Protein AF-A0A2B4R4J8-F1 (afdb_monomer)

Sequence (377 aa):
HWNKFLAARKRVHRNLKSGREEYISNHLGEAIKENPKRFWSYVKRLNHDNPGVADFEVDGKVVSDSGLKSEILNSVFTKENLESIPEMRSDPTPGLGPLIISEQGVLKLVSSLNRNKAWGPDQVPPWFLKTFAADITPILTDIFQDSIDRGTVPRRWREANVCAVFKKGKKSDPANYRRISLTFVASKILEHIVHSYIMKHLNDHNILTDCQHGFRAKTFTEMQLILTLHDMAKAIQSSSIHAVVLELAKAFDKVPHRRLLWKLYYYGFQGPLLTWLDSFLTQLFQSVVCEGQTSSQSPVTSGVPQVAGFNPTQPLKLPKECKGNCIYIPRAVEAEIRECGLGSVFKERVSVPWKEFNVKQHGFVRRILLDMLVLLT

Structure (mmCIF, N/CA/C/O backbone):
data_AF-A0A2B4R4J8-F1
#
_entry.id   AF-A0A2B4R4J8-F1
#
loop_
_atom_site.group_PDB
_atom_site.id
_atom_site.type_symbol
_atom_site.label_atom_id
_atom_site.label_alt_id
_atom_site.label_comp_id
_atom_site.label_asym_id
_atom_site.label_entity_id
_atom_site.label_seq_id
_atom_site.pdbx_PDB_ins_code
_atom_site.Cartn_x
_atom_site.Cartn_y
_atom_site.Cartn_z
_atom_site.occupancy
_atom_site.B_iso_or_equiv
_atom_site.auth_seq_id
_atom_site.auth_comp_id
_atom_site.auth_asym_id
_atom_site.auth_atom_id
_atom_site.pdbx_PDB_model_num
ATOM 1 N N . HIS A 1 1 ? -36.448 -19.530 42.719 1.00 71.38 1 HIS A N 1
ATOM 2 C CA . HIS A 1 1 ? -35.685 -19.214 41.485 1.00 71.38 1 HIS A CA 1
ATOM 3 C C . HIS A 1 1 ? -34.434 -18.359 41.740 1.00 71.38 1 HIS A C 1
ATOM 5 O O . HIS A 1 1 ? -33.359 -18.782 41.330 1.00 71.38 1 HIS A O 1
ATOM 11 N N . TRP A 1 2 ? -34.522 -17.238 42.469 1.00 79.06 2 TRP A N 1
ATOM 12 C CA . TRP A 1 2 ? -33.404 -16.309 42.748 1.00 79.06 2 TRP A CA 1
ATOM 13 C C . TRP A 1 2 ? -32.066 -16.950 43.183 1.00 79.06 2 TRP A C 1
ATOM 15 O O . TRP A 1 2 ? -31.022 -16.657 42.605 1.00 79.06 2 TRP A O 1
ATOM 25 N N . ASN A 1 3 ? -32.081 -17.909 44.117 1.00 88.38 3 ASN A N 1
ATOM 26 C CA . ASN A 1 3 ? -30.848 -18.559 44.593 1.00 88.38 3 ASN A CA 1
ATOM 27 C C . ASN A 1 3 ? -30.099 -19.343 43.494 1.00 88.38 3 ASN A C 1
ATOM 29 O O . ASN A 1 3 ? -28.868 -19.373 43.497 1.00 88.38 3 ASN A O 1
ATOM 33 N N . LYS A 1 4 ? -30.812 -19.911 42.504 1.00 85.62 4 LYS A N 1
ATOM 34 C CA . LYS A 1 4 ? -30.188 -20.562 41.335 1.00 85.62 4 LYS A CA 1
ATOM 35 C C . LYS A 1 4 ? -29.491 -19.531 40.433 1.00 85.62 4 LYS A C 1
ATOM 37 O O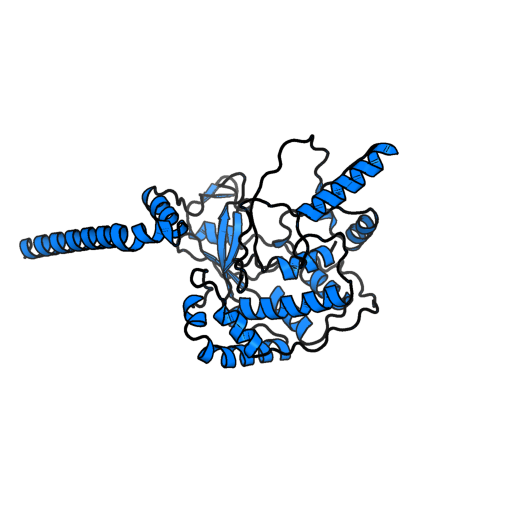 . LYS A 1 4 ? -28.385 -19.789 39.965 1.00 85.62 4 LYS A O 1
ATOM 42 N N . PHE A 1 5 ? -30.083 -18.345 40.256 1.00 88.00 5 PHE A N 1
ATOM 43 C CA . PHE A 1 5 ? -29.462 -17.227 39.532 1.00 88.00 5 PHE A CA 1
ATOM 44 C C . PHE A 1 5 ? -28.200 -16.712 40.243 1.00 88.00 5 PHE A C 1
ATOM 46 O O . PHE A 1 5 ? -27.158 -16.571 39.605 1.00 88.00 5 PHE A O 1
ATOM 53 N N . LEU A 1 6 ? -28.240 -16.514 41.566 1.00 87.00 6 LEU A N 1
ATOM 54 C CA . LEU A 1 6 ? -27.062 -16.106 42.343 1.00 87.00 6 LEU A CA 1
ATOM 55 C C . LEU A 1 6 ? -25.921 -17.133 42.263 1.00 87.00 6 LEU A C 1
ATOM 57 O O . LEU A 1 6 ? -24.762 -16.748 42.098 1.00 87.00 6 LEU A O 1
ATOM 61 N N . ALA A 1 7 ? -26.233 -18.431 42.327 1.00 89.06 7 ALA A N 1
ATOM 62 C CA . ALA A 1 7 ? -25.249 -19.498 42.147 1.00 89.06 7 ALA A CA 1
ATOM 63 C C . ALA A 1 7 ? -24.638 -19.486 40.732 1.00 89.06 7 ALA A C 1
ATOM 65 O O . ALA A 1 7 ? -23.414 -19.546 40.592 1.00 89.06 7 ALA A O 1
ATOM 66 N N . ALA A 1 8 ? -25.463 -19.330 39.690 1.00 85.50 8 ALA A N 1
ATOM 67 C CA . ALA A 1 8 ? -25.005 -19.215 38.306 1.00 85.50 8 ALA A CA 1
ATOM 68 C C . ALA A 1 8 ? -24.117 -17.975 38.092 1.00 85.50 8 ALA A C 1
ATOM 70 O O . ALA A 1 8 ? -23.019 -18.104 37.552 1.00 85.50 8 ALA A O 1
ATOM 71 N N . ARG A 1 9 ? -24.518 -16.801 38.600 1.00 88.12 9 ARG A N 1
ATOM 72 C CA . ARG A 1 9 ? -23.722 -15.561 38.563 1.00 88.12 9 ARG A CA 1
ATOM 73 C C . ARG A 1 9 ? -22.372 -15.736 39.264 1.00 88.12 9 ARG A C 1
ATOM 75 O O . ARG A 1 9 ? -21.347 -15.386 38.686 1.00 88.12 9 ARG A O 1
ATOM 82 N N . LYS A 1 10 ? -22.341 -16.329 40.466 1.00 89.75 10 LYS A N 1
ATOM 83 C CA . LYS A 1 10 ? -21.090 -16.642 41.191 1.00 89.75 10 LYS A CA 1
ATOM 84 C C . LYS A 1 10 ? -20.200 -17.640 40.436 1.00 89.75 10 LYS A C 1
ATOM 86 O O . LYS A 1 10 ? -18.978 -17.551 40.541 1.00 89.75 10 LYS A O 1
ATOM 91 N N . ARG A 1 11 ? -20.781 -18.583 39.683 1.00 89.00 11 ARG A N 1
ATOM 92 C CA . ARG A 1 11 ? -20.036 -19.522 38.824 1.00 89.00 11 ARG A CA 1
ATOM 93 C C . ARG A 1 11 ? -19.429 -18.811 37.613 1.00 89.00 11 ARG A C 1
ATOM 95 O O . ARG A 1 11 ? -18.233 -18.935 37.401 1.00 89.00 11 ARG A O 1
ATOM 102 N N . VAL A 1 12 ? -20.205 -18.000 36.892 1.00 89.19 12 VAL A N 1
ATOM 103 C CA . VAL A 1 12 ? -19.705 -17.189 35.763 1.00 89.19 12 VAL A CA 1
ATOM 104 C C . VAL A 1 12 ? -18.571 -16.263 36.209 1.00 89.19 12 VAL A C 1
ATOM 106 O O . VAL A 1 12 ? -17.537 -16.212 35.554 1.00 89.19 12 VAL A O 1
ATOM 109 N N . HIS A 1 13 ? -18.712 -15.587 37.354 1.00 85.69 13 HIS A N 1
ATOM 110 C CA . HIS A 1 13 ? -17.671 -14.689 37.863 1.00 85.69 13 HIS A CA 1
ATOM 111 C C . HIS A 1 13 ? -16.378 -15.427 38.254 1.00 85.69 13 HIS A C 1
ATOM 113 O O . HIS A 1 13 ? -15.290 -14.926 37.977 1.00 85.69 13 HIS A O 1
ATOM 119 N N . ARG A 1 14 ? -16.477 -16.635 38.836 1.00 89.06 14 ARG A N 1
ATOM 120 C CA . ARG A 1 14 ? -15.307 -17.499 39.071 1.00 89.06 14 ARG A CA 1
ATOM 121 C C . ARG A 1 14 ? -14.652 -17.932 37.764 1.00 89.06 14 ARG A C 1
ATOM 123 O O . ARG A 1 14 ? -13.457 -17.730 37.620 1.00 89.06 14 ARG A O 1
ATOM 130 N N . ASN A 1 15 ? -15.422 -18.442 36.805 1.00 88.06 15 ASN A N 1
ATOM 131 C CA . ASN A 1 15 ? -14.883 -18.906 35.525 1.00 88.06 15 ASN A CA 1
ATOM 132 C C . ASN A 1 15 ? -14.195 -17.769 34.744 1.00 88.06 15 ASN A C 1
ATOM 134 O O . ASN A 1 15 ? -13.118 -17.975 34.195 1.00 88.06 15 ASN A O 1
ATOM 138 N N . LEU A 1 16 ? -14.768 -16.557 34.747 1.00 82.88 16 LEU A N 1
ATOM 139 C CA . LEU A 1 16 ? -14.143 -15.364 34.161 1.00 82.88 16 LEU A CA 1
ATOM 140 C C . LEU A 1 16 ? -12.836 -14.982 34.867 1.00 82.88 16 LEU A C 1
ATOM 142 O O . LEU A 1 16 ? -11.876 -14.601 34.200 1.00 82.88 16 LEU A O 1
ATOM 146 N N . LYS A 1 17 ? -12.787 -15.080 36.202 1.00 80.69 17 LYS A N 1
ATOM 147 C CA . LYS A 1 17 ? -11.570 -14.814 36.976 1.00 80.69 17 LYS A CA 1
ATOM 148 C C . LYS A 1 17 ? -10.486 -15.853 36.668 1.00 80.69 17 LYS A C 1
ATOM 150 O O . LYS A 1 17 ? -9.402 -15.460 36.254 1.00 80.69 17 LYS A O 1
ATOM 155 N N . SER A 1 18 ? -10.799 -17.144 36.774 1.00 83.50 18 SER A N 1
ATOM 156 C CA . SER A 1 18 ? -9.845 -18.230 36.522 1.00 83.50 18 SER A CA 1
ATOM 157 C C . SER A 1 18 ? -9.337 -18.238 35.080 1.00 83.50 18 SER A C 1
ATOM 159 O O . SER A 1 18 ? -8.132 -18.290 34.878 1.00 83.50 18 SER A O 1
ATOM 161 N N . GLY A 1 19 ? -10.207 -18.069 34.076 1.00 81.50 19 GLY A N 1
ATOM 162 C CA . GLY A 1 19 ? -9.773 -17.976 32.675 1.00 81.50 19 GLY A CA 1
ATOM 163 C C . GLY A 1 19 ? -8.913 -16.737 32.384 1.00 81.50 19 GLY A C 1
ATOM 164 O O . GLY A 1 19 ? -8.020 -16.777 31.538 1.00 81.50 19 GLY A O 1
ATOM 165 N N . ARG A 1 20 ? -9.123 -15.631 33.115 1.00 78.06 20 ARG A N 1
ATOM 166 C CA . ARG A 1 20 ? -8.241 -14.455 33.049 1.00 78.06 20 ARG A CA 1
ATOM 167 C C . ARG A 1 20 ? -6.886 -14.728 33.705 1.00 78.06 20 ARG A C 1
ATOM 169 O O . ARG A 1 20 ? -5.871 -14.337 33.139 1.00 78.06 20 ARG A O 1
ATOM 176 N N . GLU A 1 21 ? -6.862 -15.371 34.868 1.00 78.38 21 GLU A N 1
ATOM 177 C CA . GLU A 1 21 ? -5.631 -15.755 35.574 1.00 78.38 21 GLU A CA 1
ATOM 178 C C . GLU A 1 21 ? -4.802 -16.746 34.744 1.00 78.38 21 GLU A C 1
ATOM 180 O O . GLU A 1 21 ? -3.603 -16.542 34.575 1.00 78.38 21 GLU A O 1
ATOM 185 N N . GLU A 1 22 ? -5.445 -17.732 34.121 1.00 81.81 22 GLU A N 1
ATOM 186 C CA . GLU A 1 22 ? -4.823 -18.704 33.216 1.00 81.81 22 GLU A CA 1
ATOM 187 C C . GLU A 1 22 ? -4.245 -18.041 31.953 1.00 81.81 22 GLU A C 1
ATOM 189 O O . GLU A 1 22 ? -3.104 -18.308 31.573 1.00 81.81 22 GLU A O 1
ATOM 194 N N . TYR A 1 23 ? -4.977 -17.107 31.333 1.00 77.25 23 TYR A N 1
ATOM 195 C CA . TYR A 1 23 ? -4.468 -16.323 30.202 1.00 77.25 23 TYR A CA 1
ATOM 196 C C . TYR A 1 23 ? -3.265 -15.442 30.594 1.00 77.25 23 TYR A C 1
ATOM 198 O O . TYR A 1 23 ? -2.303 -15.338 29.831 1.00 77.25 23 TYR A O 1
ATOM 206 N N . ILE A 1 24 ? -3.283 -14.829 31.785 1.00 73.44 24 ILE A N 1
ATOM 207 C CA . ILE A 1 24 ? -2.156 -14.029 32.298 1.00 73.44 24 ILE A CA 1
ATOM 208 C C . ILE A 1 24 ? -0.934 -14.917 32.573 1.00 73.44 24 ILE A C 1
ATOM 210 O O . ILE A 1 24 ? 0.166 -14.598 32.123 1.00 73.44 24 ILE A O 1
ATOM 214 N N . SER A 1 25 ? -1.130 -16.023 33.290 1.00 72.75 25 SER A N 1
ATOM 215 C CA . SER A 1 25 ? -0.071 -16.956 33.682 1.00 72.75 25 SER A CA 1
ATOM 216 C C . SER A 1 25 ? 0.562 -17.621 32.461 1.00 72.75 25 SER A C 1
ATOM 218 O O . SER A 1 25 ? 1.752 -17.453 32.199 1.00 72.75 25 SER A O 1
ATOM 220 N N . ASN A 1 26 ? -0.251 -18.322 31.669 1.00 69.50 26 ASN A N 1
ATOM 221 C CA . ASN A 1 26 ? 0.248 -19.288 30.696 1.00 69.50 26 ASN A CA 1
ATOM 222 C C . ASN A 1 26 ? 0.538 -18.625 29.341 1.00 69.50 26 ASN A C 1
ATOM 224 O O . ASN A 1 26 ? 1.566 -18.889 28.734 1.00 69.50 26 ASN A O 1
ATOM 228 N N . HIS A 1 27 ? -0.326 -17.717 28.871 1.00 65.81 27 HIS A N 1
ATOM 229 C CA . HIS A 1 27 ? -0.175 -17.110 27.538 1.00 65.81 27 HIS A CA 1
ATOM 230 C C . HIS A 1 27 ? 0.595 -15.782 27.545 1.00 65.81 27 HIS A C 1
ATOM 232 O O . HIS A 1 27 ? 1.206 -15.411 26.541 1.00 65.81 27 HIS A O 1
ATOM 238 N N . LEU A 1 28 ? 0.551 -15.032 28.648 1.00 67.19 28 LEU A N 1
ATOM 239 C CA . LEU A 1 28 ? 1.202 -13.724 28.775 1.00 67.19 28 LEU A CA 1
ATOM 240 C C . LEU A 1 28 ? 2.599 -13.814 29.395 1.00 67.19 28 LEU A C 1
ATOM 242 O O . LEU A 1 28 ? 3.474 -13.061 28.966 1.00 67.19 28 LEU A O 1
ATOM 246 N N . GLY A 1 29 ? 2.825 -14.742 30.332 1.00 66.12 29 GLY A N 1
ATOM 247 C CA . GLY A 1 29 ? 4.145 -15.017 30.907 1.00 66.12 29 GLY A CA 1
ATOM 248 C C . GLY A 1 29 ? 5.169 -15.434 29.848 1.00 66.12 29 GLY A C 1
ATOM 249 O O . GLY A 1 29 ? 6.230 -14.818 29.733 1.00 66.12 29 GLY A O 1
ATOM 250 N N . GLU A 1 30 ? 4.829 -16.406 28.999 1.00 66.69 30 GLU A N 1
ATOM 251 C CA . GLU A 1 30 ? 5.697 -16.839 27.892 1.00 66.69 30 GLU A CA 1
ATOM 252 C C . GLU A 1 30 ? 5.849 -15.758 26.811 1.00 66.69 30 GLU A C 1
ATOM 254 O O . GLU A 1 30 ? 6.946 -15.531 26.289 1.00 66.69 30 GLU A O 1
ATOM 259 N N . ALA A 1 31 ? 4.787 -14.987 26.545 1.00 60.34 31 ALA A N 1
ATOM 260 C CA . ALA A 1 31 ? 4.833 -13.893 25.579 1.00 60.34 31 ALA A CA 1
ATOM 261 C C . ALA A 1 31 ? 5.821 -12.772 25.951 1.00 60.34 31 ALA A C 1
ATOM 263 O O . ALA A 1 31 ? 6.239 -12.043 25.053 1.00 60.34 31 ALA A O 1
ATOM 264 N N . ILE A 1 32 ? 6.247 -12.626 27.213 1.00 65.12 32 ILE A N 1
ATOM 265 C CA . ILE A 1 32 ? 7.338 -11.699 27.573 1.00 65.12 32 ILE A CA 1
ATOM 266 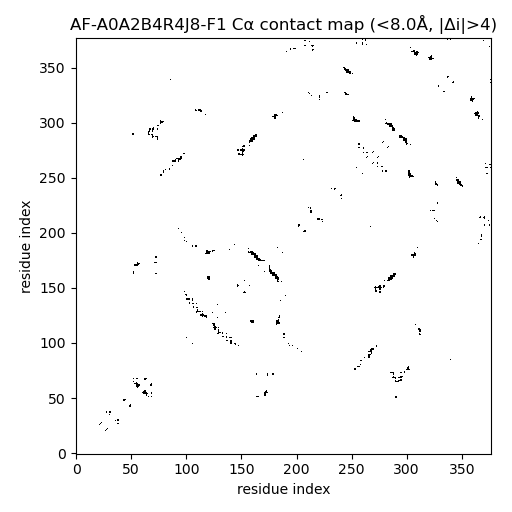C C . ILE A 1 32 ? 8.652 -12.109 26.890 1.00 65.12 32 ILE A C 1
ATOM 268 O O . ILE A 1 32 ? 9.405 -11.236 26.460 1.00 65.12 32 ILE A O 1
ATOM 272 N N . LYS A 1 33 ? 8.915 -13.415 26.752 1.00 63.84 33 LYS A N 1
ATOM 273 C CA . LYS A 1 33 ? 10.133 -13.950 26.124 1.00 63.84 33 LYS A CA 1
ATOM 274 C C . LYS A 1 33 ? 10.015 -13.984 24.599 1.00 63.84 33 LYS A C 1
ATOM 276 O O . LYS A 1 33 ? 10.921 -13.526 23.909 1.00 63.84 33 LYS A O 1
ATOM 281 N N . GLU A 1 34 ? 8.893 -14.472 24.068 1.00 67.50 34 GLU A N 1
ATOM 282 C CA . GLU A 1 34 ? 8.732 -14.675 22.619 1.00 67.50 34 GLU A CA 1
ATOM 283 C C . GLU A 1 34 ? 8.249 -13.438 21.849 1.00 67.50 34 GLU A C 1
ATOM 285 O O . GLU A 1 34 ? 8.653 -13.194 20.709 1.00 67.50 34 GLU A O 1
ATOM 290 N N . ASN A 1 35 ? 7.341 -12.650 22.431 1.00 64.94 35 ASN A N 1
ATOM 291 C CA . ASN A 1 35 ? 6.701 -11.530 21.743 1.00 64.94 35 ASN A CA 1
ATOM 292 C C . ASN A 1 35 ? 6.307 -10.403 22.717 1.00 64.94 35 ASN A C 1
ATOM 294 O O . ASN A 1 35 ? 5.110 -10.189 22.959 1.00 64.94 35 ASN A O 1
ATOM 298 N N . PRO A 1 36 ? 7.285 -9.613 23.214 1.00 72.44 36 PRO A N 1
ATOM 299 C CA . PRO A 1 36 ? 7.059 -8.564 24.213 1.00 72.44 36 PRO A CA 1
ATOM 300 C C . PRO A 1 36 ? 5.936 -7.576 23.862 1.00 72.44 36 PRO A C 1
ATOM 302 O O . PRO A 1 36 ? 5.342 -6.958 24.743 1.00 72.44 36 PRO A O 1
ATOM 305 N N . LYS A 1 37 ? 5.609 -7.416 22.571 1.00 66.88 37 LYS A N 1
ATOM 306 C CA . LYS A 1 37 ? 4.506 -6.558 22.119 1.00 66.88 37 LYS A CA 1
ATOM 307 C C . LYS A 1 37 ? 3.147 -7.027 22.641 1.00 66.88 37 LYS A C 1
ATOM 309 O O . LYS A 1 37 ? 2.340 -6.170 22.974 1.00 66.88 37 LYS A O 1
ATOM 314 N N . ARG A 1 38 ? 2.889 -8.339 22.745 1.00 67.19 38 ARG A N 1
ATOM 315 C CA . ARG A 1 38 ? 1.624 -8.863 23.303 1.00 67.19 38 ARG A CA 1
ATOM 316 C C . ARG A 1 38 ? 1.466 -8.471 24.772 1.00 67.19 38 ARG A C 1
ATOM 318 O O . ARG A 1 38 ? 0.401 -7.989 25.150 1.00 67.19 38 ARG A O 1
ATOM 325 N N . PHE A 1 39 ? 2.542 -8.580 25.554 1.00 74.06 39 PHE A N 1
ATOM 326 C CA . PHE A 1 39 ? 2.578 -8.122 26.943 1.00 74.06 39 PHE A CA 1
ATOM 327 C C . PHE A 1 39 ? 2.311 -6.616 27.057 1.00 74.06 39 PHE A C 1
ATOM 329 O O . PHE A 1 39 ? 1.361 -6.207 27.721 1.00 74.06 39 PHE A O 1
ATOM 336 N N . TRP A 1 40 ? 3.057 -5.780 26.328 1.00 70.81 40 TRP A N 1
ATOM 337 C CA . TRP A 1 40 ? 2.850 -4.326 26.364 1.00 70.81 40 TRP A CA 1
ATOM 338 C C . TRP A 1 40 ? 1.478 -3.884 25.831 1.00 70.81 40 TRP A C 1
ATOM 340 O O . TRP A 1 40 ? 0.920 -2.908 26.328 1.00 70.81 40 TRP A O 1
ATOM 350 N N . SER A 1 41 ? 0.892 -4.599 24.866 1.00 66.00 41 SER A N 1
ATOM 351 C CA . SER A 1 41 ? -0.495 -4.380 24.435 1.00 66.00 41 SER A CA 1
ATOM 352 C C . SER A 1 41 ? -1.509 -4.726 25.527 1.00 66.00 41 SER A C 1
ATOM 354 O O . SER A 1 41 ? -2.489 -4.002 25.674 1.00 66.00 41 SER A O 1
ATOM 356 N N . TYR A 1 42 ? -1.288 -5.787 26.307 1.00 70.50 42 TYR A N 1
ATOM 357 C CA . TYR A 1 42 ? -2.144 -6.126 27.446 1.00 70.50 42 TYR A CA 1
ATOM 358 C C . TYR A 1 42 ? -2.042 -5.078 28.563 1.00 70.50 42 TYR A C 1
ATOM 360 O O . TYR A 1 42 ? -3.071 -4.558 28.987 1.00 70.50 42 TYR A O 1
ATOM 368 N N . VAL A 1 43 ? -0.825 -4.682 28.958 1.00 71.31 43 VAL A N 1
ATOM 369 C CA . VAL A 1 43 ? -0.591 -3.624 29.963 1.00 71.31 43 VAL A CA 1
ATOM 370 C C . VAL A 1 43 ? -1.279 -2.313 29.563 1.00 71.31 43 VAL A C 1
ATOM 372 O O . VAL A 1 43 ? -2.009 -1.735 30.362 1.00 71.31 43 VAL A O 1
ATOM 375 N N . LYS A 1 44 ? -1.167 -1.887 28.298 1.00 65.50 44 LYS A N 1
ATOM 376 C CA . LYS A 1 44 ? -1.868 -0.686 27.804 1.00 65.50 44 LYS A CA 1
ATOM 377 C C . LYS A 1 44 ? -3.394 -0.778 27.871 1.00 65.50 44 LYS A C 1
ATOM 379 O O . LYS A 1 44 ? -4.045 0.243 28.064 1.00 65.50 44 LYS A O 1
ATOM 384 N N . ARG A 1 45 ? -3.978 -1.976 27.726 1.00 65.25 45 ARG A N 1
ATOM 385 C CA . ARG A 1 45 ? -5.427 -2.175 27.920 1.00 65.25 45 ARG A CA 1
ATOM 386 C C . ARG A 1 45 ? -5.829 -2.109 29.394 1.00 65.25 45 ARG A C 1
ATOM 388 O O . ARG A 1 45 ? -6.950 -1.700 29.662 1.00 65.25 45 ARG A O 1
ATOM 395 N N . LEU A 1 46 ? -4.948 -2.484 30.326 1.00 68.00 46 LEU A N 1
ATOM 396 C CA . LEU A 1 46 ? -5.201 -2.353 31.767 1.00 68.00 46 LEU A CA 1
ATOM 397 C C . LEU A 1 46 ? -5.173 -0.895 32.235 1.00 68.00 46 LEU A C 1
ATOM 399 O O . LEU A 1 46 ? -6.010 -0.507 33.039 1.00 68.00 46 LEU A O 1
ATOM 403 N N . ASN A 1 47 ? -4.261 -0.083 31.699 1.00 60.47 47 ASN A N 1
ATOM 404 C CA . ASN A 1 47 ? -4.141 1.332 32.063 1.00 60.47 47 ASN A CA 1
ATOM 405 C C . ASN A 1 47 ? -5.264 2.233 31.511 1.00 60.47 47 ASN A C 1
ATOM 407 O O . ASN A 1 47 ? -5.243 3.432 31.757 1.00 60.47 47 ASN A O 1
ATOM 411 N N . HIS A 1 48 ? -6.190 1.709 30.696 1.00 54.84 48 HIS A N 1
ATOM 412 C CA . HIS A 1 48 ? -7.109 2.514 29.873 1.00 54.84 48 HIS A CA 1
ATOM 413 C C . HIS A 1 48 ? -6.405 3.518 28.916 1.00 54.84 48 HIS A C 1
ATOM 415 O O . HIS A 1 48 ? -7.065 4.352 28.300 1.00 54.84 48 HIS A O 1
ATOM 421 N N . ASP A 1 49 ? -5.091 3.365 28.687 1.00 47.69 49 ASP A N 1
ATOM 422 C CA . ASP A 1 49 ? -4.189 4.221 27.881 1.00 47.69 49 ASP A CA 1
ATOM 423 C C . ASP A 1 49 ? -4.455 4.194 26.354 1.00 47.69 49 ASP A C 1
ATOM 425 O O . ASP A 1 49 ? -3.584 4.502 25.533 1.00 47.69 49 ASP A O 1
ATOM 429 N N . ASN A 1 50 ? -5.659 3.810 25.932 1.00 53.19 50 ASN A N 1
ATOM 430 C CA . ASN A 1 50 ? -6.075 3.783 24.534 1.00 53.19 50 ASN A CA 1
ATOM 431 C C . ASN A 1 50 ? -7.280 4.718 24.312 1.00 53.19 50 ASN A C 1
ATOM 433 O O . ASN A 1 50 ? -8.385 4.220 24.090 1.00 53.19 50 ASN A O 1
ATOM 437 N N . PRO A 1 51 ? -7.084 6.054 24.343 1.00 55.47 51 PRO A N 1
ATOM 438 C CA . PRO A 1 51 ? -8.146 7.064 24.246 1.00 55.47 51 PRO A CA 1
ATOM 439 C C . PRO A 1 51 ? -8.690 7.239 22.812 1.00 55.47 51 PRO A C 1
ATOM 441 O O . PRO A 1 51 ? -9.026 8.349 22.413 1.00 55.47 51 PRO A O 1
ATOM 444 N N . GLY A 1 52 ? -8.695 6.160 22.022 1.00 65.69 52 GLY A N 1
ATOM 445 C CA . GLY A 1 52 ? -9.251 6.114 20.673 1.00 65.69 52 GLY A CA 1
ATOM 446 C C . GLY A 1 52 ? -8.782 7.243 19.750 1.00 65.69 52 GLY A C 1
ATOM 447 O O . GLY A 1 52 ? -7.589 7.571 19.683 1.00 65.69 52 GLY A O 1
ATOM 448 N N . VAL A 1 53 ? -9.734 7.814 19.017 1.00 77.56 53 VAL A N 1
ATOM 449 C CA . VAL A 1 53 ? -9.572 9.062 18.273 1.00 77.56 53 VAL A CA 1
ATOM 450 C C . VAL A 1 53 ? -10.123 10.182 19.151 1.00 77.56 53 VAL A C 1
ATOM 452 O O . VAL A 1 53 ? -11.305 10.205 19.487 1.00 77.56 53 VAL A O 1
ATOM 455 N N . ALA A 1 54 ? -9.238 11.106 19.530 1.00 83.69 54 ALA A N 1
ATOM 456 C CA . ALA A 1 54 ? -9.592 12.239 20.373 1.00 83.69 54 ALA A CA 1
ATOM 457 C C . ALA A 1 54 ? -10.683 13.104 19.729 1.00 83.69 54 ALA A C 1
ATOM 459 O O . ALA A 1 54 ? -10.842 13.122 18.508 1.00 83.69 54 ALA A O 1
ATOM 460 N N . ASP A 1 55 ? -11.411 13.832 20.567 1.00 87.38 55 ASP A N 1
ATOM 461 C CA . ASP A 1 55 ? -12.458 14.746 20.126 1.00 87.38 55 ASP A CA 1
ATOM 462 C C . ASP A 1 55 ? -11.872 15.856 19.257 1.00 87.38 55 ASP A C 1
ATOM 464 O O . ASP A 1 55 ? -10.850 16.459 19.603 1.00 87.38 55 ASP A O 1
ATOM 468 N N . PHE A 1 56 ? -12.507 16.093 18.111 1.00 88.25 56 PHE A N 1
ATOM 469 C CA . PHE A 1 56 ? -12.036 17.070 17.139 1.00 88.25 56 PHE A CA 1
ATOM 470 C C . PHE A 1 56 ? -12.629 18.448 17.393 1.00 88.25 56 PHE A C 1
ATOM 472 O O . PHE A 1 56 ? -13.737 18.572 17.897 1.00 88.25 56 PHE A O 1
ATOM 479 N N . GLU A 1 57 ? -11.896 19.482 17.008 1.00 85.94 57 GLU A N 1
ATOM 480 C CA . GLU A 1 57 ? -12.336 20.871 17.025 1.00 85.94 57 GLU A CA 1
ATOM 481 C C . GLU A 1 57 ? -12.474 21.327 15.570 1.00 85.94 57 GLU A C 1
ATOM 483 O O . GLU A 1 57 ? -11.478 21.465 14.857 1.00 85.94 57 GLU A O 1
ATOM 488 N N . VAL A 1 58 ? -13.714 21.498 15.112 1.00 82.81 58 VAL A N 1
ATOM 489 C CA . VAL A 1 58 ? -14.048 21.921 13.744 1.00 82.81 58 VAL A CA 1
ATOM 490 C C . VAL A 1 58 ? -14.970 23.128 13.846 1.00 82.81 58 VAL A C 1
ATOM 492 O O . VAL A 1 58 ? -15.992 23.068 14.526 1.00 82.81 58 VAL A O 1
ATOM 495 N N . ASP A 1 59 ? -14.574 24.243 13.232 1.00 83.75 59 ASP A N 1
ATOM 496 C CA . ASP A 1 59 ? -15.305 25.519 13.239 1.00 83.75 59 ASP A CA 1
ATOM 497 C C . ASP A 1 59 ? -15.738 25.982 14.649 1.00 83.75 59 ASP A C 1
ATOM 499 O O . ASP A 1 59 ? -16.853 26.454 14.872 1.00 83.75 59 ASP A O 1
ATOM 503 N N . GLY A 1 60 ? -14.846 25.798 15.631 1.00 80.81 60 GLY A N 1
ATOM 504 C CA . GLY A 1 60 ? -15.071 26.148 17.040 1.00 80.81 60 GLY A CA 1
ATOM 505 C C . GLY A 1 60 ? -16.001 25.199 17.809 1.00 80.81 60 GLY A C 1
ATOM 506 O O . GLY A 1 60 ? -16.321 25.469 18.965 1.00 80.81 60 GLY A O 1
ATOM 507 N N . LYS A 1 61 ? -16.440 24.087 17.204 1.00 85.69 61 LYS A N 1
ATOM 508 C CA . LYS A 1 61 ? -17.283 23.063 17.839 1.00 85.69 61 LYS A CA 1
ATOM 509 C C . LYS A 1 61 ? -16.486 21.797 18.132 1.00 85.69 61 LYS A C 1
ATOM 511 O O . LYS A 1 61 ? -15.696 21.342 17.306 1.00 85.69 61 LYS A O 1
ATOM 516 N N . VAL A 1 62 ? -16.739 21.207 19.300 1.00 88.38 62 VAL A N 1
ATOM 517 C CA . VAL A 1 62 ? -16.157 19.919 19.698 1.00 88.38 62 VAL A CA 1
ATOM 518 C C . VAL A 1 62 ? -17.003 18.774 19.138 1.00 88.38 62 VAL A C 1
ATOM 520 O O . VAL A 1 62 ? -18.215 18.730 19.344 1.00 88.38 62 VAL A O 1
ATOM 523 N N . VAL A 1 63 ? -16.361 17.840 18.438 1.00 87.81 63 VAL A N 1
ATOM 524 C CA . VAL A 1 63 ? -16.971 16.651 17.836 1.00 87.81 63 VAL A CA 1
ATOM 525 C C . VAL A 1 63 ? -16.451 15.404 18.547 1.00 87.81 63 VAL A C 1
ATOM 527 O O . VAL A 1 63 ? -15.347 14.924 18.274 1.00 87.81 63 VAL A O 1
ATOM 530 N N . SER A 1 64 ? -17.268 14.879 19.461 1.00 86.75 64 SER A N 1
ATOM 531 C CA . SER A 1 64 ? -16.973 13.664 20.233 1.00 86.75 64 SER A CA 1
ATOM 532 C C . SER A 1 64 ? -17.535 12.384 19.603 1.00 86.75 64 SER A C 1
ATOM 534 O O . SER A 1 64 ? -17.004 11.303 19.858 1.00 86.75 64 SER A O 1
ATOM 536 N N . ASP A 1 65 ? -18.569 12.492 18.760 1.00 88.25 65 ASP A N 1
ATOM 537 C CA . ASP A 1 65 ? -19.219 11.343 18.118 1.00 88.25 65 ASP A CA 1
ATOM 538 C C . ASP A 1 65 ? -18.287 10.607 17.138 1.00 88.25 65 ASP A C 1
ATOM 540 O O . ASP A 1 65 ? -17.696 11.209 16.238 1.00 88.25 65 ASP A O 1
ATOM 544 N N . SER A 1 66 ? -18.173 9.287 17.299 1.00 84.69 66 SER A N 1
ATOM 545 C CA . SER A 1 66 ? -17.272 8.439 16.511 1.00 84.69 66 SER A CA 1
ATOM 546 C C . SER A 1 66 ? -17.680 8.333 15.034 1.00 84.69 66 SER A C 1
ATOM 548 O O . SER A 1 66 ? -16.807 8.165 14.180 1.00 84.69 66 SER A O 1
ATOM 550 N N . GLY A 1 67 ? -18.972 8.477 14.714 1.00 84.88 67 GLY A N 1
ATOM 551 C CA . GLY A 1 67 ? -19.475 8.538 13.340 1.00 84.88 67 GLY A CA 1
ATOM 552 C C . GLY A 1 67 ? -19.029 9.821 12.641 1.00 84.88 67 GLY A C 1
ATOM 553 O O . GLY A 1 67 ? -18.320 9.761 11.636 1.00 84.88 67 GLY A O 1
ATOM 554 N N . LEU A 1 68 ? -19.326 10.984 13.223 1.00 86.31 68 LEU A N 1
ATOM 555 C CA . LEU A 1 68 ? -18.899 12.288 12.704 1.00 86.31 68 LEU A CA 1
ATOM 556 C C . LEU A 1 68 ? -17.369 12.409 12.619 1.00 86.31 68 LEU A C 1
ATOM 558 O O . LEU A 1 68 ? -16.853 12.886 11.607 1.00 86.31 68 LEU A O 1
ATOM 562 N N . LYS A 1 69 ? -16.621 11.910 13.616 1.00 87.69 69 LYS A N 1
ATOM 563 C CA . LYS A 1 69 ? -15.149 11.796 13.549 1.00 87.69 69 LYS A CA 1
ATOM 564 C C . LYS A 1 69 ? -14.695 11.024 12.306 1.00 87.69 69 LYS A C 1
ATOM 566 O O . LYS A 1 69 ? -13.735 11.439 11.655 1.00 87.69 69 LYS A O 1
ATOM 571 N N . SER A 1 70 ? -15.366 9.919 11.973 1.00 86.06 70 SER A N 1
ATOM 572 C CA . SER A 1 70 ? -15.013 9.100 10.809 1.00 86.06 70 SER A CA 1
ATOM 573 C C . SER A 1 70 ? -15.249 9.840 9.484 1.00 86.06 70 SER A C 1
ATOM 575 O O . SER A 1 70 ? -14.357 9.841 8.637 1.00 86.06 70 SER A O 1
ATOM 577 N N . GLU A 1 71 ? -16.362 10.567 9.338 1.00 88.50 71 GLU A N 1
ATOM 578 C CA . GLU A 1 71 ? -16.648 11.382 8.144 1.00 88.50 71 GLU A CA 1
ATOM 579 C C . GLU A 1 71 ? -15.652 12.542 7.974 1.00 88.50 71 GLU A C 1
ATOM 581 O O . GLU A 1 71 ? -15.116 12.753 6.883 1.00 88.50 71 GLU A O 1
ATOM 586 N N . ILE A 1 72 ? -15.319 13.248 9.062 1.00 86.25 72 ILE A N 1
ATOM 587 C CA . ILE A 1 72 ? -14.327 14.342 9.067 1.00 86.25 72 ILE A CA 1
ATOM 588 C C . ILE A 1 72 ? -12.949 13.853 8.594 1.00 86.25 72 ILE A C 1
ATOM 590 O O . ILE A 1 72 ? -12.231 14.559 7.887 1.00 86.25 72 ILE A O 1
ATOM 594 N N . LEU A 1 73 ? -12.562 12.631 8.959 1.00 84.06 73 LEU A N 1
ATOM 595 C CA . LEU A 1 73 ? -11.314 12.012 8.502 1.00 84.06 73 LEU A CA 1
ATOM 596 C C . LEU A 1 73 ? -11.387 11.523 7.042 1.00 84.06 73 LEU A C 1
ATOM 598 O O . LEU A 1 73 ? -10.344 11.362 6.395 1.00 84.06 73 LEU A O 1
ATOM 602 N N . ASN A 1 74 ? -12.589 11.285 6.514 1.00 83.12 74 ASN A N 1
ATOM 603 C CA . ASN A 1 74 ? -12.806 10.758 5.169 1.00 83.12 74 ASN A CA 1
ATOM 604 C C . ASN A 1 74 ? -12.701 11.849 4.085 1.00 83.12 74 ASN A C 1
ATOM 606 O O . ASN A 1 74 ? -12.211 11.580 2.990 1.00 83.12 74 ASN A O 1
ATOM 610 N N . SER A 1 75 ? -13.071 13.094 4.402 1.00 75.94 75 SER A N 1
ATOM 611 C CA . SER A 1 75 ? -13.168 14.216 3.448 1.00 75.94 75 SER A CA 1
ATOM 612 C C . SER A 1 75 ? -11.837 14.876 3.037 1.00 75.94 75 SER A C 1
ATOM 614 O O . SER A 1 75 ? -11.821 15.762 2.184 1.00 75.94 75 SER A O 1
ATOM 616 N N . VAL A 1 76 ? -10.698 14.468 3.610 1.00 65.06 76 VAL A N 1
ATOM 617 C CA . VAL A 1 76 ? -9.410 15.187 3.484 1.00 65.06 76 VAL A CA 1
ATOM 618 C C . VAL A 1 76 ? -8.634 14.819 2.202 1.00 65.06 76 VAL A C 1
ATOM 620 O O . VAL A 1 76 ? -7.504 14.324 2.267 1.00 65.06 76 VAL A O 1
ATOM 623 N N . PHE A 1 77 ? -9.226 15.032 1.028 1.00 67.12 77 PHE A N 1
ATOM 624 C CA . PHE A 1 77 ? -8.566 14.865 -0.276 1.00 67.12 77 PHE A CA 1
ATOM 625 C C . PHE A 1 77 ? -8.407 16.190 -1.022 1.00 67.12 77 PHE A C 1
ATOM 627 O O . PHE A 1 77 ? -9.118 17.160 -0.773 1.00 67.12 77 PHE A O 1
ATOM 634 N N . THR A 1 78 ? -7.436 16.237 -1.931 1.00 68.81 78 THR A N 1
ATOM 635 C CA . THR A 1 78 ? -7.248 17.358 -2.858 1.00 68.81 78 THR A CA 1
ATOM 636 C C . THR A 1 78 ? -7.889 17.039 -4.206 1.00 68.81 78 THR A C 1
ATOM 638 O O . THR A 1 78 ? -7.990 15.877 -4.591 1.00 68.81 78 THR A O 1
ATOM 641 N N . LYS A 1 79 ? -8.311 18.070 -4.942 1.00 74.88 79 LYS A N 1
ATOM 642 C CA . LYS A 1 79 ? -8.720 17.944 -6.344 1.00 74.88 79 LYS A CA 1
ATOM 643 C C . LYS A 1 79 ? -7.538 18.354 -7.225 1.00 74.88 79 LYS A C 1
ATOM 645 O O . LYS A 1 79 ? -7.001 19.443 -7.044 1.00 74.88 79 LYS A O 1
ATOM 650 N N . GLU A 1 80 ? -7.111 17.478 -8.130 1.00 77.25 80 GLU A N 1
ATOM 651 C CA . GLU A 1 80 ? -6.058 17.783 -9.108 1.00 77.25 80 GLU A CA 1
ATOM 652 C C . GLU A 1 80 ? -6.552 18.848 -10.106 1.00 77.25 80 GLU A C 1
ATOM 654 O O . GLU A 1 80 ? -7.695 18.771 -10.561 1.00 77.25 80 GLU A O 1
ATOM 659 N N . ASN A 1 81 ? -5.706 19.831 -10.454 1.00 79.81 81 ASN A N 1
ATOM 660 C CA . ASN A 1 81 ? -5.978 20.700 -11.603 1.00 79.81 81 ASN A CA 1
ATOM 661 C C . ASN A 1 81 ? -5.454 20.031 -12.887 1.00 79.81 81 ASN A C 1
ATOM 663 O O . ASN A 1 81 ? -4.249 19.782 -13.027 1.00 79.81 81 ASN A O 1
ATOM 667 N N . LEU A 1 82 ? -6.388 19.755 -13.800 1.00 82.31 82 LEU A N 1
ATOM 668 C CA . LEU A 1 82 ? -6.175 19.084 -15.081 1.00 82.31 82 LEU A CA 1
ATOM 669 C C . LEU A 1 82 ? -5.920 20.062 -16.246 1.00 82.31 82 LEU A C 1
ATOM 671 O O . LEU A 1 82 ? -5.514 19.622 -17.313 1.00 82.31 82 LEU A O 1
ATOM 675 N N . GLU A 1 83 ? -6.115 21.370 -16.051 1.00 80.81 83 GLU A N 1
ATOM 676 C CA . GLU A 1 83 ? -5.961 22.408 -17.090 1.00 80.81 83 GLU A CA 1
ATOM 677 C C . GLU A 1 83 ? -4.500 22.623 -17.526 1.00 80.81 83 GLU A C 1
ATOM 679 O O . GLU A 1 83 ? -4.246 23.190 -18.582 1.00 80.81 83 GLU A O 1
ATOM 684 N N . SER A 1 84 ? -3.533 22.183 -16.714 1.00 78.69 84 SER A N 1
ATOM 685 C CA . SER A 1 84 ? -2.095 22.414 -16.915 1.00 78.69 84 SER A CA 1
ATOM 686 C C . SER A 1 84 ? -1.266 21.124 -16.900 1.00 78.69 84 SER A C 1
ATOM 688 O O . SER A 1 84 ? -0.167 21.084 -16.336 1.00 78.69 84 SER A O 1
ATOM 690 N N . ILE A 1 85 ? -1.814 20.030 -17.436 1.00 77.44 85 ILE A N 1
ATOM 691 C CA . ILE A 1 85 ? -1.055 18.786 -17.640 1.00 77.44 85 ILE A CA 1
ATOM 692 C C . ILE A 1 85 ? -0.034 19.027 -18.771 1.00 77.44 85 ILE A C 1
ATOM 694 O O . ILE A 1 85 ? -0.439 19.510 -19.826 1.00 77.44 85 ILE A O 1
ATOM 698 N N . PRO A 1 86 ? 1.265 18.716 -18.581 1.00 75.31 86 PRO A N 1
ATOM 699 C CA . PRO A 1 86 ? 2.271 18.899 -19.626 1.00 75.31 86 PRO A CA 1
ATOM 700 C C . PRO A 1 86 ? 1.969 18.086 -20.890 1.00 75.31 86 PRO A C 1
ATOM 702 O O . PRO A 1 86 ? 1.487 16.953 -20.819 1.00 75.31 86 PRO A O 1
ATOM 705 N N . GLU A 1 87 ? 2.308 18.631 -22.057 1.00 75.69 87 GLU A N 1
ATOM 706 C CA . GLU A 1 87 ? 2.257 17.873 -23.308 1.00 75.69 87 GLU A CA 1
ATOM 707 C C . GLU A 1 87 ? 3.280 16.733 -23.295 1.00 75.69 87 GLU A C 1
ATOM 709 O O . GLU A 1 87 ? 4.418 16.891 -22.850 1.00 75.69 87 GLU A O 1
ATOM 714 N N . MET A 1 88 ? 2.867 15.563 -23.780 1.00 70.06 88 MET A N 1
ATOM 715 C CA . MET A 1 88 ? 3.665 14.346 -23.694 1.00 70.06 88 MET A CA 1
ATOM 716 C C . MET A 1 88 ? 4.783 14.350 -24.741 1.00 70.06 88 MET A C 1
ATOM 718 O O . MET A 1 88 ? 4.553 14.083 -25.918 1.00 70.06 88 MET A O 1
ATOM 722 N N . ARG A 1 89 ? 6.005 14.661 -24.299 1.00 67.12 89 ARG A N 1
ATOM 723 C CA . ARG A 1 89 ? 7.226 14.540 -25.106 1.00 67.12 89 ARG A CA 1
ATOM 724 C C . ARG A 1 89 ? 7.720 13.094 -25.059 1.00 67.12 89 ARG A C 1
ATOM 726 O O . ARG A 1 89 ? 7.670 12.463 -24.007 1.00 67.12 89 ARG A O 1
ATOM 733 N N . SER A 1 90 ? 8.174 12.566 -26.192 1.00 60.78 90 SER A N 1
ATOM 734 C CA . SER A 1 90 ? 8.705 11.204 -26.286 1.00 60.78 90 SER A CA 1
ATOM 735 C C . SER A 1 90 ? 10.165 11.147 -25.830 1.00 60.78 90 SER A C 1
ATOM 737 O O . SER A 1 90 ? 11.031 11.680 -26.525 1.00 60.78 90 SER A O 1
ATOM 739 N N . ASP A 1 91 ? 10.431 10.465 -24.719 1.00 62.47 91 ASP A N 1
ATOM 740 C CA . ASP A 1 91 ? 11.780 10.052 -24.308 1.00 62.47 91 ASP A CA 1
ATOM 741 C C . ASP A 1 91 ? 12.064 8.627 -24.834 1.00 62.47 91 ASP A C 1
ATOM 743 O O . ASP A 1 91 ? 11.127 7.830 -24.956 1.00 62.47 91 ASP A O 1
ATOM 747 N N . PRO A 1 92 ? 13.316 8.246 -25.156 1.00 64.50 92 PRO A N 1
ATOM 748 C CA . PRO A 1 92 ? 13.627 6.950 -25.752 1.00 64.50 92 PRO A CA 1
ATOM 749 C C . PRO A 1 92 ? 13.839 5.852 -24.694 1.00 64.50 92 PRO A C 1
ATOM 751 O O . PRO A 1 92 ? 14.616 4.921 -24.914 1.00 64.50 92 PRO A O 1
ATOM 754 N N . THR A 1 93 ? 13.186 5.940 -23.529 1.00 69.44 93 THR A N 1
ATOM 755 C CA . THR A 1 93 ? 13.276 4.886 -22.507 1.00 69.44 93 THR A CA 1
ATOM 756 C C . THR A 1 93 ? 12.683 3.580 -23.043 1.00 69.44 93 THR A C 1
ATOM 758 O O . THR A 1 93 ? 11.550 3.599 -23.537 1.00 69.44 93 THR A O 1
ATOM 761 N N . PRO A 1 94 ? 13.392 2.438 -22.945 1.00 77.38 94 PRO A N 1
ATOM 762 C CA . PRO A 1 94 ? 12.865 1.156 -23.398 1.00 77.38 94 PRO A CA 1
ATOM 763 C C . PRO A 1 94 ? 11.545 0.811 -22.706 1.00 77.38 94 PRO A C 1
ATOM 765 O O . PRO A 1 94 ? 11.399 1.007 -21.504 1.00 77.38 94 PRO A O 1
ATOM 768 N N . GLY A 1 95 ? 10.583 0.275 -23.456 1.00 80.00 95 GLY A N 1
ATOM 769 C CA . GLY A 1 95 ? 9.289 -0.102 -22.889 1.00 80.00 95 GLY A CA 1
ATOM 770 C C . GLY A 1 95 ? 9.406 -1.216 -21.842 1.00 80.00 95 GLY A C 1
ATOM 771 O O . GLY A 1 95 ? 10.225 -2.131 -21.980 1.00 80.00 95 GLY A O 1
ATOM 772 N N . LEU A 1 96 ? 8.553 -1.188 -20.812 1.00 83.69 96 LEU A N 1
ATOM 773 C CA . LEU A 1 96 ? 8.364 -2.362 -19.954 1.00 83.69 96 LEU A CA 1
ATOM 774 C C . LEU A 1 96 ? 7.763 -3.508 -20.782 1.00 83.69 96 LEU A C 1
ATOM 776 O O . LEU A 1 96 ? 6.799 -3.321 -21.524 1.00 83.69 96 LEU A O 1
ATOM 780 N N . GLY A 1 97 ? 8.317 -4.709 -20.616 1.00 85.81 97 GLY A N 1
ATOM 781 C CA . GLY A 1 97 ? 7.728 -5.928 -21.167 1.00 85.81 97 GLY A CA 1
ATOM 782 C C . GLY A 1 97 ? 6.445 -6.353 -20.431 1.00 85.81 97 GLY A C 1
ATOM 783 O O . GLY A 1 97 ? 5.982 -5.676 -19.509 1.00 85.81 97 GLY A O 1
ATOM 784 N N . PRO A 1 98 ? 5.869 -7.512 -20.793 1.00 89.56 98 PRO A N 1
ATOM 785 C CA . PRO A 1 98 ? 4.773 -8.096 -20.031 1.00 89.56 98 PRO A CA 1
ATOM 786 C C . PRO A 1 98 ? 5.247 -8.555 -18.642 1.00 89.56 98 PRO A C 1
ATOM 788 O O . PRO A 1 98 ? 6.344 -9.100 -18.477 1.00 89.56 98 PRO A O 1
ATOM 791 N N . LEU A 1 99 ? 4.387 -8.371 -17.638 1.00 93.19 99 LEU A N 1
ATOM 792 C CA . LEU A 1 99 ? 4.569 -8.922 -16.298 1.00 93.19 99 LEU A CA 1
ATOM 793 C C . LEU A 1 99 ? 3.962 -10.329 -16.242 1.00 93.19 99 LEU A C 1
ATOM 795 O O . LEU A 1 99 ? 2.744 -10.485 -16.243 1.00 93.19 99 LEU A O 1
ATOM 799 N N . ILE A 1 100 ? 4.828 -11.340 -16.164 1.00 95.88 100 ILE A N 1
ATOM 800 C CA . ILE A 1 100 ? 4.444 -12.744 -15.979 1.00 95.88 100 ILE A CA 1
ATOM 801 C C . ILE A 1 100 ? 4.592 -13.125 -14.504 1.00 95.88 100 ILE A C 1
ATOM 803 O O . ILE A 1 100 ? 5.649 -12.918 -13.898 1.00 95.88 100 ILE A O 1
ATOM 807 N N . ILE A 1 101 ? 3.538 -13.689 -13.921 1.00 96.88 101 ILE A N 1
ATOM 808 C CA . ILE A 1 101 ? 3.455 -14.017 -12.499 1.00 96.88 101 ILE A CA 1
ATOM 809 C C . ILE A 1 101 ? 3.727 -15.510 -12.294 1.00 96.88 101 ILE A C 1
ATOM 811 O O . ILE A 1 101 ? 2.965 -16.373 -12.708 1.00 96.88 101 ILE A O 1
ATOM 815 N N . SER A 1 102 ? 4.842 -15.818 -11.625 1.00 96.69 102 SER A N 1
ATOM 816 C CA . SER A 1 102 ? 5.208 -17.191 -11.256 1.00 96.69 102 SER A CA 1
ATOM 817 C C . SER A 1 102 ? 4.496 -17.627 -9.977 1.00 96.69 102 SER A C 1
ATOM 819 O O . SER A 1 102 ? 4.623 -16.972 -8.936 1.00 96.69 102 SER A O 1
ATOM 821 N N . GLU A 1 103 ? 3.854 -18.794 -10.032 1.00 97.62 103 GLU A N 1
ATOM 822 C CA . GLU A 1 103 ? 3.235 -19.462 -8.883 1.00 97.62 103 GLU A CA 1
ATOM 823 C C . GLU A 1 103 ? 4.232 -19.655 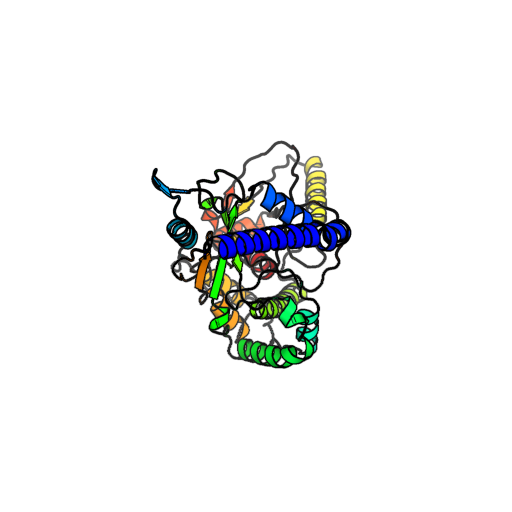-7.726 1.00 97.62 103 GLU A C 1
ATOM 825 O O . GLU A 1 103 ? 3.931 -19.344 -6.577 1.00 97.62 103 GLU A O 1
ATOM 830 N N . GLN A 1 104 ? 5.475 -20.059 -8.010 1.00 97.00 104 GLN A N 1
ATOM 831 C CA . GLN A 1 104 ? 6.524 -20.220 -6.992 1.00 97.00 104 GLN A CA 1
ATOM 832 C C . GLN A 1 104 ? 6.902 -18.875 -6.346 1.00 97.00 104 GLN A C 1
ATOM 834 O O . GLN A 1 104 ? 7.214 -18.812 -5.151 1.00 97.00 104 GLN A O 1
ATOM 839 N N . GLY A 1 105 ? 6.839 -17.783 -7.114 1.00 95.38 105 GLY A N 1
ATOM 840 C CA . GLY A 1 105 ? 6.962 -16.418 -6.605 1.00 95.38 105 GLY A CA 1
ATOM 841 C C . GLY A 1 105 ? 5.827 -16.059 -5.642 1.00 95.38 105 GLY A C 1
ATOM 842 O O . GLY A 1 105 ? 6.092 -15.586 -4.533 1.00 95.38 105 GLY A O 1
ATOM 843 N N . VAL A 1 106 ? 4.579 -16.347 -6.019 1.00 97.38 106 VAL A N 1
ATOM 844 C CA . VAL A 1 106 ? 3.394 -16.141 -5.169 1.00 97.38 106 VAL A CA 1
ATOM 845 C C . VAL A 1 106 ? 3.480 -16.995 -3.899 1.00 97.38 106 VAL A C 1
ATOM 847 O O . VAL A 1 106 ? 3.357 -16.447 -2.801 1.00 97.38 106 VAL A O 1
ATOM 850 N N . LEU A 1 107 ? 3.815 -18.287 -4.007 1.00 97.38 107 LEU A N 1
ATOM 851 C CA . LEU A 1 107 ? 3.953 -19.212 -2.876 1.00 97.38 107 LEU A CA 1
ATOM 852 C C . LEU A 1 107 ? 4.958 -18.691 -1.855 1.00 97.38 107 LEU A C 1
ATOM 854 O O . LEU A 1 107 ? 4.701 -18.711 -0.648 1.00 97.38 107 LEU A O 1
ATOM 858 N N . LYS A 1 108 ? 6.099 -18.179 -2.328 1.00 96.38 108 LYS A N 1
ATOM 859 C CA . LYS A 1 108 ? 7.137 -17.580 -1.485 1.00 96.38 108 LYS A CA 1
ATOM 860 C C . LYS A 1 108 ? 6.614 -16.357 -0.732 1.00 96.38 108 LYS A C 1
ATOM 862 O O . LYS A 1 108 ? 6.916 -16.213 0.454 1.00 96.38 108 LYS A O 1
ATOM 867 N N . LEU A 1 109 ? 5.820 -15.496 -1.370 1.00 94.38 109 LEU A N 1
ATOM 868 C CA . LEU A 1 109 ? 5.221 -14.312 -0.737 1.00 94.38 109 LEU A CA 1
ATOM 869 C C . LEU A 1 109 ? 4.139 -14.690 0.286 1.00 94.38 109 LEU A C 1
ATOM 871 O O . LEU A 1 109 ? 4.171 -14.185 1.411 1.00 94.38 109 LEU A O 1
ATOM 875 N N . VAL A 1 110 ? 3.242 -15.621 -0.051 1.00 94.94 110 VAL A N 1
ATOM 876 C CA . VAL A 1 110 ? 2.185 -16.127 0.845 1.00 94.94 110 VAL A CA 1
ATOM 877 C C . VAL A 1 110 ? 2.794 -16.839 2.063 1.00 94.94 110 VAL A C 1
ATOM 879 O O . VAL A 1 110 ? 2.484 -16.515 3.213 1.00 94.94 110 VAL A O 1
ATOM 882 N N . SER A 1 111 ? 3.753 -17.736 1.837 1.00 93.56 111 SER A N 1
ATOM 883 C CA . SER A 1 111 ? 4.442 -18.492 2.894 1.00 93.56 111 SER A CA 1
ATOM 884 C C . SER A 1 111 ? 5.253 -17.602 3.834 1.00 93.56 111 SER A C 1
ATOM 886 O O . SER A 1 111 ? 5.490 -17.959 4.989 1.00 93.56 111 SER A O 1
ATOM 888 N N . SER A 1 112 ? 5.675 -16.417 3.392 1.00 90.75 112 SER A N 1
ATOM 889 C CA . SER A 1 112 ? 6.469 -15.487 4.201 1.00 90.75 112 SER A CA 1
ATOM 890 C C . SER A 1 112 ? 5.641 -14.381 4.877 1.00 90.75 112 SER A C 1
ATOM 892 O O . SER A 1 112 ? 6.160 -13.678 5.741 1.00 90.75 112 SER A O 1
ATOM 894 N N . LEU A 1 113 ? 4.318 -14.323 4.653 1.00 88.81 113 LEU A N 1
ATOM 895 C CA . LEU A 1 113 ? 3.397 -13.419 5.360 1.00 88.81 113 LEU A CA 1
ATOM 896 C C . LEU A 1 113 ? 3.605 -13.396 6.888 1.00 88.81 113 LEU A C 1
ATOM 898 O O . LEU A 1 113 ? 3.824 -14.416 7.558 1.00 88.81 113 LEU A O 1
ATOM 902 N N . ASN A 1 114 ? 3.463 -12.204 7.470 1.00 84.94 114 ASN A N 1
ATOM 903 C CA . ASN A 1 114 ? 3.465 -12.025 8.917 1.00 84.94 114 ASN A CA 1
ATOM 904 C C . ASN A 1 114 ? 2.063 -12.293 9.487 1.00 84.94 114 ASN A C 1
ATOM 906 O O . ASN A 1 114 ? 1.157 -11.472 9.343 1.00 84.94 114 ASN A O 1
ATOM 910 N N . ARG A 1 115 ? 1.926 -13.422 10.194 1.00 86.88 115 ARG A N 1
ATOM 911 C CA . ARG A 1 115 ? 0.676 -13.945 10.783 1.00 86.88 115 ARG A CA 1
ATOM 912 C C . ARG A 1 115 ? -0.109 -12.940 11.644 1.00 86.88 115 ARG A C 1
ATOM 914 O O . ARG A 1 115 ? -1.320 -13.074 11.753 1.00 86.88 115 ARG A O 1
ATOM 921 N N . ASN A 1 116 ? 0.559 -11.953 12.251 1.00 79.31 116 ASN A N 1
ATOM 922 C CA . ASN A 1 116 ? -0.044 -10.989 13.186 1.00 79.31 116 ASN A CA 1
ATOM 923 C C . ASN A 1 116 ? -0.308 -9.601 12.554 1.00 79.31 116 ASN A C 1
ATOM 925 O O . ASN A 1 116 ? -0.431 -8.609 13.275 1.00 79.31 116 ASN A O 1
ATOM 929 N N . LYS A 1 117 ? -0.317 -9.482 11.219 1.00 79.75 117 LYS A N 1
ATOM 930 C CA . LYS A 1 117 ? -0.672 -8.232 10.522 1.00 79.75 117 LYS A CA 1
ATOM 931 C C . LYS A 1 117 ? -2.191 -8.059 10.412 1.00 79.75 117 LYS A C 1
ATOM 933 O O . LYS A 1 117 ? -2.932 -9.034 10.406 1.00 79.75 117 LYS A O 1
ATOM 938 N N . ALA A 1 118 ? -2.631 -6.804 10.311 1.00 77.44 118 ALA A N 1
ATOM 939 C CA . ALA A 1 118 ? -4.035 -6.462 10.102 1.00 77.44 118 ALA A CA 1
ATOM 940 C C . ALA A 1 118 ? -4.526 -6.888 8.704 1.00 77.44 118 ALA A C 1
ATOM 942 O O . ALA A 1 118 ? -3.797 -6.748 7.714 1.00 77.44 118 ALA A O 1
ATOM 943 N N . TRP A 1 119 ? -5.759 -7.389 8.663 1.00 83.00 119 TRP A N 1
ATOM 944 C CA . TRP A 1 119 ? -6.519 -7.760 7.466 1.00 83.00 119 TRP A CA 1
ATOM 945 C C . TRP A 1 119 ? -7.223 -6.551 6.827 1.00 83.00 119 TRP A C 1
ATOM 947 O O . TRP A 1 119 ? -7.125 -5.440 7.351 1.00 83.00 119 TRP A O 1
ATOM 957 N N . GLY A 1 120 ? -7.863 -6.758 5.673 1.00 85.06 120 GLY A N 1
ATOM 958 C CA . GLY A 1 120 ? -8.625 -5.736 4.948 1.00 85.06 120 GLY A CA 1
ATOM 959 C C . GLY A 1 120 ? -10.133 -5.806 5.232 1.00 85.06 120 GLY A C 1
ATOM 960 O O . GLY A 1 120 ? -10.545 -6.383 6.241 1.00 85.06 120 GLY A O 1
ATOM 961 N N . PRO A 1 121 ? -10.978 -5.245 4.349 1.00 86.19 121 PRO A N 1
ATOM 962 C CA . PRO A 1 121 ? -12.437 -5.350 4.449 1.00 86.19 121 PRO A CA 1
ATOM 963 C C . PRO A 1 121 ? -12.958 -6.794 4.344 1.00 86.19 121 PRO A C 1
ATOM 965 O O . PRO A 1 121 ? -14.023 -7.099 4.871 1.00 86.19 121 PRO A O 1
ATOM 968 N N . ASP A 1 122 ? -12.180 -7.689 3.721 1.00 88.12 122 ASP A N 1
ATOM 969 C CA . ASP A 1 122 ? -12.436 -9.133 3.606 1.00 88.12 122 ASP A CA 1
ATOM 970 C C . ASP A 1 122 ? -12.498 -9.893 4.938 1.00 88.12 122 ASP A C 1
ATOM 972 O O . ASP A 1 122 ? -13.015 -11.006 4.978 1.00 88.12 122 ASP A O 1
ATOM 976 N N . GLN A 1 123 ? -11.948 -9.328 6.014 1.00 86.88 123 GLN A N 1
ATOM 977 C CA . GLN A 1 123 ? -11.758 -10.010 7.299 1.00 86.88 123 GLN A CA 1
ATOM 978 C C . GLN A 1 123 ? -10.895 -11.284 7.213 1.00 86.88 123 GLN A C 1
ATOM 980 O O . GLN A 1 123 ? -10.876 -12.080 8.151 1.00 86.88 123 GLN A O 1
ATOM 985 N N . VAL A 1 124 ? -10.118 -11.461 6.133 1.00 89.62 124 VAL A N 1
ATOM 986 C CA . VAL A 1 124 ? -9.241 -12.626 5.938 1.00 89.62 124 VAL A CA 1
ATOM 987 C C . VAL A 1 124 ? -7.873 -12.348 6.572 1.00 89.62 124 VAL A C 1
ATOM 989 O O . VAL A 1 124 ? -7.106 -11.512 6.079 1.00 89.62 124 VAL A O 1
ATOM 992 N N . PRO A 1 125 ? -7.509 -13.025 7.677 1.00 88.12 125 PRO A N 1
ATOM 993 C CA . PRO A 1 125 ? -6.276 -12.727 8.383 1.00 88.12 125 PRO A CA 1
ATOM 994 C C . PRO A 1 125 ? -5.052 -13.309 7.649 1.00 88.12 125 PRO A C 1
ATOM 996 O O . PRO A 1 125 ? -5.109 -14.429 7.142 1.00 88.12 125 PRO A O 1
ATOM 999 N N . PRO A 1 126 ? -3.884 -12.635 7.664 1.00 89.56 126 PRO A N 1
ATOM 1000 C CA . PRO A 1 126 ? -2.670 -13.125 7.000 1.00 89.56 126 PRO A CA 1
ATOM 1001 C C . PRO A 1 126 ? -2.184 -14.506 7.461 1.00 89.56 126 PRO A C 1
ATOM 1003 O O . PRO A 1 126 ? -1.439 -15.163 6.739 1.00 89.56 126 PRO A O 1
ATOM 1006 N N . TRP A 1 127 ? -2.564 -14.953 8.666 1.00 89.81 127 TRP A N 1
ATOM 1007 C CA . TRP A 1 127 ? -2.245 -16.307 9.119 1.00 89.81 127 TRP A CA 1
ATOM 1008 C C . TRP A 1 127 ? -3.021 -17.381 8.354 1.00 89.81 127 TRP A C 1
ATOM 1010 O O . TRP A 1 127 ? -2.460 -18.451 8.162 1.00 89.81 127 TRP A O 1
ATOM 1020 N N . PHE A 1 128 ? -4.249 -17.101 7.903 1.00 93.25 128 PHE A N 1
ATOM 1021 C CA . PHE A 1 128 ? -5.087 -18.052 7.171 1.00 93.25 128 PHE A CA 1
ATOM 1022 C C . PHE A 1 128 ? -4.469 -18.354 5.804 1.00 93.25 128 PHE A C 1
ATOM 1024 O O . PHE A 1 128 ? -4.135 -19.502 5.525 1.00 93.25 128 PHE A O 1
ATOM 1031 N N . LEU A 1 129 ? -4.182 -17.306 5.020 1.00 93.56 129 LEU A N 1
ATOM 1032 C CA . LEU A 1 129 ? -3.510 -17.433 3.719 1.00 93.56 129 LEU A CA 1
ATOM 1033 C C . LEU A 1 129 ? -2.167 -18.167 3.832 1.00 93.56 129 LEU A C 1
ATOM 1035 O O . LEU A 1 129 ? -1.826 -18.973 2.979 1.00 93.56 129 LEU A O 1
ATOM 1039 N N . LYS A 1 130 ? -1.415 -17.919 4.910 1.00 94.19 130 LYS A N 1
ATOM 1040 C CA . LYS A 1 130 ? -0.136 -18.589 5.174 1.00 94.19 130 LYS A CA 1
ATOM 1041 C C . LYS A 1 130 ? -0.275 -20.051 5.613 1.00 94.19 130 LYS A C 1
ATOM 1043 O O . LYS A 1 130 ? 0.645 -20.826 5.379 1.00 94.19 130 LYS A O 1
ATOM 1048 N N . THR A 1 131 ? -1.369 -20.421 6.276 1.00 94.38 131 THR A N 1
ATOM 1049 C CA . THR A 1 131 ? -1.640 -21.814 6.660 1.00 94.38 131 THR A CA 1
ATOM 1050 C C . THR A 1 131 ? -2.024 -22.649 5.439 1.00 94.38 131 THR A C 1
ATOM 1052 O O . THR A 1 131 ? -1.489 -23.738 5.283 1.00 94.38 131 THR A O 1
ATOM 1055 N N . PHE A 1 132 ? -2.860 -22.114 4.548 1.00 95.44 132 PHE A N 1
ATOM 1056 C CA . PHE A 1 132 ? -3.313 -22.776 3.315 1.00 95.44 132 PHE A CA 1
ATOM 1057 C C . PHE A 1 132 ? -2.531 -22.291 2.084 1.00 95.44 132 PHE A C 1
ATOM 1059 O O . PHE A 1 132 ? -3.088 -22.063 1.012 1.00 95.44 132 PHE A O 1
ATOM 1066 N N . ALA A 1 133 ? -1.226 -22.048 2.256 1.00 96.12 133 ALA A N 1
ATOM 1067 C CA . ALA A 1 133 ? -0.412 -21.396 1.235 1.00 96.12 133 ALA A CA 1
ATOM 1068 C C . ALA A 1 133 ? -0.317 -22.226 -0.052 1.00 96.12 133 ALA A C 1
ATOM 1070 O O . ALA A 1 133 ? -0.399 -21.656 -1.134 1.00 96.12 133 ALA A O 1
ATOM 1071 N N . ALA A 1 134 ? -0.174 -23.550 0.060 1.00 96.12 134 ALA A N 1
ATOM 1072 C CA . ALA A 1 134 ? -0.109 -24.443 -1.094 1.00 96.12 134 ALA A CA 1
ATOM 1073 C C . ALA A 1 134 ? -1.423 -24.438 -1.894 1.00 96.12 134 ALA A C 1
ATOM 1075 O O . ALA A 1 134 ? -1.393 -24.276 -3.108 1.00 96.12 134 ALA A O 1
ATOM 1076 N N . ASP A 1 135 ? -2.566 -24.522 -1.210 1.00 96.69 135 ASP A N 1
ATOM 1077 C CA . ASP A 1 135 ? -3.888 -24.646 -1.839 1.00 96.69 135 ASP A CA 1
ATOM 1078 C C . ASP A 1 135 ? -4.368 -23.329 -2.473 1.00 96.69 135 ASP A C 1
ATOM 1080 O O . ASP A 1 135 ? -5.033 -23.319 -3.506 1.00 96.69 135 ASP A O 1
ATOM 1084 N N . ILE A 1 136 ? -4.030 -22.194 -1.851 1.00 96.00 136 ILE A N 1
ATOM 1085 C CA . ILE A 1 136 ? -4.490 -20.862 -2.275 1.00 96.00 136 ILE A CA 1
ATOM 1086 C C . ILE A 1 136 ? -3.579 -20.243 -3.349 1.00 96.00 136 ILE A C 1
ATOM 1088 O O . ILE A 1 136 ? -4.028 -19.384 -4.110 1.00 96.00 136 ILE A O 1
ATOM 1092 N N . THR A 1 137 ? -2.306 -20.644 -3.435 1.00 97.69 137 THR A N 1
ATOM 1093 C CA . THR A 1 137 ? -1.341 -20.021 -4.360 1.00 97.69 137 THR A CA 1
ATOM 1094 C C . THR A 1 137 ? -1.736 -20.139 -5.839 1.00 97.69 137 THR A C 1
ATOM 1096 O O . THR A 1 137 ? -1.682 -19.097 -6.498 1.00 97.69 137 THR A O 1
ATOM 1099 N N . PRO A 1 138 ? -2.147 -21.304 -6.383 1.00 97.94 138 PRO A N 1
ATOM 1100 C CA . PRO A 1 138 ? -2.544 -21.403 -7.791 1.00 97.94 138 PRO A CA 1
ATOM 1101 C C . PRO A 1 138 ? -3.696 -20.442 -8.117 1.00 97.94 138 PRO A C 1
ATOM 1103 O O . PRO A 1 138 ? -3.577 -19.598 -8.998 1.00 97.94 138 PRO A O 1
ATOM 1106 N N . ILE A 1 139 ? -4.737 -20.445 -7.276 1.00 97.69 139 ILE A N 1
ATOM 1107 C CA . ILE A 1 139 ? -5.915 -19.572 -7.406 1.00 97.69 139 ILE A CA 1
ATOM 1108 C C . ILE A 1 139 ? -5.522 -18.086 -7.379 1.00 97.69 139 ILE A C 1
ATOM 1110 O O . ILE A 1 139 ? -6.026 -17.287 -8.166 1.00 97.69 139 ILE A O 1
ATOM 1114 N N . LEU A 1 140 ? -4.620 -17.687 -6.473 1.00 97.12 140 LEU A N 1
ATOM 1115 C CA . LEU A 1 140 ? -4.123 -16.309 -6.441 1.00 97.12 140 LEU A CA 1
ATOM 1116 C C . LEU A 1 140 ? -3.291 -15.967 -7.678 1.00 97.12 140 LEU A C 1
ATOM 1118 O O . LEU A 1 140 ? -3.393 -14.844 -8.155 1.00 97.12 140 LEU A O 1
ATOM 1122 N N . THR A 1 141 ? -2.496 -16.904 -8.193 1.00 98.25 141 THR A N 1
ATOM 1123 C CA . THR A 1 141 ? -1.667 -16.709 -9.392 1.00 98.25 141 THR A CA 1
ATOM 1124 C C . THR A 1 141 ? -2.543 -16.411 -10.606 1.00 98.25 141 THR A C 1
ATOM 1126 O O . THR A 1 141 ? -2.320 -15.393 -11.261 1.00 98.25 141 THR A O 1
ATOM 1129 N N . ASP A 1 142 ? -3.597 -17.199 -10.825 1.00 98.12 142 ASP A N 1
ATOM 1130 C CA . ASP A 1 142 ? -4.552 -16.995 -11.921 1.00 98.12 142 ASP A CA 1
ATOM 1131 C C . ASP A 1 142 ? -5.269 -15.639 -11.813 1.00 98.12 142 ASP A C 1
ATOM 1133 O O . ASP A 1 142 ? -5.307 -14.869 -12.773 1.00 98.12 142 ASP A O 1
ATOM 1137 N N . ILE A 1 143 ? -5.783 -15.293 -10.623 1.00 97.75 143 ILE A N 1
ATOM 1138 C CA . ILE A 1 143 ? -6.457 -14.002 -10.381 1.00 97.75 143 ILE A CA 1
ATOM 1139 C C . ILE A 1 143 ? -5.488 -12.825 -10.569 1.00 97.75 143 ILE A C 1
ATOM 1141 O O . ILE A 1 143 ? -5.881 -11.766 -11.065 1.00 97.75 143 ILE A O 1
ATOM 1145 N N . PHE A 1 144 ? -4.230 -12.973 -10.151 1.00 97.75 144 PHE A N 1
ATOM 1146 C CA . PHE A 1 144 ? -3.216 -11.938 -10.324 1.00 97.75 144 PHE A CA 1
ATOM 1147 C C . PHE A 1 144 ? -2.855 -11.744 -11.799 1.00 97.75 144 PHE A C 1
ATOM 1149 O O . PHE A 1 144 ? -2.755 -10.595 -12.229 1.00 97.75 144 PHE A O 1
ATOM 1156 N N . GLN A 1 145 ? -2.682 -12.822 -12.569 1.00 98.06 145 GLN A N 1
ATOM 1157 C CA . GLN A 1 145 ? -2.348 -12.726 -13.990 1.00 98.06 145 GLN A CA 1
ATOM 1158 C C . GLN A 1 145 ? -3.522 -12.140 -14.788 1.00 98.06 145 GLN A C 1
ATOM 1160 O O . GLN A 1 145 ? -3.330 -11.143 -15.475 1.00 98.06 145 GLN A O 1
ATOM 1165 N N . ASP A 1 146 ? -4.752 -12.636 -14.596 1.00 97.69 146 ASP A N 1
ATOM 1166 C CA . ASP A 1 146 ? -5.961 -12.089 -15.239 1.00 97.69 146 ASP A CA 1
ATOM 1167 C C . ASP A 1 146 ? -6.176 -10.598 -14.904 1.00 97.69 146 ASP A C 1
ATOM 1169 O O . ASP A 1 146 ? -6.519 -9.798 -15.776 1.00 97.69 146 ASP A O 1
ATOM 1173 N N . SER A 1 147 ? -5.894 -10.185 -13.661 1.00 97.38 147 SER A N 1
ATOM 1174 C CA . SER A 1 147 ? -5.933 -8.773 -13.258 1.00 97.38 147 SER A CA 1
ATOM 1175 C C . SER A 1 147 ? -4.939 -7.909 -14.042 1.00 97.38 147 SER A C 1
ATOM 1177 O O . SER A 1 147 ? -5.311 -6.821 -14.494 1.00 97.38 147 SER A O 1
ATOM 1179 N N . ILE A 1 148 ? -3.697 -8.375 -14.208 1.00 96.69 148 ILE A N 1
ATOM 1180 C CA . ILE A 1 148 ? -2.653 -7.666 -14.960 1.00 96.69 148 ILE A CA 1
ATOM 1181 C C . ILE A 1 148 ? -2.970 -7.650 -16.454 1.00 96.69 148 ILE A C 1
ATOM 1183 O O . ILE A 1 148 ? -2.927 -6.577 -17.050 1.00 96.69 148 ILE A O 1
ATOM 1187 N N . ASP A 1 149 ? -3.356 -8.781 -17.041 1.00 96.25 149 ASP A N 1
ATOM 1188 C CA . ASP A 1 149 ? -3.625 -8.920 -18.477 1.00 96.25 149 ASP A CA 1
ATOM 1189 C C . ASP A 1 149 ? -4.828 -8.075 -18.920 1.00 96.25 149 ASP A C 1
ATOM 1191 O O . ASP A 1 149 ? -4.798 -7.442 -19.977 1.00 96.25 149 ASP A O 1
ATOM 1195 N N . ARG A 1 150 ? -5.872 -7.987 -18.083 1.00 96.12 150 ARG A N 1
ATOM 1196 C CA . ARG A 1 150 ? -7.012 -7.073 -18.295 1.00 96.12 150 ARG A CA 1
ATOM 1197 C C . ARG A 1 150 ? -6.691 -5.613 -17.987 1.00 96.12 150 ARG A C 1
ATOM 1199 O O . ARG A 1 150 ? -7.522 -4.751 -18.263 1.00 96.12 150 ARG A O 1
ATOM 1206 N N . GLY A 1 151 ? -5.564 -5.332 -17.340 1.00 95.19 151 GLY A N 1
ATOM 1207 C CA . GLY A 1 151 ? -5.215 -3.998 -16.869 1.00 95.19 151 GLY A CA 1
ATOM 1208 C C . GLY A 1 151 ? -6.188 -3.431 -15.830 1.00 95.19 151 GLY A C 1
ATOM 1209 O O . GLY A 1 151 ? -6.437 -2.229 -15.821 1.00 95.19 151 GLY A O 1
ATOM 1210 N N . THR A 1 152 ? -6.789 -4.261 -14.967 1.00 94.94 152 THR A N 1
ATOM 1211 C CA . THR A 1 152 ? -7.753 -3.781 -13.955 1.00 94.94 152 THR A CA 1
ATOM 1212 C C . THR A 1 152 ? -7.596 -4.453 -12.597 1.00 94.94 152 THR A C 1
ATOM 1214 O O . THR A 1 152 ? -7.374 -5.658 -12.490 1.00 94.94 152 THR A O 1
ATOM 1217 N N . VAL A 1 153 ? -7.782 -3.682 -11.524 1.00 91.94 153 VAL A N 1
ATOM 1218 C CA . VAL A 1 153 ? -7.829 -4.217 -10.154 1.00 91.94 153 VAL A CA 1
ATOM 1219 C C . VAL A 1 153 ? -9.179 -4.913 -9.922 1.00 91.94 153 VAL A C 1
ATOM 1221 O O . VAL A 1 153 ? -10.212 -4.311 -10.242 1.00 91.94 153 VAL A O 1
ATOM 1224 N N . PRO A 1 154 ? -9.242 -6.122 -9.326 1.00 94.00 154 PRO A N 1
ATOM 1225 C CA . PRO A 1 154 ? -10.502 -6.797 -9.019 1.00 94.00 154 PRO A CA 1
ATOM 1226 C C . PRO A 1 154 ? -11.415 -5.923 -8.156 1.00 94.00 154 PRO A C 1
ATOM 1228 O O . PRO A 1 154 ? -10.964 -5.343 -7.170 1.00 94.00 154 PRO A O 1
ATOM 1231 N N . ARG A 1 155 ? -12.712 -5.847 -8.494 1.00 91.75 155 ARG A N 1
ATOM 1232 C CA . ARG A 1 155 ? -13.672 -4.902 -7.881 1.00 91.75 155 ARG A CA 1
ATOM 1233 C C . ARG A 1 155 ? -13.613 -4.867 -6.351 1.00 91.75 155 ARG A C 1
ATOM 1235 O O . ARG A 1 155 ? -13.617 -3.784 -5.785 1.00 91.75 155 ARG A O 1
ATOM 1242 N N . ARG A 1 156 ? -13.525 -6.031 -5.695 1.00 90.44 156 ARG A N 1
ATOM 1243 C CA . ARG A 1 156 ? -13.429 -6.129 -4.228 1.00 90.44 156 ARG A CA 1
ATOM 1244 C C . ARG A 1 156 ? -12.170 -5.462 -3.675 1.00 90.44 156 ARG A C 1
ATOM 1246 O O . ARG A 1 156 ? -12.256 -4.734 -2.699 1.00 90.44 156 ARG A O 1
ATOM 1253 N N . TRP A 1 157 ? -11.013 -5.655 -4.310 1.00 90.56 157 TRP A N 1
ATOM 1254 C CA . TRP A 1 157 ? -9.730 -5.121 -3.828 1.00 90.56 157 TRP A CA 1
ATOM 1255 C C . TRP A 1 157 ? -9.622 -3.597 -3.925 1.00 90.56 157 TRP A C 1
ATOM 1257 O O . TRP A 1 157 ? -8.699 -3.018 -3.358 1.00 90.56 157 TRP A O 1
ATOM 1267 N N . ARG A 1 158 ? -10.587 -2.949 -4.586 1.00 89.75 158 ARG A N 1
ATOM 1268 C CA . ARG A 1 158 ? -10.708 -1.492 -4.644 1.00 89.75 158 ARG A CA 1
ATOM 1269 C C . ARG A 1 158 ? -11.219 -0.868 -3.341 1.00 89.75 158 ARG A C 1
ATOM 1271 O O . ARG A 1 158 ? -11.214 0.351 -3.224 1.00 89.75 158 ARG A O 1
ATOM 1278 N N . GLU A 1 159 ? -11.663 -1.672 -2.376 1.00 89.94 159 GLU A N 1
ATOM 1279 C CA . GLU A 1 159 ? -12.186 -1.214 -1.084 1.00 89.94 159 GLU A CA 1
ATOM 1280 C C . GLU A 1 159 ? -11.080 -1.198 -0.003 1.00 89.94 159 GLU A C 1
ATOM 1282 O O . GLU A 1 159 ? -10.286 -2.139 0.121 1.00 89.94 159 GLU A O 1
ATOM 1287 N N . ALA A 1 160 ? -11.037 -0.151 0.829 1.00 88.38 160 ALA A N 1
ATOM 1288 C CA . ALA A 1 160 ? -10.086 -0.029 1.938 1.00 88.38 160 ALA A CA 1
ATOM 1289 C C . ALA A 1 160 ? -10.719 0.524 3.226 1.00 88.38 160 ALA A C 1
ATOM 1291 O O . ALA A 1 160 ? -11.362 1.573 3.221 1.00 88.38 160 ALA A O 1
ATOM 1292 N N . ASN A 1 161 ? -10.432 -0.115 4.364 1.00 87.88 161 ASN A N 1
ATOM 1293 C CA . ASN A 1 161 ? -10.802 0.417 5.680 1.00 87.88 161 ASN A CA 1
ATOM 1294 C C . ASN A 1 161 ? -9.680 1.321 6.202 1.00 87.88 161 ASN A C 1
ATOM 1296 O O . ASN A 1 161 ? -8.536 0.886 6.313 1.00 87.88 161 ASN A O 1
ATOM 1300 N N . VAL A 1 162 ? -9.969 2.573 6.536 1.00 86.00 162 VAL A N 1
ATOM 1301 C CA . VAL A 1 162 ? -8.966 3.543 6.992 1.00 86.00 162 VAL A CA 1
ATOM 1302 C C . VAL A 1 162 ? -8.990 3.677 8.508 1.00 86.00 162 VAL A C 1
ATOM 1304 O O . VAL A 1 162 ? -9.995 4.060 9.096 1.00 86.00 162 VAL A O 1
ATOM 1307 N N . CYS A 1 163 ? -7.849 3.434 9.150 1.00 84.50 163 CYS A N 1
ATOM 1308 C CA . CYS A 1 163 ? -7.655 3.711 10.572 1.00 84.50 163 CYS A CA 1
ATOM 1309 C C . CYS A 1 163 ? -6.845 4.998 10.757 1.00 84.50 163 CYS A C 1
ATOM 1311 O O . CYS A 1 163 ? -5.768 5.148 10.173 1.00 84.50 163 CYS A O 1
ATOM 1313 N N . ALA A 1 164 ? -7.320 5.911 11.602 1.00 84.25 164 ALA A N 1
ATOM 1314 C CA . ALA A 1 164 ? -6.598 7.136 11.933 1.00 84.25 164 ALA A CA 1
ATOM 1315 C C . ALA A 1 164 ? -5.597 6.914 13.081 1.00 84.25 164 ALA A C 1
ATOM 1317 O O . ALA A 1 164 ? -5.937 6.387 14.138 1.00 84.25 164 ALA A O 1
ATOM 1318 N N . VAL A 1 165 ? -4.349 7.347 12.888 1.00 82.44 165 VAL A N 1
ATOM 1319 C CA . VAL A 1 165 ? -3.264 7.248 13.875 1.00 82.44 165 VAL A CA 1
ATOM 1320 C C . VAL A 1 165 ? -2.630 8.618 14.083 1.00 82.44 165 VAL A C 1
ATOM 1322 O O . VAL A 1 165 ? -2.028 9.182 13.168 1.00 82.44 165 VAL A O 1
ATOM 1325 N N . PHE A 1 166 ? -2.724 9.147 15.302 1.00 82.75 166 PHE A N 1
ATOM 1326 C CA . PHE A 1 166 ? -2.153 10.444 15.669 1.00 82.75 166 PHE A CA 1
ATOM 1327 C C . PHE A 1 166 ? -0.639 10.529 15.370 1.00 82.75 166 PHE A C 1
ATOM 1329 O O . PHE A 1 166 ? 0.123 9.610 15.686 1.00 82.75 166 PHE A O 1
ATOM 1336 N N . LYS A 1 167 ? -0.191 11.629 14.743 1.00 78.88 167 LYS A N 1
ATOM 1337 C CA . LYS A 1 167 ? 1.198 11.831 14.282 1.00 78.88 167 LYS A CA 1
ATOM 1338 C C . LYS A 1 167 ? 2.019 12.729 15.213 1.00 78.88 167 LYS A C 1
ATOM 1340 O O . LYS A 1 167 ? 3.099 12.315 15.632 1.00 78.88 167 LYS A O 1
ATOM 1345 N N . LYS A 1 168 ? 1.576 13.975 15.414 1.00 79.88 168 LYS A N 1
ATOM 1346 C CA . LYS A 1 168 ? 2.189 15.062 16.215 1.00 79.88 168 LYS A CA 1
ATOM 1347 C C . LYS A 1 168 ? 1.236 16.268 16.219 1.00 79.88 168 LYS A C 1
ATOM 1349 O O . LYS A 1 168 ? 0.421 16.341 15.315 1.00 79.88 168 LYS A O 1
ATOM 1354 N N . GLY A 1 169 ? 1.396 17.234 17.126 1.00 86.12 169 GLY A N 1
ATOM 1355 C CA . GLY A 1 169 ? 0.601 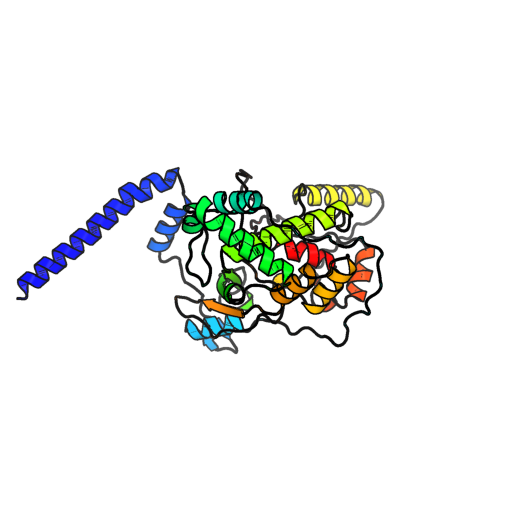18.478 17.131 1.00 86.12 169 GLY A CA 1
ATOM 1356 C C . GLY A 1 169 ? -0.593 18.436 18.089 1.00 86.12 169 GLY A C 1
ATOM 1357 O O . GLY A 1 169 ? -0.548 17.723 19.092 1.00 86.12 169 GLY A O 1
ATOM 1358 N N . LYS A 1 170 ? -1.656 19.197 17.801 1.00 86.12 170 LYS A N 1
ATOM 1359 C CA . LYS A 1 170 ? -2.905 19.154 18.581 1.00 86.12 170 LYS A CA 1
ATOM 1360 C C . LYS A 1 170 ? -3.683 17.881 18.237 1.00 86.12 170 LYS A C 1
ATOM 1362 O O . LYS A 1 170 ? -3.854 17.575 17.059 1.00 86.12 170 LYS A O 1
ATOM 1367 N N . LYS A 1 171 ? -4.172 17.158 19.251 1.00 86.75 171 LYS A N 1
ATOM 1368 C CA . LYS A 1 171 ? -5.033 15.973 19.063 1.00 86.75 171 LYS A CA 1
ATOM 1369 C C . LYS A 1 171 ? -6.450 16.321 18.583 1.00 86.75 171 LYS A C 1
ATOM 1371 O O . LYS A 1 171 ? -7.084 15.463 17.992 1.00 86.75 171 LYS A O 1
ATOM 1376 N N . SER A 1 172 ? -6.916 17.551 18.801 1.00 86.75 172 SER A N 1
ATOM 1377 C CA . SER A 1 172 ? -8.221 18.014 18.315 1.00 86.75 172 SER A CA 1
ATOM 1378 C C . SER A 1 172 ? -8.244 18.377 16.826 1.00 86.75 172 SER A C 1
ATOM 1380 O O . SER A 1 172 ? -9.309 18.582 16.265 1.00 86.75 172 SER A O 1
ATOM 1382 N N . ASP A 1 173 ? -7.088 18.432 16.162 1.00 86.00 173 ASP A N 1
ATOM 1383 C CA . ASP A 1 173 ? -6.986 18.761 14.740 1.00 86.00 173 ASP A CA 1
ATOM 1384 C C . ASP A 1 173 ? -6.889 17.467 13.894 1.00 86.00 173 ASP A C 1
ATOM 1386 O O . ASP A 1 173 ? -5.875 16.757 13.982 1.00 86.00 173 ASP A O 1
ATOM 1390 N N . PRO A 1 174 ? -7.887 17.156 13.039 1.00 84.31 174 PRO A N 1
ATOM 1391 C CA . PRO A 1 174 ? -7.870 15.979 12.167 1.00 84.31 174 PRO A CA 1
ATOM 1392 C C . PRO A 1 174 ? -6.649 15.919 11.236 1.00 84.31 174 PRO A C 1
ATOM 1394 O O . PRO A 1 174 ? -6.168 14.831 10.910 1.00 84.31 174 PRO A O 1
ATOM 1397 N N . ALA A 1 175 ? -6.078 17.062 10.834 1.00 83.25 175 ALA A N 1
ATOM 1398 C CA . ALA A 1 175 ? -4.905 17.114 9.958 1.00 83.25 175 ALA A CA 1
ATOM 1399 C C . ALA A 1 175 ? -3.627 16.558 10.612 1.00 83.25 175 ALA A C 1
ATOM 1401 O O . ALA A 1 175 ? -2.667 16.242 9.898 1.00 83.25 175 ALA A O 1
ATOM 1402 N N . ASN A 1 176 ? -3.621 16.399 11.939 1.00 83.25 176 ASN A N 1
ATOM 1403 C CA . ASN A 1 176 ? -2.540 15.786 12.712 1.00 83.25 176 ASN A CA 1
ATOM 1404 C C . ASN A 1 176 ? -2.631 14.253 12.800 1.00 83.25 176 ASN A C 1
ATOM 1406 O O . ASN A 1 176 ? -1.742 13.615 13.380 1.00 83.25 176 ASN A O 1
ATOM 1410 N N . TYR A 1 177 ? -3.646 13.637 12.192 1.00 83.44 177 TYR A N 1
ATOM 1411 C CA . TYR A 1 177 ? -3.777 12.188 12.078 1.00 83.44 177 TYR A CA 1
ATOM 1412 C C . TYR A 1 177 ? -3.230 11.690 10.738 1.00 83.44 177 TYR A C 1
ATOM 1414 O O . TYR A 1 177 ? -3.408 12.294 9.683 1.00 83.44 177 TYR A O 1
ATOM 1422 N N . ARG A 1 178 ? -2.541 10.549 10.774 1.00 77.62 178 ARG A N 1
ATOM 1423 C CA . ARG A 1 178 ? -2.240 9.751 9.585 1.00 77.62 178 ARG A CA 1
ATOM 1424 C C . ARG A 1 178 ? -3.368 8.765 9.368 1.00 77.62 178 ARG A C 1
ATOM 1426 O O . ARG A 1 178 ? -3.633 7.941 10.238 1.00 77.62 178 ARG A O 1
ATOM 1433 N N . ARG A 1 179 ? -3.960 8.810 8.186 1.00 79.06 179 ARG A N 1
ATOM 1434 C CA . ARG A 1 179 ? -4.827 7.751 7.675 1.00 79.06 179 ARG A CA 1
ATOM 1435 C C . ARG A 1 179 ? -3.948 6.555 7.313 1.00 79.06 179 ARG A C 1
ATOM 1437 O O . ARG A 1 179 ? -2.919 6.742 6.672 1.00 79.06 179 ARG A O 1
ATOM 1444 N N . ILE A 1 180 ? -4.302 5.356 7.765 1.00 79.31 180 ILE A N 1
ATOM 1445 C CA . ILE A 1 180 ? -3.641 4.102 7.390 1.00 79.31 180 ILE A CA 1
ATOM 1446 C C . ILE A 1 180 ? -4.678 3.209 6.727 1.00 79.31 180 ILE A C 1
ATOM 1448 O O . ILE A 1 180 ? -5.629 2.782 7.379 1.00 79.31 180 ILE A O 1
ATOM 1452 N N . SER A 1 181 ? -4.473 2.910 5.449 1.00 82.62 181 SER A N 1
ATOM 1453 C CA . SER A 1 181 ? -5.376 2.070 4.668 1.00 82.62 181 SER A CA 1
ATOM 1454 C C . SER A 1 181 ? -5.129 0.590 4.975 1.00 82.62 181 SER A C 1
ATOM 1456 O O . SER A 1 181 ? -4.008 0.074 4.895 1.00 82.62 181 SER A O 1
ATOM 1458 N N . LEU A 1 182 ? -6.191 -0.120 5.323 1.00 84.12 182 LEU A N 1
ATOM 1459 C CA . LEU A 1 182 ? -6.242 -1.566 5.440 1.00 84.12 182 LEU A CA 1
ATOM 1460 C C . LEU A 1 182 ? -6.898 -2.107 4.170 1.00 84.12 182 LEU A C 1
ATOM 1462 O O . LEU A 1 182 ? -8.116 -2.222 4.094 1.00 84.12 182 LEU A O 1
ATOM 1466 N N . THR A 1 183 ? -6.074 -2.399 3.162 1.00 87.19 183 THR A N 1
ATOM 1467 C CA . THR A 1 183 ? -6.481 -3.110 1.939 1.00 87.19 183 THR A CA 1
ATOM 1468 C C . THR A 1 183 ? -6.442 -4.629 2.147 1.00 87.19 183 THR A C 1
ATOM 1470 O O . THR A 1 183 ? -5.911 -5.122 3.154 1.00 87.19 183 THR A O 1
ATOM 1473 N N . PHE A 1 184 ? -6.987 -5.372 1.185 1.00 90.19 184 PHE A N 1
ATOM 1474 C CA . PHE A 1 184 ? -7.007 -6.837 1.131 1.00 90.19 184 PHE A CA 1
ATOM 1475 C C . PHE A 1 184 ? -5.588 -7.413 1.190 1.00 90.19 184 PHE A C 1
ATOM 1477 O O . PHE A 1 184 ? -4.646 -6.844 0.634 1.00 90.19 184 PHE A O 1
ATOM 1484 N N . VAL A 1 185 ? -5.407 -8.557 1.854 1.00 90.25 185 VAL A N 1
ATOM 1485 C CA . VAL A 1 185 ? -4.067 -9.169 1.968 1.00 90.25 185 VAL A CA 1
ATOM 1486 C C . VAL A 1 185 ? -3.585 -9.694 0.609 1.00 90.25 185 VAL A C 1
ATOM 1488 O O . VAL A 1 185 ? -2.403 -9.558 0.305 1.00 90.25 185 VAL A O 1
ATOM 1491 N N . ALA A 1 186 ? -4.502 -10.198 -0.225 1.00 92.31 186 ALA A N 1
ATOM 1492 C CA . ALA A 1 186 ? -4.231 -10.597 -1.607 1.00 92.31 186 ALA A CA 1
ATOM 1493 C C . ALA A 1 186 ? -3.777 -9.413 -2.484 1.00 92.31 186 ALA A C 1
ATOM 1495 O O . ALA A 1 186 ? -2.737 -9.509 -3.129 1.00 92.31 186 ALA A O 1
ATOM 1496 N N . SER A 1 187 ? -4.473 -8.267 -2.417 1.00 91.31 187 SER A N 1
ATOM 1497 C CA . SER A 1 187 ? -4.071 -7.034 -3.120 1.00 91.31 187 SER A CA 1
ATOM 1498 C C . SER A 1 187 ? -2.622 -6.651 -2.812 1.00 91.31 187 SER A C 1
ATOM 1500 O O . SER A 1 187 ? -1.829 -6.449 -3.724 1.00 91.31 187 SER A O 1
ATOM 1502 N N . LYS A 1 188 ? -2.222 -6.679 -1.531 1.00 86.44 188 LYS A N 1
ATOM 1503 C CA . LYS A 1 188 ? -0.849 -6.339 -1.107 1.00 86.44 188 LYS A CA 1
ATOM 1504 C C . LYS A 1 188 ? 0.224 -7.279 -1.666 1.00 86.44 188 LYS A C 1
ATOM 1506 O O . LYS A 1 188 ? 1.380 -6.869 -1.771 1.00 86.44 188 LYS A O 1
ATOM 1511 N N . ILE A 1 189 ? -0.128 -8.527 -1.993 1.00 91.69 189 ILE A N 1
ATOM 1512 C CA . ILE A 1 189 ? 0.777 -9.467 -2.670 1.00 91.69 189 ILE A CA 1
ATOM 1513 C C . ILE A 1 189 ? 0.954 -9.036 -4.132 1.00 91.69 189 ILE A C 1
ATOM 1515 O O . ILE A 1 189 ? 2.095 -8.908 -4.572 1.00 91.69 189 ILE A O 1
ATOM 1519 N N . LEU A 1 190 ? -0.130 -8.724 -4.851 1.00 92.75 190 LEU A N 1
ATOM 1520 C CA . LEU A 1 190 ? -0.048 -8.220 -6.227 1.00 92.75 190 LEU A CA 1
ATOM 1521 C C . LEU A 1 190 ? 0.689 -6.874 -6.307 1.00 92.75 190 LEU A C 1
ATOM 1523 O O . LEU A 1 190 ? 1.626 -6.734 -7.088 1.00 92.75 190 LEU A O 1
ATOM 1527 N N . GLU A 1 191 ? 0.360 -5.926 -5.424 1.00 88.94 191 GLU A N 1
ATOM 1528 C CA . GLU A 1 191 ? 1.076 -4.652 -5.260 1.00 88.94 191 GLU A CA 1
ATOM 1529 C C . GLU A 1 191 ? 2.589 -4.875 -5.061 1.00 88.94 191 GLU A C 1
ATOM 1531 O O . GLU A 1 191 ? 3.405 -4.133 -5.601 1.00 88.94 191 GLU A O 1
ATOM 1536 N N . HIS A 1 192 ? 2.993 -5.914 -4.317 1.00 86.19 192 HIS A N 1
ATOM 1537 C CA . HIS A 1 192 ? 4.401 -6.266 -4.111 1.00 86.19 192 HIS A CA 1
ATOM 1538 C C . HIS A 1 192 ? 5.069 -6.861 -5.361 1.00 86.19 192 HIS A C 1
ATOM 1540 O O . HIS A 1 192 ? 6.247 -6.584 -5.605 1.00 86.19 192 HIS A O 1
ATOM 1546 N N . ILE A 1 193 ? 4.346 -7.661 -6.147 1.00 90.25 193 ILE A N 1
ATOM 1547 C CA . ILE A 1 193 ? 4.832 -8.231 -7.414 1.00 90.25 193 ILE A CA 1
ATOM 1548 C C . ILE A 1 193 ? 5.038 -7.104 -8.434 1.00 90.25 193 ILE A C 1
ATOM 1550 O O . ILE A 1 193 ? 6.154 -6.930 -8.927 1.00 90.25 193 ILE A O 1
ATOM 1554 N N . VAL A 1 194 ? 4.012 -6.272 -8.643 1.00 89.69 194 VAL A N 1
ATOM 1555 C CA . VAL A 1 194 ? 4.051 -5.076 -9.501 1.00 89.69 194 VAL A CA 1
ATOM 1556 C C . VAL A 1 194 ? 5.181 -4.136 -9.078 1.00 89.69 194 VAL A C 1
ATOM 1558 O O . VAL A 1 194 ? 6.006 -3.758 -9.905 1.00 89.69 194 VAL A O 1
ATOM 1561 N N . HIS A 1 195 ? 5.300 -3.831 -7.782 1.00 84.56 195 HIS A N 1
ATOM 1562 C CA . HIS A 1 195 ? 6.404 -3.029 -7.251 1.00 84.56 195 HIS A CA 1
ATOM 1563 C C . HIS A 1 195 ? 7.778 -3.587 -7.629 1.00 84.56 195 HIS A C 1
ATOM 1565 O O . HIS A 1 195 ? 8.656 -2.849 -8.067 1.00 84.56 195 HIS A O 1
ATOM 1571 N N . SER A 1 196 ? 7.983 -4.888 -7.422 1.00 85.25 196 SER A N 1
ATOM 1572 C CA . SER A 1 196 ? 9.286 -5.523 -7.625 1.00 85.25 196 SER A CA 1
ATOM 1573 C C . SER A 1 196 ? 9.669 -5.560 -9.104 1.00 85.25 196 SER A C 1
ATOM 1575 O O . SER A 1 196 ? 10.837 -5.366 -9.431 1.00 85.25 196 SER A O 1
ATOM 1577 N N . TYR A 1 197 ? 8.685 -5.746 -9.987 1.00 88.12 197 TYR A N 1
ATOM 1578 C CA . TYR A 1 197 ? 8.859 -5.667 -11.435 1.00 88.12 197 TYR A CA 1
ATOM 1579 C C . TYR A 1 197 ? 9.249 -4.256 -11.891 1.00 88.12 197 TYR A C 1
ATOM 1581 O O . TYR A 1 197 ? 10.268 -4.071 -12.554 1.00 88.12 197 TYR A O 1
ATOM 1589 N N . ILE A 1 198 ? 8.490 -3.252 -11.447 1.00 85.56 198 ILE A N 1
ATOM 1590 C CA . ILE A 1 198 ? 8.722 -1.842 -11.770 1.00 85.56 198 ILE A CA 1
ATOM 1591 C C . ILE A 1 198 ? 10.090 -1.374 -11.267 1.00 85.56 198 ILE A C 1
ATOM 1593 O O . ILE A 1 198 ? 10.870 -0.809 -12.029 1.00 85.56 198 ILE A O 1
ATOM 1597 N N . MET A 1 199 ? 10.423 -1.648 -10.004 1.00 81.50 199 MET A N 1
ATOM 1598 C CA . MET A 1 199 ? 11.718 -1.248 -9.450 1.00 81.50 199 MET A CA 1
ATOM 1599 C C . MET A 1 199 ? 12.882 -1.946 -10.137 1.00 81.50 199 MET A C 1
ATOM 1601 O O . MET A 1 199 ? 13.948 -1.345 -10.240 1.00 81.50 199 MET A O 1
ATOM 1605 N N . LYS A 1 200 ? 12.710 -3.184 -10.616 1.00 85.69 200 LYS A N 1
ATOM 1606 C CA . LYS A 1 200 ? 13.731 -3.827 -11.442 1.00 85.69 200 LYS A CA 1
ATOM 1607 C C . LYS A 1 200 ? 13.962 -3.005 -12.713 1.00 85.69 200 LYS A C 1
ATOM 1609 O O . LYS A 1 200 ? 15.081 -2.558 -12.918 1.00 85.69 200 LYS A O 1
ATOM 1614 N N . HIS A 1 201 ? 12.912 -2.716 -13.486 1.00 84.44 201 HIS A N 1
ATOM 1615 C CA . HIS A 1 201 ? 13.032 -1.914 -14.708 1.00 84.44 201 HIS A CA 1
ATOM 1616 C C . HIS A 1 201 ? 13.700 -0.547 -14.463 1.00 84.44 201 HIS A C 1
ATOM 1618 O O . HIS A 1 201 ? 14.633 -0.189 -15.179 1.00 84.44 201 HIS A O 1
ATOM 1624 N N . LEU A 1 202 ? 13.267 0.186 -13.430 1.00 82.31 202 LEU A N 1
ATOM 1625 C CA . LEU A 1 202 ? 13.800 1.513 -13.094 1.00 82.31 202 LEU A CA 1
ATOM 1626 C C . LEU A 1 202 ? 15.290 1.494 -12.702 1.00 82.31 202 LEU A C 1
ATOM 1628 O O . LEU A 1 202 ? 15.998 2.464 -12.968 1.00 82.31 202 LEU A O 1
ATOM 1632 N N . ASN A 1 203 ? 15.774 0.414 -12.073 1.00 82.25 203 ASN A N 1
ATOM 1633 C CA . ASN A 1 203 ? 17.202 0.252 -11.771 1.00 82.25 203 ASN A CA 1
ATOM 1634 C C . ASN A 1 203 ? 17.990 -0.251 -12.991 1.00 82.25 203 ASN A C 1
ATOM 1636 O O . ASN A 1 203 ? 19.069 0.270 -13.246 1.00 82.25 203 ASN A O 1
ATOM 1640 N N . ASP A 1 204 ? 17.458 -1.213 -13.752 1.00 86.19 204 ASP A N 1
ATOM 1641 C CA . ASP A 1 204 ? 18.127 -1.793 -14.929 1.00 86.19 204 ASP A CA 1
ATOM 1642 C C . ASP A 1 204 ? 18.408 -0.735 -16.020 1.00 86.19 204 ASP A C 1
ATOM 1644 O O . ASP A 1 204 ? 19.388 -0.855 -16.753 1.00 86.19 204 ASP A O 1
ATOM 1648 N N . HIS A 1 205 ? 17.594 0.327 -16.088 1.00 83.75 205 HIS A N 1
ATOM 1649 C CA . HIS A 1 205 ? 17.745 1.449 -17.028 1.00 83.75 205 HIS A CA 1
ATOM 1650 C C . HIS A 1 205 ? 18.315 2.734 -16.395 1.00 83.75 205 HIS A C 1
ATOM 1652 O O . HIS A 1 205 ? 18.338 3.770 -17.052 1.00 83.75 205 HIS A O 1
ATOM 1658 N N . ASN A 1 206 ? 18.775 2.691 -15.136 1.00 82.88 206 ASN A N 1
ATOM 1659 C CA . ASN A 1 206 ? 19.313 3.846 -14.390 1.00 82.88 206 ASN A CA 1
ATOM 1660 C C . ASN A 1 206 ? 18.395 5.088 -14.379 1.00 82.88 206 ASN A C 1
ATOM 1662 O 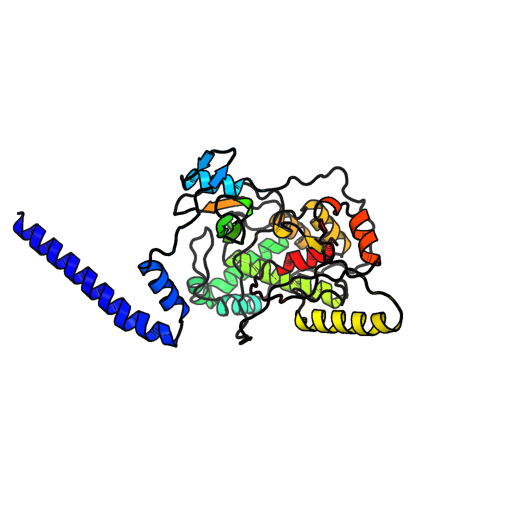O . ASN A 1 206 ? 18.866 6.222 -14.381 1.00 82.88 206 ASN A O 1
ATOM 1666 N N . ILE A 1 207 ? 17.077 4.876 -14.350 1.00 80.94 207 ILE A N 1
ATOM 1667 C CA . ILE A 1 207 ? 16.077 5.955 -14.382 1.00 80.94 207 ILE A CA 1
ATOM 1668 C C . ILE A 1 207 ? 16.025 6.702 -13.032 1.00 80.94 207 ILE A C 1
ATOM 1670 O O . ILE A 1 207 ? 15.703 7.886 -12.975 1.00 80.94 207 ILE A O 1
ATOM 1674 N N . LEU A 1 208 ? 16.362 6.026 -11.926 1.00 74.75 208 LEU A N 1
ATOM 1675 C CA . LEU A 1 208 ? 16.447 6.639 -10.595 1.00 74.75 208 LEU A CA 1
ATOM 1676 C C . LEU A 1 208 ? 17.835 7.240 -10.352 1.00 74.75 208 LEU A C 1
ATOM 1678 O O . LEU A 1 208 ? 18.842 6.548 -10.489 1.00 74.75 208 LEU A O 1
ATOM 1682 N N . THR A 1 209 ? 17.878 8.492 -9.893 1.00 75.75 209 THR A N 1
ATOM 1683 C CA . THR A 1 209 ? 19.129 9.184 -9.545 1.00 75.75 209 THR A CA 1
ATOM 1684 C C . THR A 1 209 ? 19.900 8.489 -8.415 1.00 75.75 209 THR A C 1
ATOM 1686 O O . THR A 1 209 ? 19.325 8.018 -7.431 1.00 75.75 209 THR A O 1
ATOM 1689 N N . ASP A 1 210 ? 21.233 8.487 -8.489 1.00 74.25 210 ASP A N 1
ATOM 1690 C CA . ASP A 1 210 ? 22.088 7.951 -7.422 1.00 74.25 210 ASP A CA 1
ATOM 1691 C C . ASP A 1 210 ? 22.059 8.778 -6.127 1.00 74.25 210 ASP A C 1
ATOM 1693 O O . ASP A 1 210 ? 22.388 8.273 -5.053 1.00 74.25 210 ASP A O 1
ATOM 1697 N N . CYS A 1 211 ? 21.529 10.003 -6.171 1.00 73.81 211 CYS A N 1
ATOM 1698 C CA . CYS A 1 211 ? 21.214 10.771 -4.967 1.00 73.81 211 CYS A CA 1
ATOM 1699 C C . CYS A 1 211 ? 19.975 10.234 -4.208 1.00 73.81 211 CYS A C 1
ATOM 1701 O O . CYS A 1 211 ? 19.761 10.603 -3.046 1.00 73.81 211 CYS A O 1
ATOM 1703 N N . GLN A 1 212 ? 19.173 9.336 -4.796 1.00 71.31 212 GLN A N 1
ATOM 1704 C CA . GLN A 1 212 ? 17.964 8.768 -4.185 1.00 71.31 212 GLN A CA 1
ATOM 1705 C C . GLN A 1 212 ? 18.290 7.602 -3.243 1.00 71.31 212 GLN A C 1
ATOM 1707 O O . GLN A 1 212 ? 18.377 6.436 -3.627 1.00 71.31 212 GLN A O 1
ATOM 1712 N N . HIS A 1 213 ? 18.423 7.933 -1.959 1.00 70.38 213 HIS A N 1
ATOM 1713 C CA . HIS A 1 213 ? 18.761 6.974 -0.903 1.00 70.38 213 HIS A CA 1
ATOM 1714 C C . HIS A 1 213 ? 17.542 6.334 -0.226 1.00 70.38 213 HIS A C 1
ATOM 1716 O O . HIS A 1 213 ? 17.652 5.260 0.372 1.00 70.38 213 HIS A O 1
ATOM 1722 N N . GLY A 1 214 ? 16.379 6.983 -0.295 1.00 66.88 214 GLY A N 1
ATOM 1723 C CA . GLY A 1 214 ? 15.133 6.444 0.237 1.00 66.88 214 GLY A CA 1
ATOM 1724 C C . GLY A 1 214 ? 14.579 5.328 -0.649 1.00 66.88 214 GLY A C 1
ATOM 1725 O O . GLY A 1 214 ? 14.546 5.477 -1.859 1.00 66.88 214 GLY A O 1
ATOM 1726 N N . PHE A 1 215 ? 14.097 4.248 -0.024 1.00 63.91 215 PHE A N 1
ATOM 1727 C CA . PHE A 1 215 ? 13.284 3.156 -0.606 1.00 63.91 215 PHE A CA 1
ATOM 1728 C C . PHE A 1 215 ? 13.914 2.278 -1.704 1.00 63.91 215 PHE A C 1
ATOM 1730 O O . PHE A 1 215 ? 13.519 1.108 -1.793 1.00 63.91 215 PHE A O 1
ATOM 1737 N N . ARG A 1 216 ? 14.951 2.753 -2.403 1.00 67.75 216 ARG A N 1
ATOM 1738 C CA . ARG A 1 216 ? 15.814 1.971 -3.300 1.00 67.75 216 ARG A CA 1
ATOM 1739 C C . ARG A 1 216 ? 16.468 0.790 -2.561 1.00 67.75 216 ARG A C 1
ATOM 1741 O O . ARG A 1 216 ? 16.665 0.784 -1.343 1.00 67.75 216 ARG A O 1
ATOM 1748 N N . ALA A 1 217 ? 16.742 -0.286 -3.296 1.00 69.88 217 ALA A N 1
ATOM 1749 C CA . ALA A 1 217 ? 17.426 -1.452 -2.745 1.00 69.88 217 ALA A CA 1
ATOM 1750 C C . ALA A 1 217 ? 18.923 -1.156 -2.566 1.00 69.88 217 ALA A C 1
ATOM 1752 O O . ALA A 1 217 ? 19.513 -0.453 -3.377 1.00 69.88 217 ALA A O 1
ATOM 1753 N N . LYS A 1 218 ? 19.544 -1.734 -1.529 1.00 73.31 218 LYS A N 1
ATOM 1754 C CA . LYS A 1 218 ? 20.968 -1.548 -1.175 1.00 73.31 218 LYS A CA 1
ATOM 1755 C C . LYS A 1 218 ? 21.370 -0.114 -0.766 1.00 73.31 218 LYS A C 1
ATOM 1757 O O . LYS A 1 218 ? 22.521 0.082 -0.395 1.00 73.31 218 LYS A O 1
ATOM 1762 N N . THR A 1 219 ? 20.446 0.849 -0.736 1.00 67.75 219 THR A N 1
ATOM 1763 C CA . THR A 1 219 ? 20.669 2.183 -0.158 1.00 67.75 219 THR A CA 1
ATOM 1764 C C . THR A 1 219 ? 20.187 2.266 1.291 1.00 67.75 219 THR A C 1
ATOM 1766 O O . THR A 1 219 ? 19.355 1.476 1.746 1.00 67.75 219 THR A O 1
ATOM 1769 N N . PHE A 1 220 ? 20.728 3.227 2.039 1.00 75.25 220 PHE A N 1
ATOM 1770 C CA . PHE A 1 220 ? 20.355 3.494 3.425 1.00 75.25 220 PHE A CA 1
ATOM 1771 C C . PHE A 1 220 ? 20.598 4.967 3.784 1.00 75.25 220 PHE A C 1
ATOM 1773 O O . PHE A 1 220 ? 21.381 5.665 3.136 1.00 75.25 220 PHE A O 1
ATOM 1780 N N . THR A 1 221 ? 19.891 5.449 4.806 1.00 71.19 221 THR A N 1
ATOM 1781 C CA . THR A 1 221 ? 19.872 6.859 5.238 1.00 71.19 221 THR A CA 1
ATOM 1782 C C . THR A 1 221 ? 21.240 7.390 5.665 1.00 71.19 221 THR A C 1
ATOM 1784 O O . THR A 1 221 ? 21.547 8.565 5.489 1.00 71.19 221 THR A O 1
ATOM 1787 N N . GLU A 1 222 ? 22.081 6.513 6.193 1.00 80.06 222 GLU A N 1
ATOM 1788 C CA . GLU A 1 222 ? 23.404 6.814 6.709 1.00 80.06 222 GLU A CA 1
ATOM 1789 C C . GLU A 1 222 ? 24.387 7.088 5.558 1.00 80.06 222 GLU A C 1
ATOM 1791 O O . GLU A 1 222 ? 25.216 7.981 5.689 1.00 80.06 222 GLU A O 1
ATOM 1796 N N . MET A 1 223 ? 24.237 6.435 4.393 1.00 75.44 223 MET A N 1
ATOM 1797 C CA . MET A 1 223 ? 24.996 6.796 3.181 1.00 75.44 223 MET A CA 1
ATOM 1798 C C . MET A 1 223 ? 24.653 8.207 2.705 1.00 75.44 223 MET A C 1
ATOM 1800 O O . MET A 1 223 ? 25.559 8.978 2.402 1.00 75.44 223 MET A O 1
ATOM 1804 N N . GLN A 1 224 ? 23.369 8.582 2.722 1.00 80.38 224 GLN A N 1
ATOM 1805 C CA . GLN A 1 224 ? 22.959 9.937 2.350 1.00 80.38 224 GLN A CA 1
ATOM 1806 C C . GLN A 1 224 ? 23.590 10.986 3.270 1.00 80.38 224 GLN A C 1
ATOM 1808 O O . GLN A 1 224 ? 24.081 12.013 2.799 1.00 80.38 224 GLN A O 1
ATOM 1813 N N . LEU A 1 225 ? 23.590 10.722 4.581 1.00 84.62 225 LEU A N 1
ATOM 1814 C CA . LEU A 1 225 ? 24.218 11.591 5.572 1.00 84.62 225 LEU A CA 1
ATOM 1815 C C . LEU A 1 225 ? 25.731 11.704 5.335 1.00 84.62 225 LEU A C 1
ATOM 1817 O O . LEU A 1 225 ? 26.252 12.814 5.338 1.00 84.62 225 LEU A O 1
ATOM 1821 N N . ILE A 1 226 ? 26.420 10.586 5.086 1.00 85.12 226 ILE A N 1
ATOM 1822 C CA . ILE A 1 226 ? 27.864 10.558 4.806 1.00 85.12 226 ILE A CA 1
ATOM 1823 C C . ILE A 1 226 ? 28.200 11.380 3.554 1.00 85.12 226 ILE A C 1
ATOM 1825 O O . ILE A 1 226 ? 29.095 12.220 3.619 1.00 85.12 226 ILE A O 1
ATOM 1829 N N . LEU A 1 227 ? 27.470 11.196 2.448 1.00 83.69 227 LEU A N 1
ATOM 1830 C CA . LEU A 1 227 ? 27.685 11.967 1.217 1.00 83.69 227 LEU A CA 1
ATOM 1831 C C . LEU A 1 227 ? 27.424 13.463 1.437 1.00 83.69 227 LEU A C 1
ATOM 1833 O O . LEU A 1 227 ? 28.271 14.288 1.111 1.00 83.69 227 LEU A O 1
ATOM 1837 N N . THR A 1 228 ? 26.317 13.811 2.102 1.00 83.62 228 THR A N 1
ATOM 1838 C CA . THR A 1 228 ? 25.985 15.212 2.417 1.00 83.62 228 THR A CA 1
ATOM 1839 C C . THR A 1 228 ? 27.077 15.874 3.268 1.00 83.62 228 THR A C 1
ATOM 1841 O O . THR A 1 228 ? 27.471 17.008 3.003 1.00 83.62 228 THR A O 1
ATOM 1844 N N . LEU A 1 229 ? 27.601 15.170 4.280 1.00 86.69 229 LEU A N 1
ATOM 1845 C CA . LEU A 1 229 ? 28.698 15.663 5.120 1.00 86.69 229 LEU A CA 1
ATOM 1846 C C . LEU A 1 229 ? 30.012 15.796 4.341 1.00 86.69 229 LEU A C 1
ATOM 1848 O O . LEU A 1 229 ? 30.755 16.747 4.572 1.00 86.69 229 LEU A O 1
ATOM 1852 N N . HIS A 1 230 ? 30.297 14.878 3.417 1.00 87.00 230 HIS A N 1
ATOM 1853 C CA . HIS A 1 230 ? 31.483 14.920 2.562 1.00 87.00 230 HIS A CA 1
ATOM 1854 C C . HIS A 1 230 ? 31.463 16.120 1.603 1.00 87.00 230 HIS A C 1
ATOM 1856 O O . HIS A 1 230 ? 32.462 16.833 1.490 1.00 87.00 230 HIS A O 1
ATOM 1862 N N . ASP A 1 231 ? 30.320 16.390 0.973 1.00 83.81 231 ASP A N 1
ATOM 1863 C CA . ASP A 1 231 ? 30.150 17.533 0.071 1.00 83.81 231 ASP A CA 1
ATOM 1864 C C . ASP A 1 231 ? 30.239 18.865 0.831 1.00 83.81 231 ASP A C 1
ATOM 1866 O O . ASP A 1 231 ? 30.916 19.794 0.384 1.00 83.81 231 ASP A O 1
ATOM 1870 N N . MET A 1 232 ? 29.658 18.940 2.035 1.00 83.69 232 MET A N 1
ATOM 1871 C CA . MET A 1 232 ? 29.843 20.085 2.935 1.00 83.69 232 MET A CA 1
ATOM 1872 C C . MET A 1 232 ? 31.313 20.259 3.351 1.00 83.69 232 MET A C 1
ATOM 1874 O O . MET A 1 232 ? 31.841 21.367 3.287 1.00 83.69 232 MET A O 1
ATOM 1878 N N . ALA A 1 233 ? 32.008 19.184 3.732 1.00 86.00 233 ALA A N 1
ATOM 1879 C CA . ALA A 1 233 ? 33.412 19.246 4.145 1.00 86.00 233 ALA A CA 1
ATOM 1880 C C . ALA A 1 233 ? 34.359 19.688 3.014 1.00 86.00 233 ALA A C 1
ATOM 1882 O O . ALA A 1 233 ? 35.368 20.336 3.285 1.00 86.00 233 ALA A O 1
ATOM 1883 N N . LYS A 1 234 ? 34.029 19.390 1.751 1.00 84.31 234 LYS A N 1
ATOM 1884 C CA . LYS A 1 234 ? 34.729 19.937 0.578 1.00 84.31 234 LYS A CA 1
ATOM 1885 C C . LYS A 1 234 ? 34.428 21.421 0.375 1.00 84.31 234 LYS A C 1
ATOM 1887 O O . LYS A 1 234 ? 35.349 22.220 0.231 1.00 84.31 234 LYS A O 1
ATOM 1892 N N . ALA A 1 235 ? 33.150 21.799 0.375 1.00 81.00 235 ALA A N 1
ATOM 1893 C CA . ALA A 1 235 ? 32.725 23.165 0.071 1.00 81.00 235 ALA A CA 1
ATOM 1894 C C . ALA A 1 235 ? 33.236 24.204 1.087 1.00 81.00 235 ALA A C 1
ATOM 1896 O O . ALA A 1 235 ? 33.504 25.344 0.706 1.00 81.00 235 ALA A O 1
ATOM 1897 N N . ILE A 1 236 ? 33.436 23.810 2.354 1.00 83.94 236 ILE A N 1
ATOM 1898 C CA . ILE A 1 236 ? 33.892 24.717 3.424 1.00 83.94 236 ILE A CA 1
ATOM 1899 C C . ILE A 1 236 ? 35.323 25.232 3.205 1.00 83.94 236 ILE A C 1
ATOM 1901 O O . ILE A 1 236 ? 35.703 26.248 3.778 1.00 83.94 236 ILE A O 1
ATOM 1905 N N . GLN A 1 237 ? 36.116 24.540 2.380 1.00 76.00 237 GLN A N 1
ATOM 1906 C CA . GLN A 1 237 ? 37.486 24.936 2.048 1.00 76.00 237 GLN A CA 1
ATOM 1907 C C . GLN A 1 237 ? 37.544 26.034 0.977 1.00 76.00 237 GLN A C 1
ATOM 1909 O O . GLN A 1 237 ? 38.585 26.668 0.823 1.00 76.00 237 GLN A O 1
ATOM 1914 N N . SER A 1 238 ? 36.455 26.259 0.232 1.00 71.62 238 SER A N 1
ATOM 1915 C CA . SER A 1 238 ? 36.424 27.172 -0.918 1.00 71.62 238 SER A CA 1
ATOM 1916 C C . SER A 1 238 ? 35.378 28.288 -0.827 1.00 71.62 238 SER A C 1
ATOM 1918 O O . SER A 1 238 ? 35.544 29.315 -1.482 1.00 71.62 238 SER A O 1
ATOM 1920 N N . SER A 1 239 ? 34.298 28.121 -0.053 1.00 76.62 239 SER A N 1
ATOM 1921 C CA . SER A 1 239 ? 33.178 29.077 -0.023 1.00 76.62 239 SER A CA 1
ATOM 1922 C C . SER A 1 239 ? 32.284 28.946 1.218 1.00 76.62 239 SER A C 1
ATOM 1924 O O . SER A 1 239 ? 32.328 27.954 1.947 1.00 76.62 239 SER A O 1
ATOM 1926 N N . SER A 1 240 ? 31.419 29.940 1.447 1.00 76.12 240 SER A N 1
ATOM 1927 C CA . SER A 1 240 ? 30.330 29.841 2.424 1.00 76.12 240 SER A CA 1
ATOM 1928 C C . SER A 1 240 ? 29.268 28.838 1.966 1.00 76.12 240 SER A C 1
ATOM 1930 O O . SER A 1 240 ? 28.768 28.915 0.843 1.00 76.12 240 SER A O 1
ATOM 1932 N N . ILE A 1 241 ? 28.873 27.928 2.857 1.00 78.62 241 ILE A N 1
ATOM 1933 C CA . ILE A 1 241 ? 27.887 26.884 2.560 1.00 78.62 241 ILE A CA 1
ATOM 1934 C C . ILE A 1 241 ? 26.488 27.350 2.945 1.00 78.62 241 ILE A C 1
ATOM 1936 O O . ILE A 1 241 ? 26.240 27.739 4.086 1.00 78.62 241 ILE A O 1
ATOM 1940 N N . HIS A 1 242 ? 25.548 27.190 2.017 1.00 77.94 242 HIS A N 1
ATOM 1941 C CA . HIS A 1 242 ? 24.119 27.306 2.278 1.00 77.94 242 HIS A CA 1
ATOM 1942 C C . HIS A 1 242 ? 23.443 25.973 1.955 1.00 77.94 242 HIS A C 1
ATOM 1944 O O . HIS A 1 242 ? 23.705 25.375 0.913 1.00 77.94 242 HIS A O 1
ATOM 1950 N N . ALA A 1 243 ? 22.582 25.501 2.855 1.00 75.62 243 ALA A N 1
ATOM 1951 C CA . ALA A 1 243 ? 21.838 24.257 2.698 1.00 75.62 243 ALA A CA 1
ATOM 1952 C C . ALA A 1 243 ? 20.334 24.543 2.738 1.00 75.62 243 ALA A C 1
ATOM 1954 O O . ALA A 1 243 ? 19.844 25.166 3.681 1.00 75.62 243 ALA A O 1
ATOM 1955 N N . VAL A 1 244 ? 19.610 24.060 1.729 1.00 77.31 244 VAL A N 1
ATOM 1956 C CA . VAL A 1 244 ? 18.147 24.145 1.646 1.00 77.31 244 VAL A CA 1
ATOM 1957 C C . VAL A 1 244 ? 17.571 22.772 1.980 1.00 77.31 244 VAL A C 1
ATOM 1959 O O . VAL A 1 244 ? 17.972 21.769 1.393 1.00 77.31 244 VAL A O 1
ATOM 1962 N N . VAL A 1 245 ? 16.641 22.712 2.936 1.00 74.56 245 VAL A N 1
ATOM 1963 C CA . VAL A 1 245 ? 15.976 21.466 3.349 1.00 74.56 245 VAL A CA 1
ATOM 1964 C C . VAL A 1 245 ? 14.482 21.585 3.081 1.00 74.56 245 VAL A C 1
ATOM 1966 O O . VAL A 1 245 ? 13.791 22.400 3.693 1.00 74.56 245 VAL A O 1
ATOM 1969 N N . LEU A 1 246 ? 13.980 20.745 2.178 1.00 71.50 246 LEU A N 1
ATOM 1970 C CA . LEU A 1 246 ? 12.592 20.760 1.721 1.00 71.50 246 LEU A CA 1
ATOM 1971 C C . LEU A 1 246 ? 11.808 19.579 2.320 1.00 71.50 246 LEU A C 1
ATOM 1973 O O . LEU A 1 246 ? 12.262 18.437 2.282 1.00 71.50 246 LEU A O 1
ATOM 1977 N N . GLU A 1 247 ? 10.613 19.841 2.865 1.00 66.56 247 GLU A N 1
ATOM 1978 C CA . GLU A 1 247 ? 9.662 18.805 3.312 1.00 66.56 247 GLU A CA 1
ATOM 1979 C C . GLU A 1 247 ? 8.349 18.939 2.520 1.00 66.56 247 GLU A C 1
ATOM 1981 O O . GLU A 1 247 ? 7.655 19.955 2.607 1.00 66.56 247 GLU A O 1
ATOM 1986 N N . LEU A 1 248 ? 7.974 17.895 1.771 1.00 66.19 248 LEU A N 1
ATOM 1987 C CA . LEU A 1 248 ? 6.704 17.845 1.038 1.00 66.19 248 LEU A CA 1
ATOM 1988 C C . LEU A 1 248 ? 5.516 17.691 2.004 1.00 66.19 248 LEU A C 1
ATOM 1990 O O . LEU A 1 248 ? 5.350 16.672 2.691 1.00 66.19 248 LEU A O 1
ATOM 1994 N N . ALA A 1 249 ? 4.647 18.700 2.051 1.00 67.69 249 ALA A N 1
ATOM 1995 C CA . ALA A 1 249 ? 3.558 18.763 3.018 1.00 67.69 249 ALA A CA 1
ATOM 1996 C C . ALA A 1 249 ? 2.410 17.803 2.655 1.00 67.69 249 ALA A C 1
ATOM 1998 O O . ALA A 1 249 ? 1.637 18.062 1.736 1.00 67.69 249 ALA A O 1
ATOM 1999 N N . LYS A 1 250 ? 2.259 16.722 3.439 1.00 68.94 250 LYS A N 1
ATOM 2000 C CA . LYS A 1 250 ? 1.288 15.629 3.200 1.00 68.94 250 LYS A CA 1
ATOM 2001 C C . LYS A 1 250 ? 1.468 14.953 1.824 1.00 68.94 250 LYS A C 1
ATOM 2003 O O . LYS A 1 250 ? 0.484 14.631 1.172 1.00 68.94 250 LYS A O 1
ATOM 2008 N N . ALA A 1 251 ? 2.716 14.707 1.402 1.00 65.50 251 ALA A N 1
ATOM 2009 C CA . ALA A 1 251 ? 3.049 14.164 0.073 1.00 65.50 251 ALA A CA 1
ATOM 2010 C C . ALA A 1 251 ? 2.143 13.000 -0.390 1.00 65.50 251 ALA A C 1
ATOM 2012 O O . ALA A 1 251 ? 1.571 13.060 -1.471 1.00 65.50 251 ALA A O 1
ATOM 2013 N N . PHE A 1 252 ? 1.930 11.989 0.465 1.00 67.00 252 PHE A N 1
ATOM 2014 C CA . PHE A 1 252 ? 1.077 10.837 0.143 1.00 67.00 252 PHE A CA 1
ATOM 2015 C C . PHE A 1 252 ? -0.405 11.167 -0.028 1.00 67.00 252 PHE A C 1
ATOM 2017 O O . PHE A 1 252 ? -1.080 10.450 -0.745 1.00 67.00 252 PHE A O 1
ATOM 2024 N N . ASP A 1 253 ? -0.937 12.199 0.625 1.00 70.19 253 ASP A N 1
ATOM 2025 C CA . ASP A 1 253 ? -2.359 12.558 0.520 1.00 70.19 253 ASP A CA 1
ATOM 2026 C C . ASP A 1 253 ? -2.644 13.423 -0.729 1.00 70.19 253 ASP A C 1
ATOM 2028 O O . ASP A 1 253 ? -3.796 13.564 -1.139 1.00 70.19 253 ASP A O 1
ATOM 2032 N N . LYS A 1 254 ? -1.592 14.001 -1.330 1.00 73.94 254 LYS A N 1
ATOM 2033 C CA . LYS A 1 254 ? -1.658 15.037 -2.375 1.00 73.94 254 LYS A CA 1
ATOM 2034 C C . LYS A 1 254 ? -1.169 14.608 -3.765 1.00 73.94 254 LYS A C 1
ATOM 2036 O O . LYS A 1 254 ? -1.100 15.453 -4.650 1.00 73.94 254 LYS A O 1
ATOM 2041 N N . VAL A 1 255 ? -0.786 13.345 -3.963 1.00 76.69 255 VAL A N 1
ATOM 2042 C CA . VAL A 1 255 ? -0.243 12.880 -5.253 1.00 76.69 255 VAL A CA 1
ATOM 2043 C C . VAL A 1 255 ? -1.268 13.103 -6.380 1.00 76.69 255 VAL A C 1
ATOM 2045 O O . VAL A 1 255 ? -2.371 12.560 -6.276 1.00 76.69 255 VAL A O 1
ATOM 2048 N N . PRO A 1 256 ? -0.934 13.876 -7.430 1.00 80.31 256 PRO A N 1
ATOM 2049 C CA . PRO A 1 256 ? -1.777 14.033 -8.613 1.00 80.31 256 PRO A CA 1
ATOM 2050 C C . PRO A 1 256 ? -1.747 12.743 -9.442 1.00 80.31 256 PRO A C 1
ATOM 2052 O O . PRO A 1 256 ? -0.679 12.305 -9.872 1.00 80.31 256 PRO A O 1
ATOM 2055 N N . HIS A 1 257 ? -2.901 12.104 -9.645 1.00 84.25 257 HIS A N 1
ATOM 2056 C CA . HIS A 1 257 ? -2.981 10.813 -10.336 1.00 84.25 257 HIS A CA 1
ATOM 2057 C C . HIS A 1 257 ? -2.681 10.944 -11.826 1.00 84.25 257 HIS A C 1
ATOM 2059 O O . HIS A 1 257 ? -1.981 10.095 -12.376 1.00 84.25 257 HIS A O 1
ATOM 2065 N N . ARG A 1 258 ? -3.174 11.995 -12.492 1.00 86.06 258 ARG A N 1
ATOM 2066 C CA . ARG A 1 258 ? -3.025 12.125 -13.950 1.00 86.06 258 ARG A CA 1
ATOM 2067 C C . ARG A 1 258 ? -1.598 12.512 -14.329 1.00 86.06 258 ARG A C 1
ATOM 2069 O O . ARG A 1 258 ? -1.038 11.877 -15.219 1.00 86.06 258 ARG A O 1
ATOM 2076 N N . ARG A 1 259 ? -0.957 13.429 -13.595 1.00 84.62 259 ARG A N 1
ATOM 2077 C CA . ARG A 1 259 ? 0.487 13.725 -13.761 1.00 84.62 259 ARG A CA 1
ATOM 2078 C C . ARG A 1 259 ? 1.388 12.525 -13.462 1.00 84.62 259 ARG A C 1
ATOM 2080 O O . ARG A 1 259 ? 2.369 12.313 -14.166 1.00 84.62 259 ARG A O 1
ATOM 2087 N N . LEU A 1 260 ? 1.053 11.720 -12.453 1.00 82.38 260 LEU A N 1
ATOM 2088 C CA . LEU A 1 260 ? 1.779 10.487 -12.144 1.00 82.38 260 LEU A CA 1
ATOM 2089 C C . LEU A 1 260 ? 1.686 9.465 -13.290 1.00 82.38 260 LEU A C 1
ATOM 2091 O O . LEU A 1 260 ? 2.708 8.928 -13.704 1.00 82.38 260 LEU A O 1
ATOM 2095 N N . LEU A 1 261 ? 0.486 9.218 -13.824 1.00 84.69 261 LEU A N 1
ATOM 2096 C CA . LEU A 1 261 ? 0.285 8.308 -14.961 1.00 84.69 261 LEU A CA 1
ATOM 2097 C C . LEU A 1 261 ? 0.984 8.807 -16.232 1.00 84.69 261 LEU A C 1
ATOM 2099 O O . LEU A 1 261 ? 1.601 8.012 -16.936 1.00 84.69 261 LEU A O 1
ATOM 2103 N N . TRP A 1 262 ? 0.948 10.117 -16.485 1.00 84.44 262 TRP A N 1
ATOM 2104 C CA . TRP A 1 262 ? 1.712 10.759 -17.558 1.00 84.44 262 TRP A CA 1
ATOM 2105 C C . TRP A 1 262 ? 3.218 10.508 -17.400 1.00 84.44 262 TRP A C 1
ATOM 2107 O O . TRP A 1 262 ? 3.871 10.071 -18.345 1.00 84.44 262 TRP A O 1
ATOM 2117 N N . LYS A 1 263 ? 3.770 10.695 -16.190 1.00 80.62 263 LYS A N 1
ATOM 2118 C CA . LYS A 1 263 ? 5.209 10.497 -15.953 1.00 80.62 263 LYS A CA 1
ATOM 2119 C C . LYS A 1 263 ? 5.601 9.015 -16.005 1.00 80.62 263 LYS A C 1
ATOM 2121 O O . LYS A 1 263 ? 6.695 8.694 -16.446 1.00 80.62 263 LYS A O 1
ATOM 2126 N N . LEU A 1 264 ? 4.700 8.097 -15.654 1.00 83.81 264 LEU A N 1
ATOM 2127 C CA . LEU A 1 264 ? 4.900 6.664 -15.892 1.00 83.81 264 LEU A CA 1
ATOM 2128 C C . LEU A 1 264 ? 4.971 6.342 -17.388 1.00 83.81 264 LEU A C 1
ATOM 2130 O O . LEU A 1 264 ? 5.904 5.666 -17.812 1.00 83.81 264 LEU A O 1
ATOM 2134 N N . TYR A 1 265 ? 4.047 6.862 -18.197 1.00 85.12 265 TYR A N 1
ATOM 2135 C CA . TYR A 1 265 ? 4.106 6.683 -19.650 1.00 85.12 265 TYR A CA 1
ATOM 2136 C C . TYR A 1 265 ? 5.414 7.227 -20.245 1.00 85.12 265 TYR A C 1
ATOM 2138 O O . TYR A 1 265 ? 6.035 6.560 -21.072 1.00 85.12 265 TYR A O 1
ATOM 2146 N N . TYR A 1 266 ? 5.859 8.400 -19.777 1.00 81.19 266 TYR A N 1
ATOM 2147 C CA . TYR A 1 266 ? 7.122 9.026 -20.176 1.00 81.19 266 TYR A CA 1
ATOM 2148 C C . TYR A 1 266 ? 8.338 8.101 -19.970 1.00 81.19 266 TYR A C 1
ATOM 2150 O O . TYR A 1 266 ? 9.177 8.015 -20.856 1.00 81.19 266 TYR A O 1
ATOM 2158 N N . TYR A 1 267 ? 8.393 7.340 -18.868 1.00 80.19 267 TYR A N 1
ATOM 2159 C CA . TYR A 1 267 ? 9.452 6.348 -18.601 1.00 80.19 267 TYR A CA 1
ATOM 2160 C C . TYR A 1 267 ? 9.165 4.942 -19.170 1.00 80.19 267 TYR A C 1
ATOM 2162 O O . TYR A 1 267 ? 9.586 3.939 -18.595 1.00 80.19 267 TYR A O 1
ATOM 2170 N N . GLY A 1 268 ? 8.412 4.834 -20.269 1.00 81.88 268 GLY A N 1
ATOM 2171 C CA . GLY A 1 268 ? 8.231 3.572 -20.999 1.00 81.88 268 GLY A CA 1
ATOM 2172 C C . GLY A 1 268 ? 7.200 2.598 -20.409 1.00 81.88 268 GLY A C 1
ATOM 2173 O O . GLY A 1 268 ? 7.115 1.448 -20.849 1.00 81.88 268 GLY A O 1
ATOM 2174 N N . PHE A 1 269 ? 6.379 3.016 -19.441 1.00 86.12 269 PHE A N 1
ATOM 2175 C CA . PHE A 1 269 ? 5.308 2.176 -18.898 1.00 86.12 269 PHE A CA 1
ATOM 2176 C C . PHE A 1 269 ? 4.109 2.231 -19.842 1.00 86.12 269 PHE A C 1
ATOM 2178 O O . PHE A 1 269 ? 3.508 3.284 -20.028 1.00 86.12 269 PHE A O 1
ATOM 2185 N N . GLN A 1 270 ? 3.738 1.099 -20.437 1.00 87.06 270 GLN A N 1
ATOM 2186 C CA . GLN A 1 270 ? 2.681 1.035 -21.449 1.00 87.06 270 GLN A CA 1
ATOM 2187 C C . GLN A 1 270 ? 1.805 -0.214 -21.267 1.00 87.06 270 GLN A C 1
ATOM 2189 O O . GLN A 1 270 ? 2.049 -1.052 -20.395 1.00 87.06 270 GLN A O 1
ATOM 2194 N N . GLY A 1 271 ? 0.764 -0.330 -22.096 1.00 90.19 271 GLY A N 1
ATOM 2195 C CA . GLY A 1 271 ? -0.083 -1.520 -22.163 1.00 90.19 271 GLY A CA 1
ATOM 2196 C C . GLY A 1 271 ? -0.839 -1.831 -20.859 1.00 90.19 271 GLY A C 1
ATOM 2197 O O . GLY A 1 271 ? -1.107 -0.919 -20.068 1.00 90.19 271 GLY A O 1
ATOM 2198 N N . PRO A 1 272 ? -1.178 -3.113 -20.614 1.00 93.50 272 PRO A N 1
ATOM 2199 C CA . PRO A 1 272 ? -2.039 -3.512 -19.500 1.00 93.50 272 PRO A CA 1
ATOM 2200 C C . PRO A 1 272 ? -1.524 -3.085 -18.122 1.00 93.50 272 PRO A C 1
ATOM 2202 O O . PRO A 1 272 ? -2.320 -2.726 -17.259 1.00 93.50 272 PRO A O 1
ATOM 2205 N N . LEU A 1 273 ? -0.202 -3.033 -17.915 1.00 91.62 273 LEU A N 1
ATOM 2206 C CA . LEU A 1 273 ? 0.382 -2.596 -16.644 1.00 91.62 273 LEU A CA 1
ATOM 2207 C C . LEU A 1 273 ? 0.098 -1.114 -16.345 1.00 91.62 273 LEU A C 1
ATOM 2209 O O . LEU A 1 273 ? -0.215 -0.778 -15.202 1.00 91.62 273 LEU A O 1
ATOM 2213 N N . LEU A 1 274 ? 0.159 -0.227 -17.345 1.00 91.00 274 LEU A N 1
ATOM 2214 C CA . LEU A 1 274 ? -0.197 1.183 -17.148 1.00 91.00 274 LEU A CA 1
ATOM 2215 C C . LEU A 1 274 ? -1.701 1.336 -16.874 1.00 91.00 274 LEU A C 1
ATOM 2217 O O . LEU A 1 274 ? -2.088 2.077 -15.971 1.00 91.00 274 LEU A O 1
ATOM 2221 N N . THR A 1 275 ? -2.550 0.595 -17.593 1.00 93.94 275 THR A N 1
ATOM 2222 C CA . THR A 1 275 ? -4.002 0.572 -17.347 1.00 93.94 275 THR A CA 1
ATOM 2223 C C . THR A 1 275 ? -4.326 0.048 -15.943 1.00 93.94 275 THR A C 1
ATOM 2225 O O . THR A 1 275 ? -5.172 0.620 -15.252 1.00 93.94 275 THR A O 1
ATOM 2228 N N . TRP A 1 276 ? -3.594 -0.967 -15.469 1.00 94.25 276 TRP A N 1
ATOM 2229 C CA . TRP A 1 276 ? -3.716 -1.491 -14.107 1.00 94.25 276 TRP A CA 1
ATOM 2230 C C . TRP A 1 276 ? -3.343 -0.440 -13.062 1.00 94.25 276 TRP A C 1
ATOM 2232 O O . TRP A 1 276 ? -4.053 -0.297 -12.069 1.00 94.25 276 TRP A O 1
ATOM 2242 N N . LEU A 1 277 ? -2.274 0.330 -13.295 1.00 90.31 277 LEU A N 1
ATOM 2243 C CA . LEU A 1 277 ? -1.869 1.428 -12.414 1.00 90.31 277 LEU A CA 1
ATOM 2244 C C . LEU A 1 277 ? -2.907 2.563 -12.393 1.00 90.31 277 LEU A C 1
ATOM 2246 O O . LEU A 1 277 ? -3.173 3.093 -11.317 1.00 90.31 277 LEU A O 1
ATOM 2250 N N . ASP A 1 278 ? -3.556 2.895 -13.516 1.00 91.06 278 ASP A N 1
ATOM 2251 C CA . ASP A 1 278 ? -4.690 3.837 -13.523 1.00 91.06 278 ASP A CA 1
ATOM 2252 C C . ASP A 1 278 ? -5.861 3.282 -12.698 1.00 91.06 278 ASP A C 1
ATOM 2254 O O . ASP A 1 278 ? -6.311 3.928 -11.752 1.00 91.06 278 ASP A O 1
ATOM 2258 N N . SER A 1 279 ? -6.279 2.037 -12.958 1.00 90.75 279 SER A N 1
ATOM 2259 C CA . SER A 1 279 ? -7.327 1.351 -12.184 1.00 90.75 279 SER A CA 1
ATOM 2260 C C . SER A 1 279 ? -7.010 1.315 -10.679 1.00 90.75 279 SER A C 1
ATOM 2262 O O . SER A 1 279 ? -7.897 1.561 -9.860 1.00 90.75 279 SER A O 1
ATOM 2264 N N . PHE A 1 280 ? -5.751 1.076 -10.305 1.00 87.75 280 PHE A N 1
ATOM 2265 C CA . PHE A 1 280 ? -5.287 1.054 -8.916 1.00 87.75 280 PHE A CA 1
ATOM 2266 C C . PHE A 1 280 ? -5.232 2.437 -8.259 1.00 87.75 280 PHE A C 1
ATOM 2268 O O . PHE A 1 280 ? -5.387 2.525 -7.046 1.00 87.75 280 PHE A O 1
ATOM 2275 N N . LEU A 1 281 ? -5.013 3.516 -9.009 1.00 85.00 281 LEU A N 1
ATOM 2276 C CA . LEU A 1 281 ? -4.992 4.869 -8.448 1.00 85.00 281 LEU A CA 1
ATOM 2277 C C . LEU A 1 281 ? -6.400 5.464 -8.357 1.00 85.00 281 LEU A C 1
ATOM 2279 O O . LEU A 1 281 ? -6.770 6.004 -7.316 1.00 85.00 281 LEU A O 1
ATOM 2283 N N . THR A 1 282 ? -7.191 5.347 -9.424 1.00 85.12 282 THR A N 1
ATOM 2284 C CA . THR A 1 282 ? -8.384 6.184 -9.632 1.00 85.12 282 THR A CA 1
ATOM 2285 C C . THR A 1 282 ? -9.709 5.507 -9.297 1.00 85.12 282 THR A C 1
ATOM 2287 O O . THR A 1 282 ? -10.728 6.185 -9.185 1.00 85.12 282 THR A O 1
ATOM 2290 N N . GLN A 1 283 ? -9.721 4.183 -9.102 1.00 87.69 283 GLN A N 1
ATOM 2291 C CA . GLN A 1 283 ? -10.948 3.415 -8.845 1.00 87.69 283 GLN A CA 1
ATOM 2292 C C . GLN A 1 283 ? -11.057 2.913 -7.398 1.00 87.69 283 GLN A C 1
ATOM 2294 O O . GLN A 1 283 ? -11.890 2.048 -7.123 1.00 87.69 283 GLN A O 1
ATOM 2299 N N . LEU A 1 284 ? -10.227 3.428 -6.482 1.00 85.81 284 LEU A N 1
ATOM 2300 C CA . LEU A 1 284 ? -10.252 3.057 -5.067 1.00 85.81 284 LEU A CA 1
ATOM 2301 C C . LEU A 1 284 ? -11.323 3.809 -4.278 1.00 85.81 284 LEU A C 1
ATOM 2303 O O . LEU A 1 284 ? -11.520 5.014 -4.430 1.00 85.81 284 LEU A O 1
ATOM 2307 N N . PHE A 1 285 ? -11.934 3.084 -3.350 1.00 89.25 285 PHE A N 1
ATOM 2308 C CA . PHE A 1 285 ? -12.918 3.569 -2.399 1.00 89.25 285 PHE A CA 1
ATOM 2309 C C . PHE A 1 285 ? -12.462 3.266 -0.975 1.00 89.25 285 PHE A C 1
ATOM 2311 O O . PHE A 1 285 ? -11.899 2.205 -0.693 1.00 89.25 285 PHE A O 1
ATOM 2318 N N . GLN A 1 286 ? -12.747 4.177 -0.053 1.00 89.19 286 GLN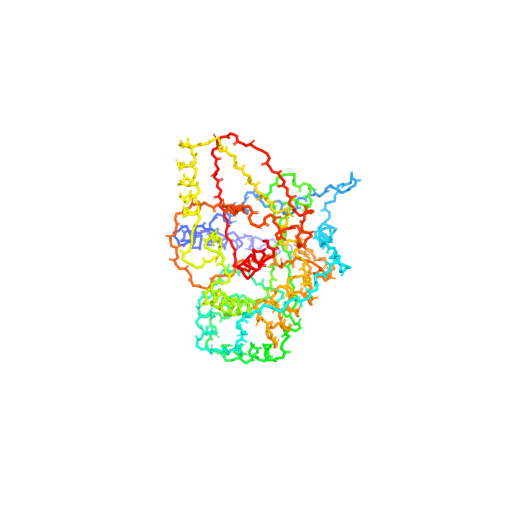 A N 1
ATOM 2319 C CA . GLN A 1 286 ? -12.419 4.011 1.355 1.00 89.19 286 GLN A CA 1
ATOM 2320 C C . GLN A 1 286 ? -13.578 4.361 2.286 1.00 89.19 286 GLN A C 1
ATOM 2322 O O . GLN A 1 286 ? -14.403 5.223 1.983 1.00 89.19 286 GLN A O 1
ATOM 2327 N N . SER A 1 287 ? -13.567 3.728 3.454 1.00 89.62 287 SER A N 1
ATOM 2328 C CA . SER A 1 287 ? -14.368 4.112 4.616 1.00 89.62 287 SER A CA 1
ATOM 2329 C C . SER A 1 287 ? -13.455 4.215 5.832 1.00 89.62 287 SER A C 1
ATOM 2331 O O . SER A 1 287 ? -12.613 3.343 6.063 1.00 89.62 287 SER A O 1
ATOM 2333 N N . VAL A 1 288 ? -13.589 5.276 6.620 1.00 88.44 288 VAL A N 1
ATOM 2334 C CA . VAL A 1 288 ? -12.843 5.445 7.870 1.00 88.44 288 VAL A CA 1
ATOM 2335 C C . VAL A 1 288 ? -13.538 4.666 8.977 1.00 88.44 288 VAL A C 1
ATOM 2337 O O . VAL A 1 288 ? -14.749 4.765 9.138 1.00 88.44 288 VAL A O 1
ATOM 2340 N N . VAL A 1 289 ? -12.766 3.921 9.768 1.00 85.56 289 VAL A N 1
ATOM 2341 C CA . VAL A 1 289 ? -13.259 3.199 10.945 1.00 85.56 289 VAL A CA 1
ATOM 2342 C C . VAL A 1 289 ? -12.741 3.881 12.210 1.00 85.56 289 VAL A C 1
ATOM 2344 O O . VAL A 1 289 ? -11.536 3.868 12.490 1.00 85.56 289 VAL A O 1
ATOM 2347 N N . CYS A 1 290 ? -13.658 4.442 12.995 1.00 82.88 290 CYS A N 1
ATOM 2348 C CA . CYS A 1 290 ? -13.399 5.086 14.280 1.00 82.88 290 CYS A CA 1
ATOM 2349 C C . CYS A 1 290 ? -14.209 4.382 15.372 1.00 82.88 290 CYS A C 1
ATOM 2351 O O . CYS A 1 290 ? -15.432 4.418 15.364 1.00 82.88 290 CYS A O 1
ATOM 2353 N N . GLU A 1 291 ? -13.523 3.732 16.319 1.00 80.38 291 GLU A N 1
ATOM 2354 C CA . GLU A 1 291 ? -14.137 3.174 17.544 1.00 80.38 291 GLU A CA 1
ATOM 2355 C C . GLU A 1 291 ? -15.289 2.170 17.306 1.00 80.38 291 GLU A C 1
ATOM 2357 O O . GLU A 1 291 ? -16.112 1.929 18.182 1.00 80.38 291 GLU A O 1
ATOM 2362 N N . GLY A 1 292 ? -15.309 1.530 16.132 1.00 78.19 292 GLY A N 1
ATOM 2363 C CA . GLY A 1 292 ? -16.347 0.580 15.716 1.00 78.19 292 GLY A CA 1
ATOM 2364 C C . GLY A 1 292 ? -17.432 1.191 14.826 1.00 78.19 292 GLY A C 1
ATOM 2365 O O . GLY A 1 292 ? -18.134 0.442 14.153 1.00 78.19 292 GLY A O 1
ATOM 2366 N N . GLN A 1 293 ? -17.520 2.522 14.746 1.00 83.69 293 GLN A N 1
ATOM 2367 C CA . GLN A 1 293 ? -18.296 3.215 13.718 1.00 83.69 293 GLN A CA 1
ATOM 2368 C C . GLN A 1 293 ? -17.504 3.294 12.412 1.00 83.69 293 GLN A C 1
ATOM 2370 O O . GLN A 1 293 ? -16.270 3.354 12.420 1.00 83.69 293 GLN A O 1
ATOM 2375 N N . THR A 1 294 ? -18.219 3.266 11.290 1.00 87.38 294 THR A N 1
ATOM 2376 C CA . THR A 1 294 ? -17.648 3.295 9.938 1.00 87.38 294 THR A CA 1
ATOM 2377 C C . THR A 1 294 ? -18.316 4.403 9.138 1.00 87.38 294 THR A C 1
ATOM 2379 O O . THR A 1 294 ? -19.542 4.488 9.136 1.00 87.38 294 THR A O 1
ATOM 2382 N N . SER A 1 295 ? -17.519 5.233 8.467 1.00 91.25 295 SER A N 1
ATOM 2383 C CA . SER A 1 295 ? -18.023 6.310 7.615 1.00 91.25 295 SER A CA 1
ATOM 2384 C C . SER A 1 295 ? -18.730 5.776 6.370 1.00 91.25 295 SER A C 1
ATOM 2386 O O . SER A 1 295 ? -18.496 4.645 5.922 1.00 91.25 295 SER A O 1
ATOM 2388 N N . SER A 1 296 ? -19.475 6.661 5.718 1.00 90.75 296 SER A N 1
ATOM 2389 C CA . SER A 1 296 ? -19.815 6.570 4.303 1.00 90.75 296 SER A CA 1
ATOM 2390 C C . SER A 1 296 ? -18.603 6.164 3.448 1.00 90.75 296 SER A C 1
ATOM 2392 O O . SER A 1 296 ? -17.441 6.426 3.788 1.00 90.75 296 SER A O 1
ATOM 2394 N N . GLN A 1 297 ? -18.864 5.476 2.337 1.00 89.38 297 GLN A N 1
ATOM 2395 C CA . GLN A 1 297 ? -17.825 5.118 1.377 1.00 89.38 297 GLN A CA 1
ATOM 2396 C C . GLN A 1 297 ? -17.535 6.318 0.467 1.00 89.38 297 GLN A C 1
ATOM 2398 O O . GLN A 1 297 ? -18.446 6.856 -0.158 1.00 89.38 297 GLN A O 1
ATOM 2403 N N . SER A 1 298 ? -16.265 6.714 0.368 1.00 87.75 298 SER A N 1
ATOM 2404 C CA . SER A 1 298 ? -15.806 7.840 -0.454 1.00 87.75 298 SER A CA 1
ATOM 2405 C C . SER A 1 298 ? -14.745 7.388 -1.467 1.00 87.75 298 SER A C 1
ATOM 2407 O O . SER A 1 298 ? -13.896 6.561 -1.112 1.00 87.75 298 SER A O 1
ATOM 2409 N N . PRO A 1 299 ? -14.755 7.891 -2.716 1.00 87.12 299 PRO A N 1
ATOM 2410 C CA . PRO A 1 299 ? -13.669 7.661 -3.664 1.00 87.12 299 PRO A CA 1
ATOM 2411 C C . PRO A 1 299 ? -12.371 8.355 -3.219 1.00 87.12 299 PRO A C 1
ATOM 2413 O O . PRO A 1 299 ? -12.381 9.440 -2.635 1.00 87.12 299 PRO A O 1
ATOM 2416 N N . VAL A 1 300 ? -11.228 7.754 -3.543 1.00 84.44 300 VAL A N 1
ATOM 2417 C CA . VAL A 1 300 ? -9.895 8.330 -3.303 1.00 84.44 300 VAL A CA 1
ATOM 2418 C C . VAL A 1 300 ? -9.521 9.226 -4.488 1.00 84.44 300 VAL A C 1
ATOM 2420 O O . VAL A 1 300 ? -9.000 8.752 -5.491 1.00 84.44 300 VAL A O 1
ATOM 2423 N N . THR A 1 301 ? -9.796 10.531 -4.398 1.00 80.19 301 THR A N 1
ATOM 2424 C CA . THR A 1 301 ? -9.615 11.469 -5.532 1.00 80.19 301 THR A CA 1
ATOM 2425 C C . THR A 1 301 ? -8.198 12.023 -5.695 1.00 80.19 301 THR A C 1
ATOM 2427 O O . THR A 1 301 ? -7.918 12.703 -6.679 1.00 80.19 301 THR A O 1
ATOM 2430 N N . SER A 1 302 ? -7.315 11.799 -4.721 1.00 73.69 302 SER A N 1
ATOM 2431 C CA . SER A 1 302 ? -5.898 12.159 -4.803 1.00 73.69 302 SER A CA 1
ATOM 2432 C C . SER A 1 302 ? -5.065 11.338 -3.837 1.00 73.69 302 SER A C 1
ATOM 2434 O O . SER A 1 302 ? -5.569 10.795 -2.850 1.00 73.69 302 SER A O 1
ATOM 2436 N N . GLY A 1 303 ? -3.756 11.342 -4.055 1.00 70.38 303 GLY A N 1
ATOM 2437 C CA . GLY A 1 303 ? -2.835 10.679 -3.154 1.00 70.38 303 GLY A CA 1
ATOM 2438 C C . GLY A 1 303 ? -2.789 9.172 -3.350 1.00 70.38 303 GLY A C 1
ATOM 2439 O O . GLY A 1 303 ? -3.293 8.611 -4.316 1.00 70.38 303 GLY A O 1
ATOM 2440 N N . VAL A 1 304 ? -2.124 8.511 -2.418 1.00 69.50 304 VAL A N 1
ATOM 2441 C CA . VAL A 1 304 ? -1.828 7.086 -2.456 1.00 69.50 304 VAL A CA 1
ATOM 2442 C C . VAL A 1 304 ? -2.247 6.486 -1.121 1.00 69.50 304 VAL A C 1
ATOM 2444 O O . VAL A 1 304 ? -1.867 7.035 -0.077 1.00 69.50 304 VAL A O 1
ATOM 2447 N N . PRO A 1 305 ? -2.976 5.354 -1.111 1.00 65.19 305 PRO A N 1
ATOM 2448 C CA . PRO A 1 305 ? -3.322 4.658 0.118 1.00 65.19 305 PRO A CA 1
ATOM 2449 C C . PRO A 1 305 ? -2.083 4.434 0.992 1.00 65.19 305 PRO A C 1
ATOM 2451 O O . PRO A 1 305 ? -1.117 3.777 0.600 1.00 65.19 305 PRO A O 1
ATOM 2454 N N . GLN A 1 306 ? -2.096 4.967 2.214 1.00 61.22 306 GLN A N 1
ATOM 2455 C CA . GLN A 1 306 ? -1.014 4.758 3.177 1.00 61.22 306 GLN A CA 1
ATOM 2456 C C . GLN A 1 306 ? -1.160 3.363 3.799 1.00 61.22 306 GLN A C 1
ATOM 2458 O O . GLN A 1 306 ? -1.535 3.216 4.962 1.00 61.22 306 GLN A O 1
ATOM 2463 N N . VAL A 1 307 ? -0.909 2.317 3.008 1.00 58.19 307 VAL A N 1
ATOM 2464 C CA . VAL A 1 307 ? -1.235 0.941 3.394 1.00 58.19 307 VAL A CA 1
ATOM 2465 C C . VAL A 1 307 ? -0.408 0.474 4.595 1.00 58.19 307 VAL A C 1
ATOM 2467 O O . VAL A 1 307 ? 0.813 0.674 4.667 1.00 58.19 307 VAL A O 1
ATOM 2470 N N . ALA A 1 308 ? -1.063 -0.211 5.537 1.00 48.38 308 ALA A N 1
ATOM 2471 C CA . ALA A 1 308 ? -0.399 -0.855 6.668 1.00 48.38 308 ALA A CA 1
ATOM 2472 C C . ALA A 1 308 ? 0.709 -1.810 6.184 1.00 48.38 308 ALA A C 1
ATOM 2474 O O . ALA A 1 308 ? 0.440 -2.833 5.559 1.00 48.38 308 ALA A O 1
ATOM 2475 N N . GLY A 1 309 ? 1.967 -1.470 6.495 1.00 49.00 309 GLY A N 1
ATOM 2476 C CA . GLY A 1 309 ? 3.139 -1.999 5.791 1.00 49.00 309 GLY A CA 1
ATOM 2477 C C . GLY A 1 309 ? 3.190 -3.524 5.660 1.00 49.00 309 GLY A C 1
ATOM 2478 O O . GLY A 1 309 ? 3.348 -4.233 6.658 1.00 49.00 309 GLY A O 1
ATOM 2479 N N . PHE A 1 310 ? 3.119 -3.993 4.418 1.00 41.81 310 PHE A N 1
ATOM 2480 C CA . PHE A 1 310 ? 3.356 -5.367 3.995 1.00 41.81 310 PHE A CA 1
ATOM 2481 C C . PHE A 1 310 ? 4.865 -5.667 4.031 1.00 41.81 310 PHE A C 1
ATOM 2483 O O . PHE A 1 310 ? 5.652 -4.885 3.515 1.00 41.81 310 PHE A O 1
ATOM 2490 N N . ASN A 1 311 ? 5.309 -6.739 4.686 1.00 48.31 311 ASN A N 1
ATOM 2491 C CA . ASN A 1 311 ? 6.714 -7.164 4.612 1.00 48.31 311 ASN A CA 1
ATOM 2492 C C . ASN A 1 311 ? 6.777 -8.692 4.723 1.00 48.31 311 ASN A C 1
ATOM 2494 O O . ASN A 1 311 ? 6.709 -9.204 5.845 1.00 48.31 311 ASN A O 1
ATOM 2498 N N . PRO A 1 312 ? 6.823 -9.402 3.584 1.00 35.72 312 PRO A N 1
ATOM 2499 C CA . PRO A 1 312 ? 6.950 -10.852 3.564 1.00 35.72 312 PRO A CA 1
ATOM 2500 C C . PRO A 1 312 ? 8.362 -11.307 3.994 1.00 35.72 312 PRO A C 1
ATOM 2502 O O . PRO A 1 312 ? 8.498 -12.176 4.846 1.00 35.72 312 PRO A O 1
ATOM 2505 N N . THR A 1 313 ? 9.440 -10.683 3.507 1.00 32.09 313 THR A N 1
ATOM 2506 C CA . THR A 1 313 ? 10.785 -11.299 3.532 1.00 32.09 313 THR A CA 1
ATOM 2507 C C . THR A 1 313 ? 11.873 -10.499 4.269 1.00 32.09 313 THR A C 1
ATOM 2509 O O . THR A 1 313 ? 12.906 -10.178 3.681 1.00 32.09 313 THR A O 1
ATOM 2512 N N . GLN A 1 314 ? 11.710 -10.203 5.566 1.00 31.59 314 GLN A N 1
ATOM 2513 C CA . GLN A 1 314 ? 12.831 -9.710 6.392 1.00 31.59 314 GLN A CA 1
ATOM 2514 C C . GLN A 1 314 ? 12.885 -10.291 7.815 1.00 31.59 314 GLN A C 1
ATOM 2516 O O . GLN A 1 314 ? 12.121 -9.866 8.685 1.00 31.59 314 GLN A O 1
ATOM 2521 N N . PRO A 1 315 ? 13.908 -11.111 8.108 1.00 24.27 315 PRO A N 1
ATOM 2522 C CA . PRO A 1 315 ? 14.532 -11.211 9.418 1.00 24.27 315 PRO A CA 1
ATOM 2523 C C . PRO A 1 315 ? 15.713 -10.222 9.524 1.00 24.27 315 PRO A C 1
ATOM 2525 O O . PRO A 1 315 ? 16.831 -10.613 9.847 1.00 24.27 315 PRO A O 1
ATOM 2528 N N . LEU A 1 316 ? 15.495 -8.929 9.247 1.00 24.06 316 LEU A N 1
ATOM 2529 C CA . LEU A 1 316 ? 16.525 -7.914 9.498 1.00 24.06 316 LEU A CA 1
ATOM 2530 C C . LEU A 1 316 ? 16.481 -7.496 10.975 1.00 24.06 316 LEU A C 1
ATOM 2532 O O . LEU A 1 316 ? 15.664 -6.666 11.383 1.00 24.06 316 LEU A O 1
ATOM 2536 N N . LYS A 1 317 ? 17.376 -8.072 11.786 1.00 23.94 317 LYS A N 1
ATOM 2537 C CA . LYS A 1 317 ? 17.779 -7.469 13.063 1.00 23.94 317 LYS A CA 1
ATOM 2538 C C . LYS A 1 317 ? 18.577 -6.200 12.744 1.00 23.94 317 LYS A C 1
ATOM 2540 O O . LYS A 1 317 ? 19.784 -6.275 12.553 1.00 23.94 317 LYS A O 1
ATOM 2545 N N . LEU A 1 318 ? 17.906 -5.051 12.690 1.00 23.55 318 LEU A N 1
ATOM 2546 C CA . LEU A 1 318 ? 18.562 -3.742 12.741 1.00 23.55 318 LEU A CA 1
ATOM 2547 C C . LEU A 1 318 ? 18.377 -3.095 14.125 1.00 23.55 318 LEU A C 1
ATOM 2549 O O . LEU A 1 318 ? 17.364 -3.359 14.789 1.00 23.55 318 LEU A O 1
ATOM 2553 N N . PRO A 1 319 ? 19.331 -2.253 14.570 1.00 22.61 319 PRO A N 1
ATOM 2554 C CA . PRO A 1 319 ? 19.196 -1.450 15.779 1.00 22.61 319 PRO A CA 1
ATOM 2555 C C . PRO A 1 319 ? 17.933 -0.579 15.772 1.00 22.61 319 PRO A C 1
ATOM 2557 O O . PRO A 1 319 ? 17.358 -0.247 14.736 1.00 22.61 319 PRO A O 1
ATOM 2560 N N . LYS A 1 320 ? 17.476 -0.200 16.965 1.00 27.55 320 LYS A N 1
ATOM 2561 C CA . LYS A 1 320 ? 16.281 0.628 17.144 1.00 27.55 320 LYS A CA 1
ATOM 2562 C C . LYS A 1 320 ? 16.617 2.116 16.944 1.00 27.55 320 LYS A C 1
ATOM 2564 O O . LYS A 1 320 ? 16.728 2.776 17.958 1.00 27.55 320 LYS A O 1
ATOM 2569 N N . GLU A 1 321 ? 16.631 2.677 15.730 1.00 28.33 321 GLU A N 1
ATOM 2570 C CA . GLU A 1 321 ? 16.468 4.135 15.457 1.00 28.33 321 GLU A CA 1
ATOM 2571 C C . GLU A 1 321 ? 16.265 4.437 13.933 1.00 28.33 321 GLU A C 1
ATOM 2573 O O . GLU A 1 321 ? 16.115 3.491 13.167 1.00 28.33 321 GLU A O 1
ATOM 2578 N N . CYS A 1 322 ? 16.138 5.718 13.528 1.00 27.94 322 CYS A N 1
ATOM 2579 C CA . CYS A 1 322 ? 15.934 6.333 12.174 1.00 27.94 322 CYS A CA 1
ATOM 2580 C C . CYS A 1 322 ? 14.480 6.599 11.593 1.00 27.94 322 CYS A C 1
ATOM 2582 O O . CYS A 1 322 ? 13.738 5.691 11.199 1.00 27.94 322 CYS A O 1
ATOM 2584 N N . LYS A 1 323 ? 14.052 7.890 11.478 1.00 25.73 323 LYS A N 1
ATOM 2585 C CA . LYS A 1 323 ? 13.191 8.459 10.385 1.00 25.73 323 LYS A CA 1
ATOM 2586 C C . LYS A 1 323 ? 13.971 9.613 9.771 1.00 25.73 323 LYS A C 1
ATOM 2588 O O . LYS A 1 323 ? 14.476 10.455 10.504 1.00 25.73 323 LYS A O 1
ATOM 2593 N N . GLY A 1 324 ? 13.818 9.764 8.469 1.00 30.20 324 GLY A N 1
ATOM 2594 C CA . GLY A 1 324 ? 14.069 11.001 7.751 1.00 30.20 324 GLY A CA 1
ATOM 2595 C C . GLY A 1 324 ? 14.115 10.659 6.277 1.00 30.20 324 GLY A C 1
ATOM 2596 O O . GLY A 1 324 ? 14.960 9.872 5.879 1.00 30.20 324 GLY A O 1
ATOM 2597 N N . ASN A 1 325 ? 13.193 11.209 5.490 1.00 33.56 325 ASN A N 1
ATOM 2598 C CA . ASN A 1 325 ? 13.419 11.333 4.058 1.00 33.56 325 ASN A CA 1
ATOM 2599 C C . ASN A 1 325 ? 13.842 12.787 3.865 1.00 33.56 325 ASN A C 1
ATOM 2601 O O . ASN A 1 325 ? 12.994 13.643 3.624 1.00 33.56 325 ASN A O 1
ATOM 2605 N N . CYS A 1 326 ? 15.121 13.077 4.076 1.00 30.69 326 CYS A N 1
ATOM 2606 C CA . CYS A 1 326 ? 15.689 14.282 3.495 1.00 30.69 326 CYS A CA 1
ATOM 2607 C C . CYS A 1 326 ? 15.913 13.976 2.012 1.00 30.69 326 CYS A C 1
ATOM 2609 O O . CYS A 1 326 ? 16.288 12.856 1.670 1.00 30.69 326 CYS A O 1
ATOM 2611 N N . ILE A 1 327 ? 15.691 14.940 1.129 1.00 34.12 327 ILE A N 1
ATOM 2612 C CA . ILE A 1 327 ? 16.193 14.874 -0.243 1.00 34.12 327 ILE A CA 1
ATOM 2613 C C . ILE A 1 327 ? 17.105 16.085 -0.380 1.00 34.12 327 ILE A C 1
ATOM 2615 O O . ILE A 1 327 ? 16.680 17.211 -0.128 1.00 34.12 327 ILE A O 1
ATOM 2619 N N . TYR A 1 328 ? 18.375 15.830 -0.683 1.00 34.41 328 TYR A N 1
ATOM 2620 C CA . TYR A 1 328 ? 19.294 16.876 -1.106 1.00 34.41 328 TYR A CA 1
ATOM 2621 C C . TYR A 1 328 ? 18.995 17.129 -2.581 1.00 34.41 328 TYR A C 1
ATOM 2623 O O . TYR A 1 328 ? 19.001 16.179 -3.362 1.00 34.41 328 TYR A O 1
ATOM 2631 N N . ILE A 1 329 ? 18.669 18.371 -2.933 1.00 35.50 329 ILE A N 1
ATOM 2632 C CA . ILE A 1 329 ? 18.222 18.743 -4.277 1.00 35.50 329 ILE A CA 1
ATOM 2633 C C . ILE A 1 329 ? 19.321 19.592 -4.935 1.00 35.50 329 ILE A C 1
ATOM 2635 O O . ILE A 1 329 ? 19.490 20.753 -4.556 1.00 35.50 329 ILE A O 1
ATOM 2639 N N . PRO A 1 330 ? 20.093 19.043 -5.894 1.00 27.53 330 PRO A N 1
ATOM 2640 C CA . PRO A 1 330 ? 20.999 19.833 -6.723 1.00 27.53 330 PRO A CA 1
ATOM 2641 C C . PRO A 1 330 ? 20.217 20.817 -7.604 1.00 27.53 330 PRO A C 1
ATOM 2643 O O . PRO A 1 330 ? 19.090 20.532 -8.007 1.00 27.53 330 PRO A O 1
ATOM 2646 N N . ARG A 1 331 ? 20.848 21.938 -7.984 1.00 27.34 331 ARG A N 1
ATOM 2647 C CA . ARG A 1 331 ? 20.238 23.031 -8.779 1.00 27.34 331 ARG A CA 1
ATOM 2648 C C . ARG A 1 331 ? 19.506 22.610 -10.067 1.00 27.34 331 ARG A C 1
ATOM 2650 O O . ARG A 1 331 ? 18.659 23.362 -10.526 1.00 27.34 331 ARG A O 1
ATOM 2657 N N . ALA A 1 332 ? 19.813 21.449 -10.649 1.00 26.88 332 ALA A N 1
ATOM 2658 C CA . ALA A 1 332 ? 19.138 20.953 -11.853 1.00 26.88 332 ALA A CA 1
ATOM 2659 C C . ALA A 1 332 ? 17.637 20.667 -11.629 1.00 26.88 332 ALA A C 1
ATOM 2661 O O . ALA A 1 332 ? 16.805 21.038 -12.450 1.00 26.88 332 ALA A O 1
ATOM 2662 N N . VAL A 1 333 ? 17.285 20.094 -10.476 1.00 32.34 333 VAL A N 1
ATOM 2663 C CA . VAL A 1 333 ? 15.913 19.668 -10.134 1.00 32.34 333 VAL A CA 1
ATOM 2664 C C . VAL A 1 333 ? 15.000 20.865 -9.801 1.00 32.34 333 VAL A C 1
ATOM 2666 O O . VAL A 1 333 ? 13.777 20.788 -9.884 1.00 32.34 333 VAL A O 1
ATOM 2669 N N . GLU A 1 334 ? 15.576 22.032 -9.491 1.00 29.91 334 GLU A N 1
ATOM 2670 C CA . GLU A 1 334 ? 14.815 23.277 -9.301 1.00 29.91 334 GLU A CA 1
ATOM 2671 C C . GLU A 1 334 ? 14.106 23.733 -10.597 1.00 29.91 334 GLU A C 1
ATOM 2673 O O . GLU A 1 334 ? 13.067 24.397 -10.534 1.00 29.91 334 GLU A O 1
ATOM 2678 N N . ALA A 1 335 ? 14.622 23.334 -11.768 1.00 29.52 335 ALA A N 1
ATOM 2679 C CA . ALA A 1 335 ? 13.973 23.550 -13.059 1.00 29.52 335 ALA A CA 1
ATOM 2680 C C . ALA A 1 335 ? 12.772 22.605 -13.262 1.00 29.52 335 ALA A C 1
ATOM 2682 O O . ALA A 1 335 ? 11.669 23.082 -13.531 1.00 29.52 335 ALA A O 1
ATOM 2683 N N . GLU A 1 336 ? 12.941 21.296 -13.040 1.00 32.19 336 GLU A N 1
ATOM 2684 C CA . GLU A 1 336 ? 11.863 20.298 -13.183 1.00 32.19 336 GLU A CA 1
ATOM 2685 C C . GLU A 1 336 ? 10.688 20.560 -12.224 1.00 32.19 336 GLU A C 1
ATOM 2687 O O . GLU A 1 336 ? 9.523 20.462 -12.619 1.00 32.19 336 GLU A O 1
ATOM 2692 N N . ILE A 1 337 ? 10.963 21.008 -10.993 1.00 36.16 337 ILE A N 1
ATOM 2693 C CA . ILE A 1 337 ? 9.932 21.409 -10.019 1.00 36.16 337 ILE A CA 1
ATOM 2694 C C . ILE A 1 337 ? 9.081 22.589 -10.529 1.00 36.16 337 ILE A C 1
ATOM 2696 O O . ILE A 1 337 ? 7.874 22.643 -10.250 1.00 36.16 337 ILE A O 1
ATOM 2700 N N . ARG A 1 338 ? 9.681 23.531 -11.276 1.00 36.75 338 ARG A N 1
ATOM 2701 C CA . ARG A 1 338 ? 8.955 24.642 -11.917 1.00 36.75 338 ARG A CA 1
ATOM 2702 C C . ARG A 1 338 ? 8.143 24.160 -13.117 1.00 36.75 338 ARG A C 1
ATOM 2704 O O . ARG A 1 338 ? 6.974 24.527 -13.212 1.00 36.75 338 ARG A O 1
ATOM 2711 N N . GLU A 1 339 ? 8.712 23.316 -13.975 1.00 35.69 339 GLU A N 1
ATOM 2712 C CA . GLU A 1 339 ? 8.015 22.760 -15.147 1.00 35.69 339 GLU A CA 1
ATOM 2713 C C . GLU A 1 339 ? 6.827 21.860 -14.759 1.00 35.69 339 GLU A C 1
ATOM 2715 O O . GLU A 1 339 ? 5.774 21.911 -15.394 1.00 35.69 339 GLU A O 1
ATOM 2720 N N . CYS A 1 340 ? 6.928 21.103 -13.663 1.00 35.72 340 CYS A N 1
ATOM 2721 C CA . CYS A 1 340 ? 5.850 20.230 -13.184 1.00 35.72 340 CYS A CA 1
ATOM 2722 C C . CYS A 1 340 ? 4.714 20.967 -12.440 1.00 35.72 340 CYS A C 1
ATOM 2724 O O . CYS A 1 340 ? 3.689 20.351 -12.125 1.00 35.72 340 CYS A O 1
ATOM 2726 N N . GLY A 1 341 ? 4.869 22.264 -12.138 1.00 37.38 341 GLY A N 1
ATOM 2727 C CA . GLY A 1 341 ? 3.859 23.079 -11.445 1.00 37.38 341 GLY A CA 1
ATOM 2728 C C . GLY A 1 341 ? 3.669 22.755 -9.953 1.00 37.38 341 GLY A C 1
ATOM 2729 O O . GLY A 1 341 ? 2.648 23.112 -9.364 1.00 37.38 341 GLY A O 1
ATOM 2730 N N . LEU A 1 342 ? 4.633 22.083 -9.313 1.00 42.03 342 LEU A N 1
ATOM 2731 C CA . LEU A 1 342 ? 4.494 21.534 -7.952 1.00 42.03 342 LEU A CA 1
ATOM 2732 C C . LEU A 1 342 ? 4.782 22.530 -6.813 1.00 42.03 342 LEU A C 1
ATOM 2734 O O . LEU A 1 342 ? 4.714 22.157 -5.639 1.00 42.03 342 LEU A O 1
ATOM 2738 N N . GLY A 1 343 ? 5.061 23.801 -7.121 1.00 40.31 343 GLY A N 1
ATOM 2739 C CA . GLY A 1 343 ? 5.493 24.816 -6.147 1.00 40.31 343 GLY A CA 1
ATOM 2740 C C . GLY A 1 343 ? 4.585 24.983 -4.915 1.00 40.31 343 GLY A C 1
ATOM 2741 O O . GLY A 1 343 ? 5.075 25.249 -3.823 1.00 40.31 343 GLY A O 1
ATOM 2742 N N . SER A 1 344 ? 3.275 24.737 -5.039 1.00 37.12 344 SER A N 1
ATOM 2743 C CA . SER A 1 344 ? 2.302 24.830 -3.933 1.00 37.12 344 SER A CA 1
ATOM 2744 C C . SER A 1 344 ? 2.346 23.666 -2.921 1.00 37.12 344 SER A C 1
ATOM 2746 O O . SER A 1 344 ? 1.627 23.680 -1.913 1.00 37.12 344 SER A O 1
ATOM 2748 N N . VAL A 1 345 ? 3.165 22.636 -3.165 1.00 36.59 345 VAL A N 1
ATOM 2749 C CA . VAL A 1 345 ? 3.282 21.432 -2.315 1.00 36.59 345 VAL A CA 1
ATOM 2750 C C . VAL A 1 345 ? 4.460 21.521 -1.331 1.00 36.59 345 VAL A C 1
ATOM 2752 O O . VAL A 1 345 ? 4.455 20.852 -0.287 1.00 36.59 345 VAL A O 1
ATOM 2755 N N . PHE A 1 346 ? 5.444 22.371 -1.623 1.00 36.34 346 PHE A N 1
ATOM 2756 C CA . PHE A 1 346 ? 6.645 22.549 -0.813 1.00 36.34 346 PHE A CA 1
ATOM 2757 C C . PHE A 1 346 ? 6.388 23.448 0.402 1.00 36.34 346 PHE A C 1
ATOM 2759 O O . PHE A 1 346 ? 5.686 24.455 0.326 1.00 36.34 346 PHE A O 1
ATOM 2766 N N . LYS A 1 347 ? 6.988 23.093 1.544 1.00 39.53 347 LYS A N 1
ATOM 2767 C CA . LYS A 1 347 ? 7.208 24.031 2.649 1.00 39.53 347 LYS A CA 1
ATOM 2768 C C . LYS A 1 347 ? 8.697 24.281 2.793 1.00 39.53 347 LYS A C 1
ATOM 2770 O O . LYS A 1 347 ? 9.454 23.356 3.085 1.00 39.53 347 LYS A O 1
ATOM 2775 N N . GLU A 1 348 ? 9.084 25.536 2.627 1.00 33.06 348 GLU A N 1
ATOM 2776 C CA . GLU A 1 348 ? 10.435 25.996 2.909 1.00 33.06 348 GLU A CA 1
ATOM 2777 C C . GLU A 1 348 ? 10.702 25.966 4.423 1.00 33.06 348 GLU A C 1
ATOM 2779 O O . GLU A 1 348 ? 9.847 26.331 5.240 1.00 33.06 348 GLU A O 1
ATOM 2784 N N . ARG A 1 349 ? 11.895 25.508 4.809 1.00 34.00 349 ARG A N 1
ATOM 2785 C CA . ARG A 1 349 ? 12.440 25.664 6.160 1.00 34.00 349 ARG A CA 1
ATOM 2786 C C . ARG A 1 349 ? 13.792 26.348 6.060 1.00 34.00 349 ARG A C 1
ATOM 2788 O O . ARG A 1 349 ? 14.797 25.709 5.764 1.00 34.00 349 ARG A O 1
ATOM 2795 N N . VAL A 1 350 ? 13.787 27.648 6.331 1.00 29.98 350 VAL A N 1
ATOM 2796 C CA . VAL A 1 350 ? 15.000 28.461 6.441 1.00 29.98 350 VAL A CA 1
ATOM 2797 C C . VAL A 1 350 ? 15.804 28.032 7.682 1.00 29.98 350 VAL A C 1
ATOM 2799 O O . VAL A 1 350 ? 15.225 27.604 8.681 1.00 29.98 350 VAL A O 1
ATOM 2802 N N . SER A 1 351 ? 17.133 28.086 7.539 1.00 28.66 351 SER A N 1
ATOM 2803 C CA . SER A 1 351 ? 18.220 27.804 8.498 1.00 28.66 351 SER A CA 1
ATOM 2804 C C . SER A 1 351 ? 17.861 27.331 9.922 1.00 28.66 351 SER A C 1
ATOM 2806 O O . SER A 1 351 ? 17.263 28.040 10.727 1.00 28.66 351 SER A O 1
ATOM 2808 N N . VAL A 1 352 ? 18.374 26.150 10.295 1.00 26.70 352 VAL A N 1
ATOM 2809 C CA . VAL A 1 352 ? 18.296 25.617 11.666 1.00 26.70 352 VAL A CA 1
ATOM 2810 C C . VAL A 1 352 ? 19.711 25.346 12.202 1.00 26.70 352 VAL A C 1
ATOM 2812 O O . VAL A 1 352 ? 20.421 24.530 11.611 1.00 26.70 352 VAL A O 1
ATOM 2815 N N . PRO A 1 353 ? 20.139 25.980 13.313 1.00 23.12 353 PRO A N 1
ATOM 2816 C CA . PRO A 1 353 ? 21.385 25.632 13.994 1.00 23.12 353 PRO A CA 1
ATOM 2817 C C . PRO A 1 353 ? 21.355 24.197 14.539 1.00 23.12 353 PRO A C 1
ATOM 2819 O O . PRO A 1 353 ? 20.320 23.703 14.985 1.00 23.12 353 PRO A O 1
ATOM 2822 N N . TRP A 1 354 ? 22.507 23.530 14.520 1.00 26.45 354 TRP A N 1
ATOM 2823 C CA . TRP A 1 354 ? 22.637 22.097 14.798 1.00 26.45 354 TRP A CA 1
ATOM 2824 C C . TRP A 1 354 ? 22.255 21.721 16.246 1.00 26.45 354 TRP A C 1
ATOM 2826 O O . TRP A 1 354 ? 23.035 21.944 17.171 1.00 26.45 354 TRP A O 1
ATOM 2836 N N . LYS A 1 355 ? 21.088 21.086 16.445 1.00 20.95 355 LYS A N 1
ATOM 2837 C CA . LYS A 1 355 ? 20.794 20.227 17.610 1.00 20.95 355 LYS A CA 1
ATOM 2838 C C . LYS A 1 355 ? 19.934 19.018 17.217 1.00 20.95 355 LYS A C 1
ATOM 2840 O O . LYS A 1 355 ? 18.843 19.171 16.682 1.00 20.95 355 LYS A O 1
ATOM 2845 N N . GLU A 1 356 ? 20.484 17.839 17.507 1.00 23.02 356 GLU A N 1
ATOM 2846 C CA . GLU A 1 356 ? 19.865 16.509 17.654 1.00 23.02 356 GLU A CA 1
ATOM 2847 C C . GLU A 1 356 ? 18.568 16.202 16.875 1.00 23.02 356 GLU A C 1
ATOM 2849 O O . GLU A 1 356 ? 17.455 16.489 17.316 1.00 23.02 356 GLU A O 1
ATOM 2854 N N . PHE A 1 357 ? 18.700 15.461 15.769 1.00 24.58 357 PHE A N 1
ATOM 2855 C CA . PHE A 1 357 ? 17.571 14.823 15.083 1.00 24.58 357 PHE A CA 1
ATOM 2856 C C . PHE A 1 357 ? 17.527 13.311 15.352 1.00 24.58 357 PHE A C 1
ATOM 2858 O O . PHE A 1 357 ? 18.275 12.537 14.761 1.00 24.58 357 PHE A O 1
ATOM 2865 N N . ASN A 1 358 ? 16.603 12.885 16.219 1.00 21.98 358 ASN A N 1
ATOM 2866 C CA . ASN A 1 358 ? 16.392 11.484 16.605 1.00 21.98 358 ASN A CA 1
ATOM 2867 C C . ASN A 1 358 ? 14.937 11.041 16.316 1.00 21.98 358 ASN A C 1
ATOM 2869 O O . ASN A 1 358 ? 13.983 11.706 16.730 1.00 21.98 358 ASN A O 1
ATOM 2873 N N . VAL A 1 359 ? 14.720 9.954 15.555 1.00 32.06 359 VAL A N 1
ATOM 2874 C CA . VAL A 1 359 ? 13.376 9.567 15.056 1.00 32.06 359 VAL A CA 1
ATOM 2875 C C . VAL A 1 359 ? 13.285 8.075 14.614 1.00 32.06 359 VAL A C 1
ATOM 2877 O O . VAL A 1 359 ? 14.326 7.516 14.347 1.00 32.06 359 VAL A O 1
ATOM 2880 N N . LYS A 1 360 ? 12.092 7.412 14.508 1.00 27.53 360 LYS A N 1
ATOM 2881 C CA . LYS A 1 360 ? 11.830 6.005 13.980 1.00 27.53 360 LYS A CA 1
ATOM 2882 C C . LYS A 1 360 ? 10.533 5.799 13.112 1.00 27.53 360 LYS A C 1
ATOM 2884 O O . LYS A 1 360 ? 9.493 6.168 13.658 1.00 27.53 360 LYS A O 1
ATOM 2889 N N . GLN A 1 361 ? 10.499 5.223 11.866 1.00 26.23 361 GLN A N 1
ATOM 2890 C CA . GLN A 1 361 ? 9.278 4.621 11.162 1.00 26.23 361 GLN A CA 1
ATOM 2891 C C . GLN A 1 361 ? 9.361 4.196 9.637 1.00 26.23 361 GLN A C 1
ATOM 2893 O O . GLN A 1 361 ? 9.413 5.066 8.764 1.00 26.23 361 GLN A O 1
ATOM 2898 N N . HIS A 1 362 ? 9.075 2.916 9.282 1.00 29.48 362 HIS A N 1
ATOM 2899 C CA . HIS A 1 362 ? 8.931 2.351 7.896 1.00 29.48 362 HIS A CA 1
ATOM 2900 C C . HIS A 1 362 ? 7.496 1.906 7.471 1.00 29.48 362 HIS A C 1
ATOM 2902 O O . HIS A 1 362 ? 6.634 1.680 8.319 1.00 29.48 362 HIS A O 1
ATOM 2908 N N . GLY A 1 363 ? 7.270 1.699 6.158 1.00 30.27 363 GLY A N 1
ATOM 2909 C CA . GLY A 1 363 ? 6.100 1.052 5.514 1.00 30.27 363 GLY A CA 1
ATOM 2910 C C . GLY A 1 363 ? 6.400 0.708 4.035 1.00 30.27 363 GLY A C 1
ATOM 2911 O O . GLY A 1 363 ? 7.358 1.264 3.508 1.00 30.27 363 GLY A O 1
ATOM 2912 N N . PHE A 1 364 ? 5.651 -0.202 3.382 1.00 37.28 364 PHE A N 1
ATOM 2913 C CA . PHE A 1 364 ? 6.046 -0.796 2.078 1.00 37.28 364 PHE A CA 1
ATOM 2914 C C . PHE A 1 364 ? 5.325 -0.253 0.832 1.00 37.28 364 PHE A C 1
ATOM 2916 O O . PHE A 1 364 ? 6.004 0.009 -0.147 1.00 37.28 364 PHE A O 1
ATOM 2923 N N . VAL A 1 365 ? 4.014 0.028 0.859 1.00 34.50 365 VAL A N 1
ATOM 2924 C CA . VAL A 1 365 ? 3.327 0.700 -0.282 1.00 34.50 365 VAL A CA 1
ATOM 2925 C C . VAL A 1 365 ? 3.796 2.152 -0.461 1.00 34.50 365 VAL A C 1
ATOM 2927 O O . VAL A 1 365 ? 3.653 2.750 -1.519 1.00 34.50 365 VAL A O 1
ATOM 2930 N N . ARG A 1 366 ? 4.518 2.672 0.541 1.00 47.06 366 ARG A N 1
ATOM 2931 C CA . ARG A 1 366 ? 5.402 3.828 0.381 1.00 47.06 366 ARG A CA 1
ATOM 2932 C C . ARG A 1 366 ? 6.343 3.709 -0.823 1.00 47.06 366 ARG A C 1
ATOM 2934 O O . ARG A 1 366 ? 6.650 4.743 -1.376 1.00 47.06 366 ARG A O 1
ATOM 2941 N N . ARG A 1 367 ? 6.826 2.513 -1.184 1.00 45.41 367 ARG A N 1
ATOM 2942 C CA . ARG A 1 367 ? 7.938 2.327 -2.131 1.00 45.41 367 ARG A CA 1
ATOM 2943 C C . ARG A 1 367 ? 7.557 2.628 -3.576 1.00 45.41 367 ARG A C 1
ATOM 2945 O O . ARG A 1 367 ? 8.1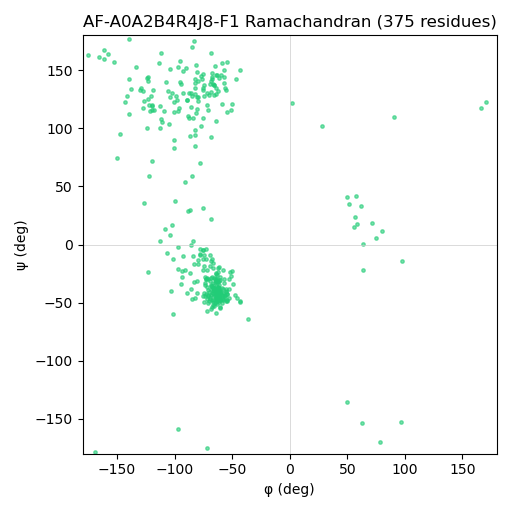16 3.570 -4.114 1.00 45.41 367 ARG A O 1
ATOM 2952 N N . ILE A 1 368 ? 6.530 1.948 -4.118 1.00 39.00 368 ILE A N 1
ATOM 2953 C CA . ILE A 1 368 ? 6.035 2.157 -5.500 1.00 39.00 368 ILE A CA 1
ATOM 2954 C C . ILE A 1 368 ? 5.961 3.651 -5.807 1.00 39.00 368 ILE A C 1
ATOM 2956 O O . ILE A 1 368 ? 6.497 4.116 -6.800 1.00 39.00 368 ILE A O 1
ATOM 2960 N N . LEU A 1 369 ? 5.343 4.406 -4.899 1.00 42.69 369 LEU A N 1
ATOM 2961 C CA . LEU A 1 369 ? 4.921 5.766 -5.185 1.00 42.69 369 LEU A CA 1
ATOM 2962 C C . LEU A 1 369 ? 5.772 6.850 -4.517 1.00 42.69 369 LEU A C 1
ATOM 2964 O O . LEU A 1 369 ? 5.591 8.005 -4.864 1.00 42.69 369 LEU A O 1
ATOM 2968 N N . LEU A 1 370 ? 6.724 6.526 -3.628 1.00 43.50 370 LEU A N 1
ATOM 2969 C CA . LEU A 1 370 ? 7.836 7.445 -3.327 1.00 43.50 370 LEU A CA 1
ATOM 2970 C C . LEU A 1 370 ? 8.845 7.440 -4.454 1.00 43.50 370 LEU A C 1
ATOM 2972 O O . LEU A 1 370 ? 9.268 8.512 -4.860 1.00 43.50 370 LEU A O 1
ATOM 2976 N N . ASP A 1 371 ? 9.200 6.262 -4.962 1.00 41.03 371 ASP A N 1
ATOM 2977 C CA . ASP A 1 371 ? 10.185 6.176 -6.029 1.00 41.03 371 ASP A CA 1
ATOM 2978 C C . ASP A 1 371 ? 9.616 6.816 -7.314 1.00 41.03 371 ASP A C 1
ATOM 2980 O O . ASP A 1 371 ? 10.327 7.559 -7.978 1.00 41.03 371 ASP A O 1
ATOM 2984 N N . MET A 1 372 ? 8.297 6.720 -7.558 1.00 45.47 372 MET A N 1
ATOM 2985 C CA . MET A 1 372 ? 7.591 7.509 -8.589 1.00 45.47 372 MET A CA 1
ATOM 2986 C C . MET A 1 372 ? 7.231 8.964 -8.205 1.00 45.47 372 MET A C 1
ATOM 2988 O O . MET A 1 372 ? 6.865 9.744 -9.080 1.00 45.47 372 MET A O 1
ATOM 2992 N N . LEU A 1 373 ? 7.305 9.363 -6.928 1.00 41.34 373 LEU A N 1
ATOM 2993 C CA . LEU A 1 373 ? 7.176 10.776 -6.518 1.00 41.34 373 LEU A CA 1
ATOM 2994 C C . LEU A 1 373 ? 8.500 11.521 -6.664 1.00 41.34 373 LEU A C 1
ATOM 2996 O O . LEU A 1 373 ? 8.461 12.702 -6.974 1.00 41.34 373 LEU A O 1
ATOM 3000 N N . VAL A 1 374 ? 9.633 10.838 -6.463 1.00 41.44 374 VAL A N 1
ATOM 3001 C CA . VAL A 1 374 ? 10.947 11.317 -6.923 1.00 41.44 374 VAL A CA 1
ATOM 3002 C C . VAL A 1 374 ? 10.998 11.291 -8.449 1.00 41.44 374 VAL A C 1
ATOM 3004 O O . VAL A 1 374 ? 11.588 12.174 -9.043 1.00 41.44 374 VAL A O 1
ATOM 3007 N N . LEU A 1 375 ? 10.240 10.381 -9.076 1.00 35.59 375 LEU A N 1
ATOM 3008 C CA . LEU A 1 375 ? 9.702 10.553 -10.428 1.00 35.59 375 LEU A CA 1
ATOM 3009 C C . LEU A 1 375 ? 9.286 12.009 -10.703 1.00 35.59 375 LEU A C 1
ATOM 3011 O O . LEU A 1 375 ? 9.822 12.685 -11.567 1.00 35.59 375 LEU A O 1
ATOM 3015 N N . LEU A 1 376 ? 8.289 12.493 -9.962 1.00 32.56 376 LEU A N 1
ATOM 3016 C CA . LEU A 1 376 ? 7.649 13.801 -10.154 1.00 32.56 376 LEU A CA 1
ATOM 3017 C C . LEU A 1 376 ? 8.459 15.027 -9.682 1.00 32.56 376 LEU A C 1
ATOM 3019 O O . LEU A 1 376 ? 7.966 16.135 -9.895 1.00 32.56 376 LEU A O 1
ATOM 3023 N N . THR A 1 377 ? 9.629 14.868 -9.050 1.00 29.52 377 THR A N 1
ATOM 3024 C CA . THR A 1 377 ? 10.471 15.986 -8.574 1.00 29.52 377 THR A CA 1
ATOM 3025 C C . THR A 1 377 ? 11.808 16.033 -9.283 1.00 29.52 377 THR A C 1
ATOM 3027 O O . THR A 1 377 ? 11.957 16.986 -10.066 1.00 29.52 377 THR A O 1
#

Organism: Stylophora pistillata (NCBI:txid50429)

Radius of gyration: 24.35 Å; Cα contacts (8 Å, |Δi|>4): 496; chains: 1; bounding box: 73×54×71 Å

pLDDT: mean 73.19, std 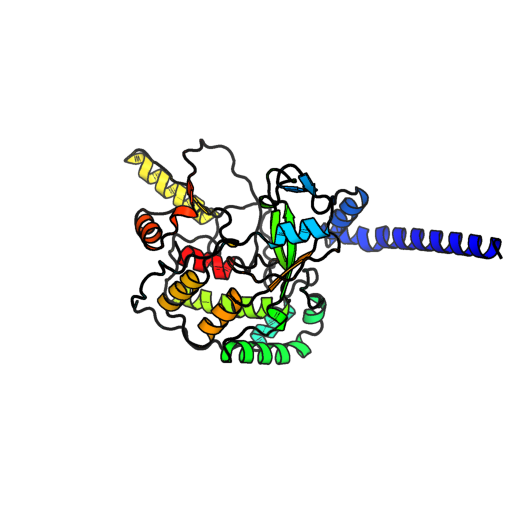21.28, range [20.95, 98.25]

Secondary structure (DSSP, 8-state):
-HHHHHHHHHHHHHHHHHHHHHIIIIIIHHHHHH-HHHHHHHHHHHTT----SPPEEETTEEE--HHHHHHHHHS--PPPP-TTPPP-----PPPP------HHHHHHHHHH--TTS---TT---HHHHHHTHHHHHHHHHHHHHHHHHTT---GGGGEEEEEEEE-SS-TT-GGGEEEEEE--HHHHHHHHHHHHHHHHHHHHTT-S-TT--SSSTT--HHHHHHHHHHHHHHHTTTS-----EEEETTGGGS--HHHHHHHHHHTT--HHHHHHHHHHHHS-EEEEEEBTEE---EE--SS---B----SS------S-B--------TTHHHHHHHTTGGGGEEEE----------B---STHHHHHHHHHHT-

InterPro domains:
  IPR000477 Reverse transcriptase domain [PF00078] (170-306)

Solvent-accessible surface area (backbone atoms only — not comparable to full-atom values): 21858 Å² total; per-residue (Å²): 113,68,70,60,51,54,51,49,52,56,47,52,54,48,53,55,49,52,55,50,50,48,44,48,56,64,61,37,53,54,23,54,78,80,39,49,64,60,38,55,53,51,53,40,63,73,70,62,72,67,72,78,79,56,51,28,57,56,98,91,39,80,43,73,53,43,48,62,49,12,43,65,66,59,68,74,57,46,82,72,79,73,93,75,66,79,81,88,66,89,57,91,49,71,63,62,76,87,88,81,74,52,47,70,60,46,34,55,47,37,60,34,40,51,54,88,49,86,37,17,78,80,70,53,44,39,40,55,54,35,72,45,22,81,77,47,25,59,61,50,36,54,55,50,42,54,25,42,71,69,13,35,62,58,77,74,59,30,40,24,39,26,39,77,41,83,73,60,83,58,70,33,39,71,87,29,39,42,66,30,25,23,42,30,60,68,50,56,50,51,55,49,51,54,37,55,54,51,53,46,54,37,57,79,68,62,71,61,60,90,84,58,30,72,82,46,84,98,48,43,68,65,59,50,50,50,51,55,52,50,55,50,64,57,42,64,77,78,46,90,86,81,80,77,52,60,49,63,66,59,52,54,47,58,37,51,63,68,64,49,53,52,54,40,42,42,64,18,42,50,68,35,60,42,41,22,50,48,38,61,51,68,60,26,33,36,26,20,49,28,97,87,33,63,27,74,80,41,73,43,70,28,27,54,74,46,35,69,55,69,65,43,88,73,91,73,88,66,81,97,68,60,54,75,83,78,59,86,76,59,80,70,44,62,53,44,32,59,76,66,65,50,69,87,4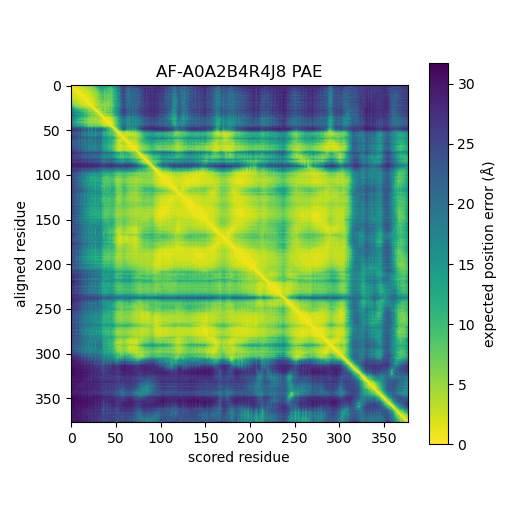3,60,43,88,52,81,84,76,84,96,73,87,91,84,42,71,76,90,57,39,59,54,37,62,55,47,62,50,45,60,63,66,66

Mean predicted aligned error: 13.66 Å

Nearest PDB structures (foldseek):
  8uw3-assembly1_A  TM=6.560E-01  e=8.743E-14  Homo sapiens
  8c8j-assembly1_A  TM=6.872E-01  e=4.879E-13  Homo sapiens
  8sxu-assembly1_A  TM=7.111E-01  e=4.916E-12  Homo sapiens
  8gh6-assembly1_A  TM=6.965E-01  e=6.888E-10  Bombyx mori
  8ibx-assembly1_C  TM=5.493E-01  e=4.550E-08  Bombyx mori

Foldseek 3Di:
DVVVVVVVVVVVVVVVVVVVVCCCPPVQVVCVVVPVVVNVVVVCVVVVVCPFQDWAQDPNDTHPDQQVLQVVLQPPFDADDPPQQDDQDADPAAAQDAQQFDLVLQLLLLLLFDQPDDAWPVNDTSVNCNVCSVVCSVVLNVVLNVCLQQLADPLQQLEWEWEWDAADDDSNHSLRTDTATRTHPSVVSSLVSLLVSVLVSCVVRVVFDPLPQPLRPPHDPVVNVVVVVVVVVVVVVPDDDDAWWKDFRPQQRAAQLVSLLSLCVNNNYDDSSSSNSSNQQFSHWYWYRTPNHIYDIDTSNHGHRNYAATDRDDPDPDDPWDDDDTRRDDPVVVVLCVSLVVVVRIDTDPDDDDDDDTHDDDGRSCNSVVSSVSSSD